Protein 6ENA (pdb70)

Secondary structure (DSSP, 8-state):
--BPBTBB-SSGGGBTTS-B-TTSBB---

Solvent-accessible surface area: 2444 Å² total

Foldseek 3Di:
DADDFQDFAPALCRHPQSGADPVRTHDPD

Structure (mmCIF, N/CA/C/O backbone):
data_6ENA
#
_entry.id   6ENA
#
loop_
_atom_site.group_PDB
_atom_site.id
_atom_site.type_symbol
_atom_site.label_atom_id
_atom_site.label_alt_id
_atom_site.label_comp_id
_atom_site.label_asym_id
_atom_site.label_entity_id
_atom_site.label_seq_id
_atom_site.pdbx_PDB_ins_code
_atom_site.Cartn_x
_atom_site.Cartn_y
_atom_site.Cartn_z
_atom_site.occupancy
_atom_site.B_iso_or_equiv
_atom_site.auth_seq_id
_atom_site.auth_comp_id
_atom_site.auth_asym_id
_atom_site.auth_atom_id
_atom_site.pdbx_PDB_model_num
ATOM 1 N N . GLY A 1 1 ? -11.543 -8.111 -2.365 1.00 0.00 1 GLY A N 1
ATOM 2 C CA . GLY A 1 1 ? -11.040 -6.911 -3.005 1.00 0.00 1 GLY A CA 1
ATOM 3 C C . GLY A 1 1 ? -9.878 -6.389 -2.242 1.00 0.00 1 GLY A C 1
ATOM 4 O O . GLY A 1 1 ? -9.718 -6.721 -1.068 1.00 0.00 1 GLY A O 1
ATOM 10 N N . CYS A 1 2 ? -9.063 -5.615 -2.873 1.00 0.00 2 CYS A N 1
ATOM 11 C CA . CYS A 1 2 ? -7.915 -5.048 -2.229 1.00 0.00 2 CYS A CA 1
ATOM 12 C C . CYS A 1 2 ? -7.877 -3.583 -2.563 1.00 0.00 2 CYS A C 1
ATOM 13 O O . CYS A 1 2 ? -8.744 -3.094 -3.289 1.00 0.00 2 CYS A O 1
ATOM 20 N N . ILE A 1 3 ? -6.925 -2.889 -2.034 1.00 0.00 3 ILE A N 1
ATOM 21 C CA . ILE A 1 3 ? -6.692 -1.533 -2.400 1.00 0.00 3 ILE A CA 1
ATOM 22 C C . ILE A 1 3 ? -5.732 -1.553 -3.572 1.00 0.00 3 ILE A C 1
ATOM 23 O O . ILE A 1 3 ? -4.708 -2.282 -3.538 1.00 0.00 3 ILE A O 1
ATOM 39 N N . ALA A 1 4 ? -6.067 -0.819 -4.603 1.00 0.00 4 ALA A N 1
ATOM 40 C CA . ALA A 1 4 ? -5.245 -0.736 -5.782 1.00 0.00 4 ALA A CA 1
ATOM 41 C C . ALA A 1 4 ? -4.003 0.068 -5.471 1.00 0.00 4 ALA A C 1
ATOM 42 O O . ALA A 1 4 ? -4.026 0.968 -4.616 1.00 0.00 4 ALA A O 1
ATOM 49 N N . THR A 1 5 ? -2.930 -0.240 -6.124 1.00 0.00 5 THR A N 1
ATOM 50 C CA . THR A 1 5 ? -1.719 0.433 -5.852 1.00 0.00 5 THR A CA 1
ATOM 51 C C . THR A 1 5 ? -1.717 1.832 -6.438 1.00 0.00 5 THR A C 1
ATOM 52 O O . THR A 1 5 ? -2.105 2.047 -7.587 1.00 0.00 5 THR A O 1
ATOM 63 N N . GLY A 1 6 ? -1.309 2.768 -5.631 1.00 0.00 6 GLY A N 1
ATOM 64 C CA . GLY A 1 6 ? -1.407 4.160 -5.980 1.00 0.00 6 GLY A CA 1
ATOM 65 C C . GLY A 1 6 ? -2.523 4.811 -5.190 1.00 0.00 6 GLY A C 1
ATOM 66 O O . GLY A 1 6 ? -2.628 6.033 -5.117 1.00 0.00 6 GLY A O 1
ATOM 70 N N . SER A 1 7 ? -3.378 3.985 -4.620 1.00 0.00 7 SER A N 1
ATOM 71 C CA . SER A 1 7 ? -4.456 4.456 -3.799 1.00 0.00 7 SER A CA 1
ATOM 72 C C . SER A 1 7 ? -4.037 4.500 -2.324 1.00 0.00 7 SER A C 1
ATOM 73 O O . SER A 1 7 ? -3.049 3.847 -1.925 1.00 0.00 7 SER A O 1
ATOM 81 N N . PHE A 1 8 ? -4.776 5.274 -1.555 1.00 0.00 8 PHE A N 1
ATOM 82 C CA . PHE A 1 8 ? -4.548 5.482 -0.130 1.00 0.00 8 PHE A CA 1
ATOM 83 C C . PHE A 1 8 ? -4.856 4.212 0.668 1.00 0.00 8 PHE A C 1
ATOM 84 O O . PHE A 1 8 ? -5.886 3.560 0.451 1.00 0.00 8 PHE A O 1
ATOM 101 N N . CYS A 1 9 ? -3.977 3.857 1.563 1.00 0.00 9 CYS A N 1
ATOM 102 C CA . CYS A 1 9 ? -4.180 2.692 2.391 1.00 0.00 9 CYS A CA 1
ATOM 103 C C . CYS A 1 9 ? -4.241 3.103 3.853 1.00 0.00 9 CYS A C 1
ATOM 104 O O . CYS A 1 9 ? -3.811 4.208 4.230 1.00 0.00 9 CYS A O 1
ATOM 111 N N . THR A 1 10 ? -4.793 2.247 4.669 1.00 0.00 10 THR A N 1
ATOM 112 C CA . THR A 1 10 ? -4.686 2.423 6.081 1.00 0.00 10 THR A CA 1
ATOM 113 C C . THR A 1 10 ? -3.706 1.377 6.625 1.00 0.00 10 THR A C 1
ATOM 114 O O . THR A 1 10 ? -2.987 1.609 7.609 1.00 0.00 10 THR A O 1
ATOM 125 N N . LEU A 1 11 ? -3.652 0.239 5.935 1.00 0.00 11 LEU A N 1
ATOM 126 C CA . LEU A 1 11 ? -2.754 -0.855 6.238 1.00 0.00 11 LEU A CA 1
ATOM 127 C C . LEU A 1 11 ? -2.250 -1.459 4.930 1.00 0.00 11 LEU A C 1
ATOM 128 O O . LEU A 1 11 ? -3.006 -1.550 3.961 1.00 0.00 11 LEU A O 1
ATOM 144 N N . SER A 1 12 ? -0.996 -1.884 4.916 1.00 0.00 12 SER A N 1
ATOM 145 C CA . SER A 1 12 ? -0.358 -2.517 3.756 1.00 0.00 12 SER A CA 1
ATOM 146 C C . SER A 1 12 ? -1.087 -3.799 3.343 1.00 0.00 12 SER A C 1
ATOM 147 O O . SER A 1 12 ? -1.114 -4.172 2.168 1.00 0.00 12 SER A O 1
ATOM 155 N N . LYS A 1 13 ? -1.689 -4.435 4.335 1.00 0.00 13 LYS A N 1
ATOM 156 C CA . LYS A 1 13 ? -2.450 -5.676 4.193 1.00 0.00 13 LYS A CA 1
ATOM 157 C C . LYS A 1 13 ? -3.558 -5.527 3.179 1.00 0.00 13 LYS A C 1
ATOM 158 O O . LYS A 1 13 ? -3.848 -6.446 2.409 1.00 0.00 13 LYS A O 1
ATOM 177 N N . GLY A 1 14 ? -4.176 -4.376 3.205 1.00 0.00 14 GLY A N 1
ATOM 178 C CA . GLY A 1 14 ? -5.291 -4.090 2.328 1.00 0.00 14 GLY A CA 1
ATOM 179 C C . GLY A 1 14 ? -4.885 -3.959 0.877 1.00 0.00 14 GLY A C 1
ATOM 180 O O . GLY A 1 14 ? -5.696 -4.146 -0.012 1.00 0.00 14 GLY A O 1
ATOM 184 N N . CYS A 1 15 ? -3.636 -3.678 0.642 1.00 0.00 15 CYS A N 1
ATOM 185 C CA . CYS A 1 15 ? -3.126 -3.466 -0.698 1.00 0.00 15 CYS A CA 1
ATOM 186 C C . CYS A 1 15 ? -2.862 -4.804 -1.370 1.00 0.00 15 CYS A C 1
ATOM 187 O O . CYS A 1 15 ? -2.374 -5.732 -0.716 1.00 0.00 15 CYS A O 1
ATOM 194 N N . CYS A 1 16 ? -3.170 -4.918 -2.666 1.00 0.00 16 CYS A N 1
ATOM 195 C CA . CYS A 1 16 ? -2.873 -6.163 -3.401 1.00 0.00 16 CYS A CA 1
ATOM 196 C C . CYS A 1 16 ? -1.399 -6.554 -3.334 1.00 0.00 16 CYS A C 1
ATOM 197 O O . CYS A 1 16 ? -1.077 -7.736 -3.194 1.00 0.00 16 CYS A O 1
ATOM 204 N N . THR A 1 17 ? -0.511 -5.578 -3.358 1.00 0.00 17 THR A N 1
ATOM 205 C CA . THR A 1 17 ? 0.903 -5.851 -3.301 1.00 0.00 17 THR A CA 1
ATOM 206 C C . THR A 1 17 ? 1.398 -6.192 -1.881 1.00 0.00 17 THR A C 1
ATOM 207 O O . THR A 1 17 ? 2.554 -6.587 -1.714 1.00 0.00 17 THR A O 1
ATOM 218 N N . LYS A 1 18 ? 0.519 -6.035 -0.867 1.00 0.00 18 LYS A N 1
ATOM 219 C CA . LYS A 1 18 ? 0.880 -6.231 0.556 1.00 0.00 18 LYS A CA 1
ATOM 220 C C . LYS A 1 18 ? 1.938 -5.235 1.005 1.00 0.00 18 LYS A C 1
ATOM 221 O O . LYS A 1 18 ? 2.612 -5.425 2.028 1.00 0.00 18 LYS A O 1
ATOM 240 N N . ASN A 1 19 ? 2.042 -4.156 0.283 1.00 0.00 19 ASN A N 1
ATOM 241 C CA . ASN A 1 19 ? 3.008 -3.143 0.574 1.00 0.00 19 ASN A CA 1
ATOM 242 C C . ASN A 1 19 ? 2.378 -1.790 0.418 1.00 0.00 19 ASN A C 1
ATOM 243 O O . ASN A 1 19 ? 1.791 -1.482 -0.619 1.00 0.00 19 ASN A O 1
ATOM 254 N N . CYS A 1 20 ? 2.446 -1.012 1.438 1.00 0.00 20 CYS A N 1
ATOM 255 C CA . CYS A 1 20 ? 1.994 0.335 1.383 1.00 0.00 20 CYS A CA 1
ATOM 256 C C . CYS A 1 20 ? 3.084 1.197 1.953 1.00 0.00 20 CYS A C 1
ATOM 257 O O . CYS A 1 20 ? 3.719 0.819 2.952 1.00 0.00 20 CYS A O 1
ATOM 264 N N . GLY A 1 21 ? 3.335 2.313 1.322 1.00 0.00 21 GLY A N 1
ATOM 265 C CA . GLY A 1 21 ? 4.410 3.163 1.731 1.00 0.00 21 GLY A CA 1
ATOM 266 C C . GLY A 1 21 ? 4.074 4.011 2.919 1.00 0.00 21 GLY A C 1
ATOM 267 O O . GLY A 1 21 ? 2.915 4.047 3.374 1.00 0.00 21 GLY A O 1
ATOM 271 N N . TRP A 1 22 ? 5.071 4.710 3.420 1.00 0.00 22 TRP A N 1
ATOM 272 C CA . TRP A 1 22 ? 4.931 5.607 4.546 1.00 0.00 22 TRP A CA 1
ATOM 273 C C . TRP A 1 22 ? 4.075 6.816 4.158 1.00 0.00 22 TRP A C 1
ATOM 274 O O . TRP A 1 22 ? 3.617 7.571 5.003 1.00 0.00 22 TRP A O 1
ATOM 295 N N . ASN A 1 23 ? 3.861 6.972 2.865 1.00 0.00 23 ASN A N 1
ATOM 296 C CA . ASN A 1 23 ? 3.065 8.053 2.320 1.00 0.00 23 ASN A CA 1
ATOM 297 C C . ASN A 1 23 ? 1.595 7.673 2.306 1.00 0.00 23 ASN A C 1
ATOM 298 O O . ASN A 1 23 ? 0.756 8.447 1.852 1.00 0.00 23 ASN A O 1
ATOM 309 N N . PHE A 1 24 ? 1.308 6.460 2.797 1.00 0.00 24 PHE A N 1
ATOM 310 C CA . PHE A 1 24 ? -0.048 5.917 2.917 1.00 0.00 24 PHE A CA 1
ATOM 311 C C . PHE A 1 24 ? -0.664 5.557 1.589 1.00 0.00 24 PHE A C 1
ATOM 312 O O . PHE A 1 24 ? -1.869 5.518 1.454 1.00 0.00 24 PHE A O 1
ATOM 329 N N . LYS A 1 25 ? 0.156 5.250 0.628 1.00 0.00 25 LYS A N 1
ATOM 330 C CA . LYS A 1 25 ? -0.329 4.788 -0.648 1.00 0.00 25 LYS A CA 1
ATOM 331 C C . LYS A 1 25 ? 0.275 3.427 -0.931 1.00 0.00 25 LYS A C 1
ATOM 332 O O . LYS A 1 25 ? 1.455 3.191 -0.625 1.00 0.00 25 LYS A O 1
ATOM 351 N N . CYS A 1 26 ? -0.523 2.530 -1.461 1.00 0.00 26 CYS A N 1
ATOM 352 C CA . CYS A 1 26 ? -0.088 1.179 -1.736 1.00 0.00 26 CYS A CA 1
ATOM 353 C C . CYS A 1 26 ? 0.979 1.171 -2.818 1.00 0.00 26 CYS A C 1
ATOM 354 O O . CYS A 1 26 ? 0.766 1.721 -3.909 1.00 0.00 26 CYS A O 1
ATOM 361 N N . ASN A 1 27 ? 2.104 0.549 -2.525 1.00 0.00 27 ASN A N 1
ATOM 362 C CA . ASN A 1 27 ? 3.261 0.556 -3.410 1.00 0.00 27 ASN A CA 1
ATOM 363 C C . ASN A 1 27 ? 3.538 -0.840 -3.911 1.00 0.00 27 ASN A C 1
ATOM 364 O O . ASN A 1 27 ? 3.105 -1.813 -3.295 1.00 0.00 27 ASN A O 1
ATOM 405 N N . ASN A 1 30 ? 9.291 -4.360 -3.534 1.00 0.00 30 ASN A N 1
ATOM 406 C CA . ASN A 1 30 ? 10.675 -3.953 -3.754 1.00 0.00 30 ASN A CA 1
ATOM 407 C C . ASN A 1 30 ? 10.748 -2.595 -4.435 1.00 0.00 30 ASN A C 1
ATOM 408 O O . ASN A 1 30 ? 11.014 -2.471 -5.632 1.00 0.00 30 ASN A O 1
ATOM 419 N N . GLN A 1 31 ? 10.407 -1.596 -3.685 1.00 0.00 31 GLN A N 1
ATOM 420 C CA . GLN A 1 31 ? 10.433 -0.222 -4.135 1.00 0.00 31 GLN A CA 1
ATOM 421 C C . GLN A 1 31 ? 11.142 0.610 -3.099 1.00 0.00 31 GLN A C 1
ATOM 422 O O . GLN A 1 31 ? 10.472 1.219 -2.250 1.00 0.00 31 GLN A O 1
ATOM 437 N N . GLY A 1 1 ? -12.011 -7.646 -2.469 1.00 0.00 1 GLY A N 2
ATOM 438 C CA . GLY A 1 1 ? -11.143 -6.880 -3.353 1.00 0.00 1 GLY A CA 2
ATOM 439 C C . GLY A 1 1 ? -10.068 -6.159 -2.575 1.00 0.00 1 GLY A C 2
ATOM 440 O O . GLY A 1 1 ? -10.296 -5.742 -1.428 1.00 0.00 1 GLY A O 2
ATOM 446 N N . CYS A 1 2 ? -8.908 -6.020 -3.165 1.00 0.00 2 CYS A N 2
ATOM 447 C CA . CYS A 1 2 ? -7.785 -5.369 -2.529 1.00 0.00 2 CYS A CA 2
ATOM 448 C C . CYS A 1 2 ? -7.679 -3.929 -3.003 1.00 0.00 2 CYS A C 2
ATOM 449 O O . CYS A 1 2 ? -8.270 -3.555 -4.036 1.00 0.00 2 CYS A O 2
ATOM 456 N N . ILE A 1 3 ? -6.956 -3.124 -2.265 1.00 0.00 3 ILE A N 2
ATOM 457 C CA . ILE A 1 3 ? -6.752 -1.746 -2.621 1.00 0.00 3 ILE A CA 2
ATOM 458 C C . ILE A 1 3 ? -5.664 -1.667 -3.677 1.00 0.00 3 ILE A C 2
ATOM 459 O O . ILE A 1 3 ? -4.520 -2.144 -3.458 1.00 0.00 3 ILE A O 2
ATOM 475 N N . ALA A 1 4 ? -6.018 -1.106 -4.818 1.00 0.00 4 ALA A N 2
ATOM 476 C CA . ALA A 1 4 ? -5.104 -0.968 -5.926 1.00 0.00 4 ALA A CA 2
ATOM 477 C C . ALA A 1 4 ? -3.981 -0.024 -5.568 1.00 0.00 4 ALA A C 2
ATOM 478 O O . ALA A 1 4 ? -4.169 0.937 -4.794 1.00 0.00 4 ALA A O 2
ATOM 485 N N . THR A 1 5 ? -2.831 -0.283 -6.111 1.00 0.00 5 THR A N 2
ATOM 486 C CA . THR A 1 5 ? -1.678 0.484 -5.801 1.00 0.00 5 THR A CA 2
ATOM 487 C C . THR A 1 5 ? -1.778 1.904 -6.353 1.00 0.00 5 THR A C 2
ATOM 488 O O . THR A 1 5 ? -2.311 2.131 -7.446 1.00 0.00 5 THR A O 2
ATOM 499 N N . GLY A 1 6 ? -1.323 2.849 -5.568 1.00 0.00 6 GLY A N 2
ATOM 500 C CA . GLY A 1 6 ? -1.483 4.241 -5.892 1.00 0.00 6 GLY A CA 2
ATOM 501 C C . GLY A 1 6 ? -2.553 4.866 -5.020 1.00 0.00 6 GLY A C 2
ATOM 502 O O . GLY A 1 6 ? -2.588 6.084 -4.827 1.00 0.00 6 GLY A O 2
ATOM 506 N N . SER A 1 7 ? -3.414 4.030 -4.468 1.00 0.00 7 SER A N 2
ATOM 507 C CA . SER A 1 7 ? -4.482 4.492 -3.619 1.00 0.00 7 SER A CA 2
ATOM 508 C C . SER A 1 7 ? -4.052 4.536 -2.153 1.00 0.00 7 SER A C 2
ATOM 509 O O . SER A 1 7 ? -3.072 3.885 -1.772 1.00 0.00 7 SER A O 2
ATOM 517 N N . PHE A 1 8 ? -4.803 5.290 -1.355 1.00 0.00 8 PHE A N 2
ATOM 518 C CA . PHE A 1 8 ? -4.526 5.502 0.062 1.00 0.00 8 PHE A CA 2
ATOM 519 C C . PHE A 1 8 ? -4.627 4.207 0.857 1.00 0.00 8 PHE A C 2
ATOM 520 O O . PHE A 1 8 ? -5.645 3.489 0.786 1.00 0.00 8 PHE A O 2
ATOM 537 N N . CYS A 1 9 ? -3.599 3.918 1.605 1.00 0.00 9 CYS A N 2
ATOM 538 C CA . CYS A 1 9 ? -3.557 2.735 2.412 1.00 0.00 9 CYS A CA 2
ATOM 539 C C . CYS A 1 9 ? -3.431 3.080 3.883 1.00 0.00 9 CYS A C 2
ATOM 540 O O . CYS A 1 9 ? -2.741 4.042 4.269 1.00 0.00 9 CYS A O 2
ATOM 547 N N . THR A 1 10 ? -4.127 2.346 4.690 1.00 0.00 10 THR A N 2
ATOM 548 C CA . THR A 1 10 ? -3.976 2.431 6.103 1.00 0.00 10 THR A CA 2
ATOM 549 C C . THR A 1 10 ? -3.238 1.196 6.603 1.00 0.00 10 THR A C 2
ATOM 550 O O . THR A 1 10 ? -2.441 1.265 7.548 1.00 0.00 10 THR A O 2
ATOM 561 N N . LEU A 1 11 ? -3.477 0.079 5.929 1.00 0.00 11 LEU A N 2
ATOM 562 C CA . LEU A 1 11 ? -2.885 -1.189 6.271 1.00 0.00 11 LEU A CA 2
ATOM 563 C C . LEU A 1 11 ? -2.363 -1.853 5.007 1.00 0.00 11 LEU A C 2
ATOM 564 O O . LEU A 1 11 ? -3.061 -1.900 3.994 1.00 0.00 11 LEU A O 2
ATOM 580 N N . SER A 1 12 ? -1.166 -2.393 5.079 1.00 0.00 12 SER A N 2
ATOM 581 C CA . SER A 1 12 ? -0.513 -3.045 3.948 1.00 0.00 12 SER A CA 2
ATOM 582 C C . SER A 1 12 ? -1.291 -4.256 3.467 1.00 0.00 12 SER A C 2
ATOM 583 O O . SER A 1 12 ? -1.372 -4.530 2.280 1.00 0.00 12 SER A O 2
ATOM 591 N N . LYS A 1 13 ? -1.936 -4.899 4.401 1.00 0.00 13 LYS A N 2
ATOM 592 C CA . LYS A 1 13 ? -2.652 -6.147 4.189 1.00 0.00 13 LYS A CA 2
ATOM 593 C C . LYS A 1 13 ? -3.834 -5.958 3.259 1.00 0.00 13 LYS A C 2
ATOM 594 O O . LYS A 1 13 ? -4.298 -6.899 2.608 1.00 0.00 13 LYS A O 2
ATOM 613 N N . GLY A 1 14 ? -4.289 -4.741 3.194 1.00 0.00 14 GLY A N 2
ATOM 614 C CA . GLY A 1 14 ? -5.416 -4.396 2.349 1.00 0.00 14 GLY A CA 2
ATOM 615 C C . GLY A 1 14 ? -5.004 -4.089 0.917 1.00 0.00 14 GLY A C 2
ATOM 616 O O . GLY A 1 14 ? -5.824 -4.137 0.003 1.00 0.00 14 GLY A O 2
ATOM 620 N N . CYS A 1 15 ? -3.740 -3.811 0.718 1.00 0.00 15 CYS A N 2
ATOM 621 C CA . CYS A 1 15 ? -3.219 -3.455 -0.594 1.00 0.00 15 CYS A CA 2
ATOM 622 C C . CYS A 1 15 ? -2.984 -4.693 -1.437 1.00 0.00 15 CYS A C 2
ATOM 623 O O . CYS A 1 15 ? -2.670 -5.758 -0.906 1.00 0.00 15 CYS A O 2
ATOM 630 N N . CYS A 1 16 ? -3.118 -4.551 -2.749 1.00 0.00 16 CYS A N 2
ATOM 631 C CA . CYS A 1 16 ? -2.901 -5.664 -3.677 1.00 0.00 16 CYS A CA 2
ATOM 632 C C . CYS A 1 16 ? -1.437 -6.141 -3.679 1.00 0.00 16 CYS A C 2
ATOM 633 O O . CYS A 1 16 ? -1.150 -7.298 -3.979 1.00 0.00 16 CYS A O 2
ATOM 640 N N . THR A 1 17 ? -0.515 -5.252 -3.353 1.00 0.00 17 THR A N 2
ATOM 641 C CA . THR A 1 17 ? 0.885 -5.620 -3.243 1.00 0.00 17 THR A CA 2
ATOM 642 C C . THR A 1 17 ? 1.256 -5.973 -1.813 1.00 0.00 17 THR A C 2
ATOM 643 O O . THR A 1 17 ? 2.388 -6.387 -1.537 1.00 0.00 17 THR A O 2
ATOM 654 N N . LYS A 1 18 ? 0.286 -5.820 -0.909 1.00 0.00 18 LYS A N 2
ATOM 655 C CA . LYS A 1 18 ? 0.501 -5.935 0.519 1.00 0.00 18 LYS A CA 2
ATOM 656 C C . LYS A 1 18 ? 1.578 -4.969 1.031 1.00 0.00 18 LYS A C 2
ATOM 657 O O . LYS A 1 18 ? 2.137 -5.164 2.092 1.00 0.00 18 LYS A O 2
ATOM 676 N N . ASN A 1 19 ? 1.790 -3.889 0.302 1.00 0.00 19 ASN A N 2
ATOM 677 C CA . ASN A 1 19 ? 2.761 -2.884 0.682 1.00 0.00 19 ASN A CA 2
ATOM 678 C C . ASN A 1 19 ? 2.095 -1.540 0.831 1.00 0.00 19 ASN A C 2
ATOM 679 O O . ASN A 1 19 ? 1.508 -1.019 -0.122 1.00 0.00 19 ASN A O 2
ATOM 690 N N . CYS A 1 20 ? 2.177 -0.997 2.004 1.00 0.00 20 CYS A N 2
ATOM 691 C CA . CYS A 1 20 ? 1.670 0.315 2.288 1.00 0.00 20 CYS A CA 2
ATOM 692 C C . CYS A 1 20 ? 2.871 1.164 2.614 1.00 0.00 20 CYS A C 2
ATOM 693 O O . CYS A 1 20 ? 3.691 0.777 3.454 1.00 0.00 20 CYS A O 2
ATOM 700 N N . GLY A 1 21 ? 3.029 2.262 1.936 1.00 0.00 21 GLY A N 2
ATOM 701 C CA . GLY A 1 21 ? 4.190 3.074 2.156 1.00 0.00 21 GLY A CA 2
ATOM 702 C C . GLY A 1 21 ? 3.938 4.200 3.123 1.00 0.00 21 GLY A C 2
ATOM 703 O O . GLY A 1 21 ? 2.801 4.421 3.550 1.00 0.00 21 GLY A O 2
ATOM 707 N N . TRP A 1 22 ? 4.981 4.956 3.435 1.00 0.00 22 TRP A N 2
ATOM 708 C CA . TRP A 1 22 ? 4.892 6.091 4.334 1.00 0.00 22 TRP A CA 2
ATOM 709 C C . TRP A 1 22 ? 4.310 7.299 3.614 1.00 0.00 22 TRP A C 2
ATOM 710 O O . TRP A 1 22 ? 4.073 8.354 4.201 1.00 0.00 22 TRP A O 2
ATOM 731 N N . ASN A 1 23 ? 4.070 7.122 2.339 1.00 0.00 23 ASN A N 2
ATOM 732 C CA . ASN A 1 23 ? 3.396 8.115 1.517 1.00 0.00 23 ASN A CA 2
ATOM 733 C C . ASN A 1 23 ? 1.891 7.858 1.583 1.00 0.00 23 ASN A C 2
ATOM 734 O O . ASN A 1 23 ? 1.097 8.556 0.950 1.00 0.00 23 ASN A O 2
ATOM 745 N N . PHE A 1 24 ? 1.528 6.811 2.345 1.00 0.00 24 PHE A N 2
ATOM 746 C CA . PHE A 1 24 ? 0.147 6.397 2.583 1.00 0.00 24 PHE A CA 2
ATOM 747 C C . PHE A 1 24 ? -0.535 5.904 1.332 1.00 0.00 24 PHE A C 2
ATOM 748 O O . PHE A 1 24 ? -1.751 5.981 1.201 1.00 0.00 24 PHE A O 2
ATOM 765 N N . LYS A 1 25 ? 0.239 5.368 0.432 1.00 0.00 25 LYS A N 2
ATOM 766 C CA . LYS A 1 25 ? -0.285 4.762 -0.757 1.00 0.00 25 LYS A CA 2
ATOM 767 C C . LYS A 1 25 ? 0.171 3.335 -0.827 1.00 0.00 25 LYS A C 2
ATOM 768 O O . LYS A 1 25 ? 1.252 2.995 -0.310 1.00 0.00 25 LYS A O 2
ATOM 787 N N . CYS A 1 26 ? -0.659 2.495 -1.392 1.00 0.00 26 CYS A N 2
ATOM 788 C CA . CYS A 1 26 ? -0.284 1.141 -1.655 1.00 0.00 26 CYS A CA 2
ATOM 789 C C . CYS A 1 26 ? 0.766 1.186 -2.737 1.00 0.00 26 CYS A C 2
ATOM 790 O O . CYS A 1 26 ? 0.494 1.641 -3.844 1.00 0.00 26 CYS A O 2
ATOM 797 N N . ASN A 1 27 ? 1.946 0.757 -2.419 1.00 0.00 27 ASN A N 2
ATOM 798 C CA . ASN A 1 27 ? 3.075 0.914 -3.309 1.00 0.00 27 ASN A CA 2
ATOM 799 C C . ASN A 1 27 ? 3.533 -0.427 -3.836 1.00 0.00 27 ASN A C 2
ATOM 800 O O . ASN A 1 27 ? 3.165 -1.465 -3.283 1.00 0.00 27 ASN A O 2
ATOM 841 N N . ASN A 1 30 ? 9.232 -3.210 -3.265 1.00 0.00 30 ASN A N 2
ATOM 842 C CA . ASN A 1 30 ? 10.618 -2.743 -3.390 1.00 0.00 30 ASN A CA 2
ATOM 843 C C . ASN A 1 30 ? 11.314 -2.896 -2.053 1.00 0.00 30 ASN A C 2
ATOM 844 O O . ASN A 1 30 ? 12.408 -2.363 -1.817 1.00 0.00 30 ASN A O 2
ATOM 855 N N . GLN A 1 31 ? 10.700 -3.664 -1.199 1.00 0.00 31 GLN A N 2
ATOM 856 C CA . GLN A 1 31 ? 11.152 -3.873 0.151 1.00 0.00 31 GLN A CA 2
ATOM 857 C C . GLN A 1 31 ? 11.894 -5.177 0.229 1.00 0.00 31 GLN A C 2
ATOM 858 O O . GLN A 1 31 ? 11.236 -6.247 0.262 1.00 0.00 31 GLN A O 2
ATOM 873 N N . GLY A 1 1 ? -11.911 -7.331 -1.373 1.00 0.00 1 GLY A N 3
ATOM 874 C CA . GLY A 1 1 ? -11.207 -6.572 -2.396 1.00 0.00 1 GLY A CA 3
ATOM 875 C C . GLY A 1 1 ? -9.954 -5.979 -1.839 1.00 0.00 1 GLY A C 3
ATOM 876 O O . GLY A 1 1 ? -9.851 -5.786 -0.628 1.00 0.00 1 GLY A O 3
ATOM 882 N N . CYS A 1 2 ? -9.003 -5.693 -2.688 1.00 0.00 2 CYS A N 3
ATOM 883 C CA . CYS A 1 2 ? -7.756 -5.123 -2.258 1.00 0.00 2 CYS A CA 3
ATOM 884 C C . CYS A 1 2 ? -7.630 -3.702 -2.766 1.00 0.00 2 CYS A C 3
ATOM 885 O O . CYS A 1 2 ? -8.292 -3.319 -3.746 1.00 0.00 2 CYS A O 3
ATOM 892 N N . ILE A 1 3 ? -6.827 -2.919 -2.099 1.00 0.00 3 ILE A N 3
ATOM 893 C CA . ILE A 1 3 ? -6.583 -1.564 -2.492 1.00 0.00 3 ILE A CA 3
ATOM 894 C C . ILE A 1 3 ? -5.555 -1.567 -3.605 1.00 0.00 3 ILE A C 3
ATOM 895 O O . ILE A 1 3 ? -4.433 -2.104 -3.441 1.00 0.00 3 ILE A O 3
ATOM 911 N N . ALA A 1 4 ? -5.939 -1.014 -4.731 1.00 0.00 4 ALA A N 3
ATOM 912 C CA . ALA A 1 4 ? -5.078 -0.942 -5.884 1.00 0.00 4 ALA A CA 3
ATOM 913 C C . ALA A 1 4 ? -3.912 -0.036 -5.583 1.00 0.00 4 ALA A C 3
ATOM 914 O O . ALA A 1 4 ? -4.052 0.954 -4.838 1.00 0.00 4 ALA A O 3
ATOM 921 N N . THR A 1 5 ? -2.776 -0.359 -6.122 1.00 0.00 5 THR A N 3
ATOM 922 C CA . THR A 1 5 ? -1.611 0.401 -5.856 1.00 0.00 5 THR A CA 3
ATOM 923 C C . THR A 1 5 ? -1.705 1.800 -6.439 1.00 0.00 5 THR A C 3
ATOM 924 O O . THR A 1 5 ? -2.142 1.990 -7.582 1.00 0.00 5 THR A O 3
ATOM 935 N N . GLY A 1 6 ? -1.336 2.761 -5.638 1.00 0.00 6 GLY A N 3
ATOM 936 C CA . GLY A 1 6 ? -1.513 4.142 -5.986 1.00 0.00 6 GLY A CA 3
ATOM 937 C C . GLY A 1 6 ? -2.599 4.779 -5.144 1.00 0.00 6 GLY A C 3
ATOM 938 O O . GLY A 1 6 ? -2.616 5.990 -4.947 1.00 0.00 6 GLY A O 3
ATOM 942 N N . SER A 1 7 ? -3.504 3.962 -4.636 1.00 0.00 7 SER A N 3
ATOM 943 C CA . SER A 1 7 ? -4.588 4.449 -3.818 1.00 0.00 7 SER A CA 3
ATOM 944 C C . SER A 1 7 ? -4.169 4.452 -2.334 1.00 0.00 7 SER A C 3
ATOM 945 O O . SER A 1 7 ? -3.206 3.759 -1.955 1.00 0.00 7 SER A O 3
ATOM 953 N N . PHE A 1 8 ? -4.873 5.243 -1.529 1.00 0.00 8 PHE A N 3
ATOM 954 C CA . PHE A 1 8 ? -4.618 5.373 -0.091 1.00 0.00 8 PHE A CA 3
ATOM 955 C C . PHE A 1 8 ? -4.869 4.066 0.653 1.00 0.00 8 PHE A C 3
ATOM 956 O O . PHE A 1 8 ? -5.892 3.393 0.431 1.00 0.00 8 PHE A O 3
ATOM 973 N N . CYS A 1 9 ? -3.961 3.720 1.525 1.00 0.00 9 CYS A N 3
ATOM 974 C CA . CYS A 1 9 ? -4.113 2.555 2.351 1.00 0.00 9 CYS A CA 3
ATOM 975 C C . CYS A 1 9 ? -4.137 3.000 3.793 1.00 0.00 9 CYS A C 3
ATOM 976 O O . CYS A 1 9 ? -3.620 4.071 4.134 1.00 0.00 9 CYS A O 3
ATOM 983 N N . THR A 1 10 ? -4.741 2.227 4.625 1.00 0.00 10 THR A N 3
ATOM 984 C CA . THR A 1 10 ? -4.629 2.453 6.023 1.00 0.00 10 THR A CA 3
ATOM 985 C C . THR A 1 10 ? -3.562 1.511 6.574 1.00 0.00 10 THR A C 3
ATOM 986 O O . THR A 1 10 ? -2.756 1.879 7.452 1.00 0.00 10 THR A O 3
ATOM 997 N N . LEU A 1 11 ? -3.524 0.311 6.005 1.00 0.00 11 LEU A N 3
ATOM 998 C CA . LEU A 1 11 ? -2.583 -0.718 6.369 1.00 0.00 11 LEU A CA 3
ATOM 999 C C . LEU A 1 11 ? -2.052 -1.363 5.089 1.00 0.00 11 LEU A C 3
ATOM 1000 O O . LEU A 1 11 ? -2.769 -1.442 4.094 1.00 0.00 11 LEU A O 3
ATOM 1016 N N . SER A 1 12 ? -0.825 -1.844 5.140 1.00 0.00 12 SER A N 3
ATOM 1017 C CA . SER A 1 12 ? -0.143 -2.483 4.011 1.00 0.00 12 SER A CA 3
ATOM 1018 C C . SER A 1 12 ? -0.907 -3.695 3.469 1.00 0.00 12 SER A C 3
ATOM 1019 O O . SER A 1 12 ? -0.940 -3.944 2.265 1.00 0.00 12 SER A O 3
ATOM 1027 N N . LYS A 1 13 ? -1.562 -4.390 4.369 1.00 0.00 13 LYS A N 3
ATOM 1028 C CA . LYS A 1 13 ? -2.260 -5.636 4.076 1.00 0.00 13 LYS A CA 3
ATOM 1029 C C . LYS A 1 13 ? -3.456 -5.409 3.195 1.00 0.00 13 LYS A C 3
ATOM 1030 O O . LYS A 1 13 ? -3.886 -6.295 2.451 1.00 0.00 13 LYS A O 3
ATOM 1049 N N . GLY A 1 14 ? -3.969 -4.227 3.278 1.00 0.00 14 GLY A N 3
ATOM 1050 C CA . GLY A 1 14 ? -5.118 -3.842 2.479 1.00 0.00 14 GLY A CA 3
ATOM 1051 C C . GLY A 1 14 ? -4.775 -3.737 1.000 1.00 0.00 14 GLY A C 3
ATOM 1052 O O . GLY A 1 14 ? -5.625 -3.944 0.134 1.00 0.00 14 GLY A O 3
ATOM 1056 N N . CYS A 1 15 ? -3.531 -3.463 0.722 1.00 0.00 15 CYS A N 3
ATOM 1057 C CA . CYS A 1 15 ? -3.048 -3.270 -0.629 1.00 0.00 15 CYS A CA 3
ATOM 1058 C C . CYS A 1 15 ? -2.975 -4.580 -1.391 1.00 0.00 15 CYS A C 3
ATOM 1059 O O . CYS A 1 15 ? -2.739 -5.634 -0.799 1.00 0.00 15 CYS A O 3
ATOM 1066 N N . CYS A 1 16 ? -3.184 -4.517 -2.701 1.00 0.00 16 CYS A N 3
ATOM 1067 C CA . CYS A 1 16 ? -3.087 -5.699 -3.561 1.00 0.00 16 CYS A CA 3
ATOM 1068 C C . CYS A 1 16 ? -1.673 -6.281 -3.537 1.00 0.00 16 CYS A C 3
ATOM 1069 O O . CYS A 1 16 ? -1.505 -7.494 -3.545 1.00 0.00 16 CYS A O 3
ATOM 1076 N N . THR A 1 17 ? -0.658 -5.412 -3.465 1.00 0.00 17 THR A N 3
ATOM 1077 C CA . THR A 1 17 ? 0.726 -5.856 -3.397 1.00 0.00 17 THR A CA 3
ATOM 1078 C C . THR A 1 17 ? 1.125 -6.240 -1.978 1.00 0.00 17 THR A C 3
ATOM 1079 O O . THR A 1 17 ? 2.231 -6.727 -1.752 1.00 0.00 17 THR A O 3
ATOM 1090 N N . LYS A 1 18 ? 0.216 -5.978 -1.026 1.00 0.00 18 LYS A N 3
ATOM 1091 C CA . LYS A 1 18 ? 0.445 -6.191 0.404 1.00 0.00 18 LYS A CA 3
ATOM 1092 C C . LYS A 1 18 ? 1.560 -5.281 0.931 1.00 0.00 18 LYS A C 3
ATOM 1093 O O . LYS A 1 18 ? 2.078 -5.484 2.030 1.00 0.00 18 LYS A O 3
ATOM 1112 N N . ASN A 1 19 ? 1.872 -4.252 0.172 1.00 0.00 19 ASN A N 3
ATOM 1113 C CA . ASN A 1 19 ? 2.909 -3.311 0.523 1.00 0.00 19 ASN A CA 3
ATOM 1114 C C . ASN A 1 19 ? 2.366 -1.908 0.414 1.00 0.00 19 ASN A C 3
ATOM 1115 O O . ASN A 1 19 ? 1.747 -1.550 -0.595 1.00 0.00 19 ASN A O 3
ATOM 1126 N N . CYS A 1 20 ? 2.570 -1.133 1.423 1.00 0.00 20 CYS A N 3
ATOM 1127 C CA . CYS A 1 20 ? 2.161 0.239 1.421 1.00 0.00 20 CYS A CA 3
ATOM 1128 C C . CYS A 1 20 ? 3.265 1.025 2.081 1.00 0.00 20 CYS A C 3
ATOM 1129 O O . CYS A 1 20 ? 3.952 0.494 2.962 1.00 0.00 20 CYS A O 3
ATOM 1136 N N . GLY A 1 21 ? 3.480 2.238 1.654 1.00 0.00 21 GLY A N 3
ATOM 1137 C CA . GLY A 1 21 ? 4.540 3.013 2.236 1.00 0.00 21 GLY A CA 3
ATOM 1138 C C . GLY A 1 21 ? 4.037 3.958 3.289 1.00 0.00 21 GLY A C 3
ATOM 1139 O O . GLY A 1 21 ? 2.839 3.976 3.604 1.00 0.00 21 GLY A O 3
ATOM 1143 N N . TRP A 1 22 ? 4.931 4.778 3.813 1.00 0.00 22 TRP A N 3
ATOM 1144 C CA . TRP A 1 22 ? 4.591 5.775 4.807 1.00 0.00 22 TRP A CA 3
ATOM 1145 C C . TRP A 1 22 ? 3.874 6.953 4.155 1.00 0.00 22 TRP A C 3
ATOM 1146 O O . TRP A 1 22 ? 3.415 7.876 4.823 1.00 0.00 22 TRP A O 3
ATOM 1167 N N . ASN A 1 23 ? 3.796 6.899 2.845 1.00 0.00 23 ASN A N 3
ATOM 1168 C CA . ASN A 1 23 ? 3.056 7.853 2.041 1.00 0.00 23 ASN A CA 3
ATOM 1169 C C . ASN A 1 23 ? 1.572 7.507 2.095 1.00 0.00 23 ASN A C 3
ATOM 1170 O O . ASN A 1 23 ? 0.731 8.274 1.635 1.00 0.00 23 ASN A O 3
ATOM 1181 N N . PHE A 1 24 ? 1.278 6.319 2.652 1.00 0.00 24 PHE A N 3
ATOM 1182 C CA . PHE A 1 24 ? -0.082 5.801 2.813 1.00 0.00 24 PHE A CA 3
ATOM 1183 C C . PHE A 1 24 ? -0.746 5.511 1.499 1.00 0.00 24 PHE A C 3
ATOM 1184 O O . PHE A 1 24 ? -1.954 5.550 1.372 1.00 0.00 24 PHE A O 3
ATOM 1201 N N . LYS A 1 25 ? 0.052 5.172 0.544 1.00 0.00 25 LYS A N 3
ATOM 1202 C CA . LYS A 1 25 ? -0.410 4.752 -0.734 1.00 0.00 25 LYS A CA 3
ATOM 1203 C C . LYS A 1 25 ? 0.185 3.395 -0.989 1.00 0.00 25 LYS A C 3
ATOM 1204 O O . LYS A 1 25 ? 1.354 3.144 -0.627 1.00 0.00 25 LYS A O 3
ATOM 1223 N N . CYS A 1 26 ? -0.600 2.521 -1.538 1.00 0.00 26 CYS A N 3
ATOM 1224 C CA . CYS A 1 26 ? -0.173 1.183 -1.823 1.00 0.00 26 CYS A CA 3
ATOM 1225 C C . CYS A 1 26 ? 0.909 1.192 -2.881 1.00 0.00 26 CYS A C 3
ATOM 1226 O O . CYS A 1 26 ? 0.704 1.709 -3.974 1.00 0.00 26 CYS A O 3
ATOM 1233 N N . ASN A 1 27 ? 2.037 0.597 -2.560 1.00 0.00 27 ASN A N 3
ATOM 1234 C CA . ASN A 1 27 ? 3.223 0.67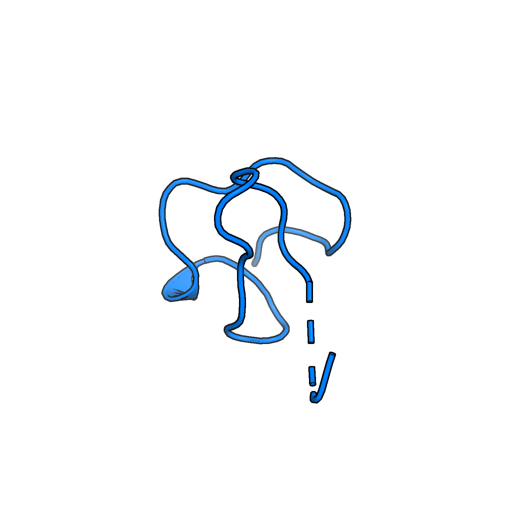2 -3.399 1.00 0.00 27 ASN A CA 3
ATOM 1235 C C . ASN A 1 27 ? 3.635 -0.718 -3.851 1.00 0.00 27 ASN A C 3
ATOM 1236 O O . ASN A 1 27 ? 3.290 -1.714 -3.192 1.00 0.00 27 ASN A O 3
ATOM 1277 N N . ASN A 1 30 ? 9.416 -2.995 -3.205 1.00 0.00 30 ASN A N 3
ATOM 1278 C CA . ASN A 1 30 ? 10.726 -2.495 -3.623 1.00 0.00 30 ASN A CA 3
ATOM 1279 C C . ASN A 1 30 ? 11.863 -3.150 -2.853 1.00 0.00 30 ASN A C 3
ATOM 1280 O O . ASN A 1 30 ? 12.941 -2.558 -2.689 1.00 0.00 30 ASN A O 3
ATOM 1291 N N . GLN A 1 31 ? 11.656 -4.356 -2.393 1.00 0.00 31 GLN A N 3
ATOM 1292 C CA . GLN A 1 31 ? 12.707 -5.062 -1.700 1.00 0.00 31 GLN A CA 3
ATOM 1293 C C . GLN A 1 31 ? 13.436 -5.956 -2.680 1.00 0.00 31 GLN A C 3
ATOM 1294 O O . GLN A 1 31 ? 14.513 -5.570 -3.168 1.00 0.00 31 GLN A O 3
ATOM 1309 N N . GLY A 1 1 ? -12.226 -6.411 -2.488 1.00 0.00 1 GLY A N 4
ATOM 1310 C CA . GLY A 1 1 ? -11.001 -7.010 -2.987 1.00 0.00 1 GLY A CA 4
ATOM 1311 C C . GLY A 1 1 ? -9.826 -6.411 -2.293 1.00 0.00 1 GLY A C 4
ATOM 1312 O O . GLY A 1 1 ? -9.832 -6.286 -1.074 1.00 0.00 1 GLY A O 4
ATOM 1318 N N . CYS A 1 2 ? -8.832 -6.031 -3.035 1.00 0.00 2 CYS A N 4
ATOM 1319 C CA . CYS A 1 2 ? -7.676 -5.403 -2.461 1.00 0.00 2 CYS A CA 4
ATOM 1320 C C . CYS A 1 2 ? -7.580 -3.971 -2.953 1.00 0.00 2 CYS A C 4
ATOM 1321 O O . CYS A 1 2 ? -8.179 -3.610 -3.988 1.00 0.00 2 CYS A O 4
ATOM 1328 N N . ILE A 1 3 ? -6.870 -3.157 -2.225 1.00 0.00 3 ILE A N 4
ATOM 1329 C CA . ILE A 1 3 ? -6.683 -1.782 -2.566 1.00 0.00 3 ILE A CA 4
ATOM 1330 C C . ILE A 1 3 ? -5.624 -1.673 -3.653 1.00 0.00 3 ILE A C 4
ATOM 1331 O O . ILE A 1 3 ? -4.482 -2.161 -3.489 1.00 0.00 3 ILE A O 4
ATOM 1347 N N . ALA A 1 4 ? -6.020 -1.080 -4.764 1.00 0.00 4 ALA A N 4
ATOM 1348 C CA . ALA A 1 4 ? -5.162 -0.922 -5.921 1.00 0.00 4 ALA A CA 4
ATOM 1349 C C . ALA A 1 4 ? -3.985 -0.034 -5.585 1.00 0.00 4 ALA A C 4
ATOM 1350 O O . ALA A 1 4 ? -4.119 0.901 -4.777 1.00 0.00 4 ALA A O 4
ATOM 1357 N N . THR A 1 5 ? -2.852 -0.307 -6.184 1.00 0.00 5 THR A N 4
ATOM 1358 C CA . THR A 1 5 ? -1.666 0.432 -5.892 1.00 0.00 5 THR A CA 4
ATOM 1359 C C . THR A 1 5 ? -1.804 1.903 -6.277 1.00 0.00 5 THR A C 4
ATOM 1360 O O . THR A 1 5 ? -2.340 2.232 -7.336 1.00 0.00 5 THR A O 4
ATOM 1371 N N . GLY A 1 6 ? -1.359 2.762 -5.402 1.00 0.00 6 GLY A N 4
ATOM 1372 C CA . GLY A 1 6 ? -1.506 4.176 -5.604 1.00 0.00 6 GLY A CA 4
ATOM 1373 C C . GLY A 1 6 ? -2.581 4.759 -4.719 1.00 0.00 6 GLY A C 4
ATOM 1374 O O . GLY A 1 6 ? -2.488 5.913 -4.300 1.00 0.00 6 GLY A O 4
ATOM 1378 N N . SER A 1 7 ? -3.578 3.956 -4.409 1.00 0.00 7 SER A N 4
ATOM 1379 C CA . SER A 1 7 ? -4.682 4.390 -3.589 1.00 0.00 7 SER A CA 4
ATOM 1380 C C . SER A 1 7 ? -4.225 4.576 -2.137 1.00 0.00 7 SER A C 4
ATOM 1381 O O . SER A 1 7 ? -3.166 4.047 -1.734 1.00 0.00 7 SER A O 4
ATOM 1389 N N . PHE A 1 8 ? -5.020 5.309 -1.375 1.00 0.00 8 PHE A N 4
ATOM 1390 C CA . PHE A 1 8 ? -4.730 5.639 0.007 1.00 0.00 8 PHE A CA 4
ATOM 1391 C C . PHE A 1 8 ? -4.751 4.393 0.874 1.00 0.00 8 PHE A C 4
ATOM 1392 O O . PHE A 1 8 ? -5.771 3.682 0.942 1.00 0.00 8 PHE A O 4
ATOM 1409 N N . CYS A 1 9 ? -3.656 4.121 1.515 1.00 0.00 9 CYS A N 4
ATOM 1410 C CA . CYS A 1 9 ? -3.580 2.980 2.376 1.00 0.00 9 CYS A CA 4
ATOM 1411 C C . CYS A 1 9 ? -3.186 3.374 3.790 1.00 0.00 9 CYS A C 4
ATOM 1412 O O . CYS A 1 9 ? -2.450 4.357 4.012 1.00 0.00 9 CYS A O 4
ATOM 1419 N N . THR A 1 10 ? -3.710 2.640 4.735 1.00 0.00 10 THR A N 4
ATOM 1420 C CA . THR A 1 10 ? -3.355 2.775 6.123 1.00 0.00 10 THR A CA 4
ATOM 1421 C C . THR A 1 10 ? -2.931 1.409 6.695 1.00 0.00 10 THR A C 4
ATOM 1422 O O . THR A 1 10 ? -2.395 1.315 7.805 1.00 0.00 10 THR A O 4
ATOM 1433 N N . LEU A 1 11 ? -3.160 0.366 5.910 1.00 0.00 11 LEU A N 4
ATOM 1434 C CA . LEU A 1 11 ? -2.869 -1.006 6.278 1.00 0.00 11 LEU A CA 4
ATOM 1435 C C . LEU A 1 11 ? -2.247 -1.712 5.076 1.00 0.00 11 LEU A C 4
ATOM 1436 O O . LEU A 1 11 ? -2.815 -1.698 3.976 1.00 0.00 11 LEU A O 4
ATOM 1452 N N . SER A 1 12 ? -1.117 -2.336 5.286 1.00 0.00 12 SER A N 4
ATOM 1453 C CA . SER A 1 12 ? -0.359 -2.980 4.225 1.00 0.00 12 SER A CA 4
ATOM 1454 C C . SER A 1 12 ? -1.124 -4.124 3.577 1.00 0.00 12 SER A C 4
ATOM 1455 O O . SER A 1 12 ? -1.190 -4.221 2.347 1.00 0.00 12 SER A O 4
ATOM 1463 N N . LYS A 1 13 ? -1.760 -4.944 4.394 1.00 0.00 13 LYS A N 4
ATOM 1464 C CA . LYS A 1 13 ? -2.481 -6.096 3.898 1.00 0.00 13 LYS A CA 4
ATOM 1465 C C . LYS A 1 13 ? -3.745 -5.759 3.117 1.00 0.00 13 LYS A C 4
ATOM 1466 O O . LYS A 1 13 ? -4.351 -6.637 2.502 1.00 0.00 13 LYS A O 4
ATOM 1485 N N . GLY A 1 14 ? -4.118 -4.496 3.114 1.00 0.00 14 GLY A N 4
ATOM 1486 C CA . GLY A 1 14 ? -5.254 -4.074 2.340 1.00 0.00 14 GLY A CA 4
ATOM 1487 C C . GLY A 1 14 ? -4.870 -3.882 0.890 1.00 0.00 14 GLY A C 4
ATOM 1488 O O . GLY A 1 14 ? -5.680 -4.059 -0.005 1.00 0.00 14 GLY A O 4
ATOM 1492 N N . CYS A 1 15 ? -3.615 -3.572 0.669 1.00 0.00 15 CYS A N 4
ATOM 1493 C CA . CYS A 1 15 ? -3.092 -3.308 -0.656 1.00 0.00 15 CYS A CA 4
ATOM 1494 C C . CYS A 1 15 ? -2.904 -4.589 -1.436 1.00 0.00 15 CYS A C 4
ATOM 1495 O O . CYS A 1 15 ? -2.547 -5.613 -0.864 1.00 0.00 15 CYS A O 4
ATOM 1502 N N . CYS A 1 16 ? -3.126 -4.520 -2.736 1.00 0.00 16 CYS A N 4
ATOM 1503 C CA . CYS A 1 16 ? -2.948 -5.668 -3.624 1.00 0.00 16 CYS A CA 4
ATOM 1504 C C . CYS A 1 16 ? -1.510 -6.192 -3.602 1.00 0.00 16 CYS A C 4
ATOM 1505 O O . CYS A 1 16 ? -1.285 -7.397 -3.681 1.00 0.00 16 CYS A O 4
ATOM 1512 N N . THR A 1 17 ? -0.542 -5.294 -3.486 1.00 0.00 17 THR A N 4
ATOM 1513 C CA . THR A 1 17 ? 0.852 -5.681 -3.401 1.00 0.00 17 THR A CA 4
ATOM 1514 C C . THR A 1 17 ? 1.232 -6.120 -1.990 1.00 0.00 17 THR A C 4
ATOM 1515 O O . THR A 1 17 ? 2.358 -6.560 -1.752 1.00 0.00 17 THR A O 4
ATOM 1526 N N . LYS A 1 18 ? 0.279 -5.966 -1.054 1.00 0.00 18 LYS A N 4
ATOM 1527 C CA . LYS A 1 18 ? 0.461 -6.244 0.376 1.00 0.00 18 LYS A CA 4
ATOM 1528 C C . LYS A 1 18 ? 1.494 -5.278 0.990 1.00 0.00 18 LYS A C 4
ATOM 1529 O O . LYS A 1 18 ? 1.945 -5.459 2.122 1.00 0.00 18 LYS A O 4
ATOM 1548 N N . ASN A 1 19 ? 1.808 -4.221 0.251 1.00 0.00 19 ASN A N 4
ATOM 1549 C CA . ASN A 1 19 ? 2.795 -3.243 0.669 1.00 0.00 19 ASN A CA 4
ATOM 1550 C C . ASN A 1 19 ? 2.191 -1.843 0.671 1.00 0.00 19 ASN A C 4
ATOM 1551 O O . ASN A 1 19 ? 1.738 -1.342 -0.365 1.00 0.00 19 ASN A O 4
ATOM 1562 N N . CYS A 1 20 ? 2.170 -1.237 1.821 1.00 0.00 20 CYS A N 4
ATOM 1563 C CA . CYS A 1 20 ? 1.667 0.107 1.998 1.00 0.00 20 CYS A CA 4
ATOM 1564 C C . CYS A 1 20 ? 2.803 0.961 2.489 1.00 0.00 20 CYS A C 4
ATOM 1565 O O . CYS A 1 20 ? 3.621 0.501 3.293 1.00 0.00 20 CYS A O 4
ATOM 1572 N N . GLY A 1 21 ? 2.903 2.156 2.002 1.00 0.00 21 GLY A N 4
ATOM 1573 C CA . GLY A 1 21 ? 3.969 2.993 2.425 1.00 0.00 21 GLY A CA 4
ATOM 1574 C C . GLY A 1 21 ? 3.523 4.084 3.348 1.00 0.00 21 GLY A C 4
ATOM 1575 O O . GLY A 1 21 ? 2.316 4.341 3.508 1.00 0.00 21 GLY A O 4
ATOM 1579 N N . TRP A 1 22 ? 4.494 4.763 3.931 1.00 0.00 22 TRP A N 4
ATOM 1580 C CA . TRP A 1 22 ? 4.272 5.907 4.788 1.00 0.00 22 TRP A CA 4
ATOM 1581 C C . TRP A 1 22 ? 3.811 7.116 3.971 1.00 0.00 22 TRP A C 4
ATOM 1582 O O . TRP A 1 22 ? 3.489 8.174 4.503 1.00 0.00 22 TRP A O 4
ATOM 1603 N N . ASN A 1 23 ? 3.795 6.930 2.678 1.00 0.00 23 ASN A N 4
ATOM 1604 C CA . ASN A 1 23 ? 3.350 7.913 1.712 1.00 0.00 23 ASN A CA 4
ATOM 1605 C C . ASN A 1 23 ? 1.847 7.787 1.526 1.00 0.00 23 ASN A C 4
ATOM 1606 O O . ASN A 1 23 ? 1.246 8.512 0.734 1.00 0.00 23 ASN A O 4
ATOM 1617 N N . PHE A 1 24 ? 1.264 6.821 2.256 1.00 0.00 24 PHE A N 4
ATOM 1618 C CA . PHE A 1 24 ? -0.173 6.552 2.279 1.00 0.00 24 PHE A CA 4
ATOM 1619 C C . PHE A 1 24 ? -0.661 6.002 0.969 1.00 0.00 24 PHE A C 4
ATOM 1620 O O . PHE A 1 24 ? -1.839 6.108 0.635 1.00 0.00 24 PHE A O 4
ATOM 1637 N N . LYS A 1 25 ? 0.222 5.389 0.237 1.00 0.00 25 LYS A N 4
ATOM 1638 C CA . LYS A 1 25 ? -0.129 4.784 -1.004 1.00 0.00 25 LYS A CA 4
ATOM 1639 C C . LYS A 1 25 ? 0.350 3.372 -1.053 1.00 0.00 25 LYS A C 4
ATOM 1640 O O . LYS A 1 25 ? 1.436 3.056 -0.545 1.00 0.00 25 LYS A O 4
ATOM 1659 N N . CYS A 1 26 ? -0.475 2.515 -1.592 1.00 0.00 26 CYS A N 4
ATOM 1660 C CA . CYS A 1 26 ? -0.099 1.150 -1.821 1.00 0.00 26 CYS A CA 4
ATOM 1661 C C . CYS A 1 26 ? 1.016 1.135 -2.854 1.00 0.00 26 CYS A C 4
ATOM 1662 O O . CYS A 1 26 ? 0.822 1.560 -4.005 1.00 0.00 26 CYS A O 4
ATOM 1669 N N . ASN A 1 27 ? 2.160 0.676 -2.447 1.00 0.00 27 ASN A N 4
ATOM 1670 C CA . ASN A 1 27 ? 3.363 0.756 -3.246 1.00 0.00 27 ASN A CA 4
ATOM 1671 C C . ASN A 1 27 ? 3.681 -0.576 -3.869 1.00 0.00 27 ASN A C 4
ATOM 1672 O O . ASN A 1 27 ? 3.149 -1.600 -3.435 1.00 0.00 27 ASN A O 4
ATOM 1713 N N . ASN A 1 30 ? 8.964 -3.301 -4.466 1.00 0.00 30 ASN A N 4
ATOM 1714 C CA . ASN A 1 30 ? 10.382 -3.007 -4.697 1.00 0.00 30 ASN A CA 4
ATOM 1715 C C . ASN A 1 30 ? 10.982 -2.488 -3.421 1.00 0.00 30 ASN A C 4
ATOM 1716 O O . ASN A 1 30 ? 12.124 -2.791 -3.080 1.00 0.00 30 ASN A O 4
ATOM 1727 N N . GLN A 1 31 ? 10.205 -1.691 -2.729 1.00 0.00 31 GLN A N 4
ATOM 1728 C CA . GLN A 1 31 ? 10.579 -1.092 -1.479 1.00 0.00 31 GLN A CA 4
ATOM 1729 C C . GLN A 1 31 ? 9.397 -1.161 -0.548 1.00 0.00 31 GLN A C 4
ATOM 1730 O O . GLN A 1 31 ? 9.431 -1.955 0.398 1.00 0.00 31 GLN A O 4
ATOM 1745 N N . GLY A 1 1 ? -12.332 -6.925 -1.669 1.00 0.00 1 GLY A N 5
ATOM 1746 C CA . GLY A 1 1 ? -11.347 -6.626 -2.698 1.00 0.00 1 GLY A CA 5
ATOM 1747 C C . GLY A 1 1 ? -10.147 -5.935 -2.113 1.00 0.00 1 GLY A C 5
ATOM 1748 O O . GLY A 1 1 ? -10.245 -5.318 -1.039 1.00 0.00 1 GLY A O 5
ATOM 1754 N N . CYS A 1 2 ? -9.024 -6.027 -2.787 1.00 0.00 2 CYS A N 5
ATOM 1755 C CA . CYS A 1 2 ? -7.808 -5.424 -2.307 1.00 0.00 2 CYS A CA 5
ATOM 1756 C C . CYS A 1 2 ? -7.720 -3.976 -2.761 1.00 0.00 2 CYS A C 5
ATOM 1757 O O . CYS A 1 2 ? -8.425 -3.552 -3.697 1.00 0.00 2 CYS A O 5
ATOM 1764 N N . ILE A 1 3 ? -6.896 -3.221 -2.097 1.00 0.00 3 ILE A N 5
ATOM 1765 C CA . ILE A 1 3 ? -6.686 -1.843 -2.418 1.00 0.00 3 ILE A CA 5
ATOM 1766 C C . ILE A 1 3 ? -5.629 -1.756 -3.509 1.00 0.00 3 ILE A C 5
ATOM 1767 O O . ILE A 1 3 ? -4.493 -2.245 -3.340 1.00 0.00 3 ILE A O 5
ATOM 1783 N N . ALA A 1 4 ? -6.018 -1.182 -4.629 1.00 0.00 4 ALA A N 5
ATOM 1784 C CA . ALA A 1 4 ? -5.161 -1.048 -5.785 1.00 0.00 4 ALA A CA 5
ATOM 1785 C C . ALA A 1 4 ? -3.968 -0.183 -5.461 1.00 0.00 4 ALA A C 5
ATOM 1786 O O . ALA A 1 4 ? -4.029 0.695 -4.587 1.00 0.00 4 ALA A O 5
ATOM 1793 N N . THR A 1 5 ? -2.887 -0.414 -6.135 1.00 0.00 5 THR A N 5
ATOM 1794 C CA . THR A 1 5 ? -1.723 0.342 -5.883 1.00 0.00 5 THR A CA 5
ATOM 1795 C C . THR A 1 5 ? -1.849 1.755 -6.427 1.00 0.00 5 THR A C 5
ATOM 1796 O O . THR A 1 5 ? -2.328 1.970 -7.548 1.00 0.00 5 THR A O 5
ATOM 1807 N N . GLY A 1 6 ? -1.449 2.700 -5.627 1.00 0.00 6 GLY A N 5
ATOM 1808 C CA . GLY A 1 6 ? -1.631 4.080 -5.952 1.00 0.00 6 GLY A CA 5
ATOM 1809 C C . GLY A 1 6 ? -2.674 4.703 -5.057 1.00 0.00 6 GLY A C 5
ATOM 1810 O O . GLY A 1 6 ? -2.642 5.910 -4.804 1.00 0.00 6 GLY A O 5
ATOM 1814 N N . SER A 1 7 ? -3.581 3.879 -4.562 1.00 0.00 7 SER A N 5
ATOM 1815 C CA . SER A 1 7 ? -4.646 4.331 -3.698 1.00 0.00 7 SER A CA 5
ATOM 1816 C C . SER A 1 7 ? -4.119 4.601 -2.286 1.00 0.00 7 SER A C 5
ATOM 1817 O O . SER A 1 7 ? -3.020 4.141 -1.917 1.00 0.00 7 SER A O 5
ATOM 1825 N N . PHE A 1 8 ? -4.900 5.348 -1.526 1.00 0.00 8 PHE A N 5
ATOM 1826 C CA . PHE A 1 8 ? -4.611 5.678 -0.146 1.00 0.00 8 PHE A CA 5
ATOM 1827 C C . PHE A 1 8 ? -4.693 4.424 0.720 1.00 0.00 8 PHE A C 5
ATOM 1828 O O . PHE A 1 8 ? -5.713 3.711 0.702 1.00 0.00 8 PHE A O 5
ATOM 1845 N N . CYS A 1 9 ? -3.649 4.142 1.450 1.00 0.00 9 CYS A N 5
ATOM 1846 C CA . CYS A 1 9 ? -3.649 3.001 2.327 1.00 0.00 9 CYS A CA 5
ATOM 1847 C C . CYS A 1 9 ? -3.130 3.358 3.693 1.00 0.00 9 CYS A C 5
ATOM 1848 O O . CYS A 1 9 ? -2.255 4.230 3.851 1.00 0.00 9 CYS A O 5
ATOM 1855 N N . THR A 1 10 ? -3.693 2.738 4.669 1.00 0.00 10 THR A N 5
ATOM 1856 C CA . THR A 1 10 ? -3.237 2.830 6.004 1.00 0.00 10 THR A CA 5
ATOM 1857 C C . THR A 1 10 ? -2.682 1.473 6.455 1.00 0.00 10 THR A C 5
ATOM 1858 O O . THR A 1 10 ? -1.792 1.403 7.308 1.00 0.00 10 THR A O 5
ATOM 1869 N N . LEU A 1 11 ? -3.171 0.403 5.841 1.00 0.00 11 LEU A N 5
ATOM 1870 C CA . LEU A 1 11 ? -2.767 -0.945 6.189 1.00 0.00 11 LEU A CA 5
ATOM 1871 C C . LEU A 1 11 ? -2.230 -1.663 4.963 1.00 0.00 11 LEU A C 5
ATOM 1872 O O . LEU A 1 11 ? -2.907 -1.732 3.934 1.00 0.00 11 LEU A O 5
ATOM 1888 N N . SER A 1 12 ? -1.046 -2.242 5.089 1.00 0.00 12 SER A N 5
ATOM 1889 C CA . SER A 1 12 ? -0.386 -2.944 3.997 1.00 0.00 12 SER A CA 5
ATOM 1890 C C . SER A 1 12 ? -1.204 -4.135 3.529 1.00 0.00 12 SER A C 5
ATOM 1891 O O . SER A 1 12 ? -1.250 -4.444 2.342 1.00 0.00 12 SER A O 5
ATOM 1899 N N . LYS A 1 13 ? -1.889 -4.744 4.485 1.00 0.00 13 LYS A N 5
ATOM 1900 C CA . LYS A 1 13 ? -2.734 -5.926 4.287 1.00 0.00 13 LYS A CA 5
ATOM 1901 C C . LYS A 1 13 ? -3.757 -5.685 3.198 1.00 0.00 13 LYS A C 5
ATOM 1902 O O . LYS A 1 13 ? -4.061 -6.571 2.389 1.00 0.00 13 LYS A O 5
ATOM 1921 N N . GLY A 1 14 ? -4.265 -4.478 3.194 1.00 0.00 14 GLY A N 5
ATOM 1922 C CA . GLY A 1 14 ? -5.292 -4.092 2.262 1.00 0.00 14 GLY A CA 5
ATOM 1923 C C . GLY A 1 14 ? -4.815 -4.017 0.827 1.00 0.00 14 GLY A C 5
ATOM 1924 O O . GLY A 1 14 ? -5.539 -4.410 -0.087 1.00 0.00 14 GLY A O 5
ATOM 1928 N N . CYS A 1 15 ? -3.604 -3.548 0.632 1.00 0.00 15 CYS A N 5
ATOM 1929 C CA . CYS A 1 15 ? -3.044 -3.349 -0.701 1.00 0.00 15 CYS A CA 5
ATOM 1930 C C . CYS A 1 15 ? -2.922 -4.657 -1.467 1.00 0.00 15 CYS A C 5
ATOM 1931 O O . CYS A 1 15 ? -2.610 -5.698 -0.889 1.00 0.00 15 CYS A O 5
ATOM 1938 N N . CYS A 1 16 ? -3.169 -4.605 -2.764 1.00 0.00 16 CYS A N 5
ATOM 1939 C CA . CYS A 1 16 ? -3.032 -5.776 -3.634 1.00 0.00 16 CYS A CA 5
ATOM 1940 C C . CYS A 1 16 ? -1.588 -6.291 -3.638 1.00 0.00 16 CYS A C 5
ATOM 1941 O O . CYS A 1 16 ? -1.352 -7.492 -3.720 1.00 0.00 16 CYS A O 5
ATOM 1948 N N . THR A 1 17 ? -0.619 -5.384 -3.526 1.00 0.00 17 THR A N 5
ATOM 1949 C CA . THR A 1 17 ? 0.774 -5.783 -3.426 1.00 0.00 17 THR A CA 5
ATOM 1950 C C . THR A 1 17 ? 1.144 -6.140 -1.998 1.00 0.00 17 THR A C 5
ATOM 1951 O O . THR A 1 17 ? 2.196 -6.734 -1.748 1.00 0.00 17 THR A O 5
ATOM 1962 N N . LYS A 1 18 ? 0.247 -5.802 -1.070 1.00 0.00 18 LYS A N 5
ATOM 1963 C CA . LYS A 1 18 ? 0.467 -5.897 0.363 1.00 0.00 18 LYS A CA 5
ATOM 1964 C C . LYS A 1 18 ? 1.653 -5.041 0.809 1.00 0.00 18 LYS A C 5
ATOM 1965 O O . LYS A 1 18 ? 2.216 -5.230 1.880 1.00 0.00 18 LYS A O 5
ATOM 1984 N N . ASN A 1 19 ? 1.974 -4.056 -0.000 1.00 0.00 19 ASN A N 5
ATOM 1985 C CA . ASN A 1 19 ? 3.047 -3.142 0.281 1.00 0.00 19 ASN A CA 5
ATOM 1986 C C . ASN A 1 19 ? 2.465 -1.741 0.361 1.00 0.00 19 ASN A C 5
ATOM 1987 O O . ASN A 1 19 ? 2.006 -1.191 -0.645 1.00 0.00 19 ASN A O 5
ATOM 1998 N N . CYS A 1 20 ? 2.423 -1.207 1.542 1.00 0.00 20 CYS A N 5
ATOM 1999 C CA . CYS A 1 20 ? 1.873 0.112 1.793 1.00 0.00 20 CYS A CA 5
ATOM 2000 C C . CYS A 1 20 ? 2.903 0.910 2.525 1.00 0.00 20 CYS A C 5
ATOM 2001 O O . CYS A 1 20 ? 3.517 0.398 3.466 1.00 0.00 20 CYS A O 5
ATOM 2008 N N . GLY A 1 21 ? 3.130 2.127 2.108 1.00 0.00 21 GLY A N 5
ATOM 2009 C CA . GLY A 1 21 ? 4.135 2.912 2.760 1.00 0.00 21 GLY A CA 5
ATOM 2010 C C . GLY A 1 21 ? 3.554 3.988 3.639 1.00 0.00 21 GLY A C 5
ATOM 2011 O O . GLY A 1 21 ? 2.325 4.171 3.696 1.00 0.00 21 GLY A O 5
ATOM 2015 N N . TRP A 1 22 ? 4.426 4.746 4.294 1.00 0.00 22 TRP A N 5
ATOM 2016 C CA . TRP A 1 22 ? 4.026 5.862 5.123 1.00 0.00 22 TRP A CA 5
ATOM 2017 C C . TRP A 1 22 ? 3.684 7.080 4.261 1.00 0.00 22 TRP A C 5
ATOM 2018 O O . TRP A 1 22 ? 3.402 8.167 4.756 1.00 0.00 22 TRP A O 5
ATOM 2039 N N . ASN A 1 23 ? 3.724 6.866 2.962 1.00 0.00 23 ASN A N 5
ATOM 2040 C CA . ASN A 1 23 ? 3.315 7.840 1.970 1.00 0.00 23 ASN A CA 5
ATOM 2041 C C . ASN A 1 23 ? 1.806 7.725 1.800 1.00 0.00 23 ASN A C 5
ATOM 2042 O O . ASN A 1 23 ? 1.187 8.502 1.078 1.00 0.00 23 ASN A O 5
ATOM 2053 N N . PHE A 1 24 ? 1.240 6.708 2.491 1.00 0.00 24 PHE A N 5
ATOM 2054 C CA . PHE A 1 24 ? -0.185 6.408 2.514 1.00 0.00 24 PHE A CA 5
ATOM 2055 C C . PHE A 1 24 ? -0.681 6.019 1.149 1.00 0.00 24 PHE A C 5
ATOM 2056 O O . PHE A 1 24 ? -1.825 6.279 0.786 1.00 0.00 24 PHE A O 5
ATOM 2073 N N . LYS A 1 25 ? 0.171 5.361 0.411 1.00 0.00 25 LYS A N 5
ATOM 2074 C CA . LYS A 1 25 ? -0.147 4.892 -0.906 1.00 0.00 25 LYS A CA 5
ATOM 2075 C C . LYS A 1 25 ? 0.320 3.467 -1.038 1.00 0.00 25 LYS A C 5
ATOM 2076 O O . LYS A 1 25 ? 1.398 3.112 -0.526 1.00 0.00 25 LYS A O 5
ATOM 2095 N N . CYS A 1 26 ? -0.500 2.635 -1.649 1.00 0.00 26 CYS A N 5
ATOM 2096 C CA . CYS A 1 26 ? -0.112 1.275 -1.908 1.00 0.00 26 CYS A CA 5
ATOM 2097 C C . CYS A 1 26 ? 0.960 1.294 -2.973 1.00 0.00 26 CYS A C 5
ATOM 2098 O O . CYS A 1 26 ? 0.766 1.869 -4.054 1.00 0.00 26 CYS A O 5
ATOM 2105 N N . ASN A 1 27 ? 2.063 0.698 -2.675 1.00 0.00 27 ASN A N 5
ATOM 2106 C CA . ASN A 1 27 ? 3.237 0.780 -3.504 1.00 0.00 27 ASN A CA 5
ATOM 2107 C C . ASN A 1 27 ? 3.514 -0.559 -4.152 1.00 0.00 27 ASN A C 5
ATOM 2108 O O . ASN A 1 27 ? 3.142 -1.603 -3.603 1.00 0.00 27 ASN A O 5
ATOM 2149 N N . ASN A 1 30 ? 8.847 -3.610 -3.495 1.00 0.00 30 ASN A N 5
ATOM 2150 C CA . ASN A 1 30 ? 10.198 -3.065 -3.470 1.00 0.00 30 ASN A CA 5
ATOM 2151 C C . ASN A 1 30 ? 10.999 -3.672 -2.329 1.00 0.00 30 ASN A C 5
ATOM 2152 O O . ASN A 1 30 ? 12.175 -3.330 -2.122 1.00 0.00 30 ASN A O 5
ATOM 2163 N N . GLN A 1 31 ? 10.376 -4.558 -1.594 1.00 0.00 31 GLN A N 5
ATOM 2164 C CA . GLN A 1 31 ? 11.000 -5.169 -0.456 1.00 0.00 31 GLN A CA 5
ATOM 2165 C C . GLN A 1 31 ? 11.236 -6.641 -0.722 1.00 0.00 31 GLN A C 5
ATOM 2166 O O . GLN A 1 31 ? 10.349 -7.467 -0.438 1.00 0.00 31 GLN A O 5
ATOM 2181 N N . GLY A 1 1 ? -12.298 -6.715 -2.324 1.00 0.00 1 GLY A N 6
ATOM 2182 C CA . GLY A 1 1 ? -11.112 -6.743 -3.166 1.00 0.00 1 GLY A CA 6
ATOM 2183 C C . GLY A 1 1 ? -9.963 -6.091 -2.461 1.00 0.00 1 GLY A C 6
ATOM 2184 O O . GLY A 1 1 ? -10.099 -5.687 -1.299 1.00 0.00 1 GLY A O 6
ATOM 2190 N N . CYS A 1 2 ? -8.852 -5.977 -3.121 1.00 0.00 2 CYS A N 6
ATOM 2191 C CA . CYS A 1 2 ? -7.693 -5.360 -2.536 1.00 0.00 2 CYS A CA 6
ATOM 2192 C C . CYS A 1 2 ? -7.583 -3.919 -3.017 1.00 0.00 2 CYS A C 6
ATOM 2193 O O . CYS A 1 2 ? -8.232 -3.530 -4.011 1.00 0.00 2 CYS A O 6
ATOM 2200 N N . ILE A 1 3 ? -6.804 -3.127 -2.330 1.00 0.00 3 ILE A N 6
ATOM 2201 C CA . ILE A 1 3 ? -6.614 -1.753 -2.698 1.00 0.00 3 ILE A CA 6
ATOM 2202 C C . ILE A 1 3 ? -5.554 -1.674 -3.778 1.00 0.00 3 ILE A C 6
ATOM 2203 O O . ILE A 1 3 ? -4.398 -2.121 -3.572 1.00 0.00 3 ILE A O 6
ATOM 2219 N N . ALA A 1 4 ? -5.951 -1.162 -4.932 1.00 0.00 4 ALA A N 6
ATOM 2220 C CA . ALA A 1 4 ? -5.052 -0.994 -6.059 1.00 0.00 4 ALA A CA 6
ATOM 2221 C C . ALA A 1 4 ? -3.951 -0.030 -5.682 1.00 0.00 4 ALA A C 6
ATOM 2222 O O . ALA A 1 4 ? -4.188 0.937 -4.927 1.00 0.00 4 ALA A O 6
ATOM 2229 N N . THR A 1 5 ? -2.776 -0.264 -6.192 1.00 0.00 5 THR A N 6
ATOM 2230 C CA . THR A 1 5 ? -1.645 0.508 -5.804 1.00 0.00 5 THR A CA 6
ATOM 2231 C C . THR A 1 5 ? -1.754 1.946 -6.297 1.00 0.00 5 THR A C 6
ATOM 2232 O O . THR A 1 5 ? -2.241 2.200 -7.397 1.00 0.00 5 THR A O 6
ATOM 2243 N N . GLY A 1 6 ? -1.349 2.871 -5.463 1.00 0.00 6 GLY A N 6
ATOM 2244 C CA . GLY A 1 6 ? -1.498 4.266 -5.773 1.00 0.00 6 GLY A CA 6
ATOM 2245 C C . GLY A 1 6 ? -2.618 4.888 -4.982 1.00 0.00 6 GLY A C 6
ATOM 2246 O O . GLY A 1 6 ? -2.660 6.104 -4.807 1.00 0.00 6 GLY A O 6
ATOM 2250 N N . SER A 1 7 ? -3.514 4.060 -4.501 1.00 0.00 7 SER A N 6
ATOM 2251 C CA . SER A 1 7 ? -4.632 4.519 -3.715 1.00 0.00 7 SER A CA 6
ATOM 2252 C C . SER A 1 7 ? -4.223 4.613 -2.240 1.00 0.00 7 SER A C 6
ATOM 2253 O O . SER A 1 7 ? -3.189 4.037 -1.841 1.00 0.00 7 SER A O 6
ATOM 2261 N N . PHE A 1 8 ? -5.014 5.334 -1.461 1.00 0.00 8 PHE A N 6
ATOM 2262 C CA . PHE A 1 8 ? -4.757 5.563 -0.050 1.00 0.00 8 PHE A CA 6
ATOM 2263 C C . PHE A 1 8 ? -4.817 4.262 0.740 1.00 0.00 8 PHE A C 6
ATOM 2264 O O . PHE A 1 8 ? -5.771 3.479 0.605 1.00 0.00 8 PHE A O 6
ATOM 2281 N N . CYS A 1 9 ? -3.818 4.032 1.542 1.00 0.00 9 CYS A N 6
ATOM 2282 C CA . CYS A 1 9 ? -3.781 2.860 2.373 1.00 0.00 9 CYS A CA 6
ATOM 2283 C C . CYS A 1 9 ? -3.533 3.236 3.821 1.00 0.00 9 CYS A C 6
ATOM 2284 O O . CYS A 1 9 ? -2.997 4.316 4.123 1.00 0.00 9 CYS A O 6
ATOM 2291 N N . THR A 1 10 ? -3.945 2.375 4.705 1.00 0.00 10 THR A N 6
ATOM 2292 C CA . THR A 1 10 ? -3.671 2.510 6.103 1.00 0.00 10 THR A CA 6
ATOM 2293 C C . THR A 1 10 ? -2.834 1.331 6.591 1.00 0.00 10 THR A C 6
ATOM 2294 O O . THR A 1 10 ? -1.962 1.481 7.454 1.00 0.00 10 THR A O 6
ATOM 2305 N N . LEU A 1 11 ? -3.084 0.171 6.005 1.00 0.00 11 LEU A N 6
ATOM 2306 C CA . LEU A 1 11 ? -2.428 -1.067 6.373 1.00 0.00 11 LEU A CA 6
ATOM 2307 C C . LEU A 1 11 ? -1.999 -1.819 5.124 1.00 0.00 11 LEU A C 6
ATOM 2308 O O . LEU A 1 11 ? -2.726 -1.840 4.122 1.00 0.00 11 LEU A O 6
ATOM 2324 N N . SER A 1 12 ? -0.865 -2.474 5.202 1.00 0.00 12 SER A N 6
ATOM 2325 C CA . SER A 1 12 ? -0.272 -3.212 4.096 1.00 0.00 12 SER A CA 6
ATOM 2326 C C . SER A 1 12 ? -1.194 -4.317 3.571 1.00 0.00 12 SER A C 6
ATOM 2327 O O . SER A 1 12 ? -1.249 -4.574 2.370 1.00 0.00 12 SER A O 6
ATOM 2335 N N . LYS A 1 13 ? -1.952 -4.893 4.484 1.00 0.00 13 LYS A N 6
ATOM 2336 C CA . LYS A 1 13 ? -2.865 -6.007 4.223 1.00 0.00 13 LYS A CA 6
ATOM 2337 C C . LYS A 1 13 ? -3.889 -5.652 3.183 1.00 0.00 13 LYS A C 6
ATOM 2338 O O . LYS A 1 13 ? -4.279 -6.486 2.363 1.00 0.00 13 LYS A O 6
ATOM 2357 N N . GLY A 1 14 ? -4.310 -4.422 3.229 1.00 0.00 14 GLY A N 6
ATOM 2358 C CA . GLY A 1 14 ? -5.334 -3.939 2.323 1.00 0.00 14 GLY A CA 6
ATOM 2359 C C . GLY A 1 14 ? -4.851 -3.813 0.890 1.00 0.00 14 GLY A C 6
ATOM 2360 O O . GLY A 1 14 ? -5.620 -3.998 -0.048 1.00 0.00 14 GLY A O 6
ATOM 2364 N N . CYS A 1 15 ? -3.588 -3.542 0.725 1.00 0.00 15 CYS A N 6
ATOM 2365 C CA . CYS A 1 15 ? -3.013 -3.315 -0.585 1.00 0.00 15 CYS A CA 6
ATOM 2366 C C . CYS A 1 15 ? -2.852 -4.611 -1.355 1.00 0.00 15 CYS A C 6
ATOM 2367 O O . CYS A 1 15 ? -2.521 -5.642 -0.770 1.00 0.00 15 CYS A O 6
ATOM 2374 N N . CYS A 1 16 ? -3.068 -4.553 -2.668 1.00 0.00 16 CYS A N 6
ATOM 2375 C CA . CYS A 1 16 ? -2.901 -5.724 -3.536 1.00 0.00 16 CYS A CA 6
ATOM 2376 C C . CYS A 1 16 ? -1.461 -6.235 -3.493 1.00 0.00 16 CYS A C 6
ATOM 2377 O O . CYS A 1 16 ? -1.217 -7.434 -3.557 1.00 0.00 16 CYS A O 6
ATOM 2384 N N . THR A 1 17 ? -0.512 -5.323 -3.369 1.00 0.00 17 THR A N 6
ATOM 2385 C CA . THR A 1 17 ? 0.883 -5.680 -3.300 1.00 0.00 17 THR A CA 6
ATOM 2386 C C . THR A 1 17 ? 1.321 -6.000 -1.875 1.00 0.00 17 THR A C 6
ATOM 2387 O O . THR A 1 17 ? 2.496 -6.278 -1.638 1.00 0.00 17 THR A O 6
ATOM 2398 N N . LYS A 1 18 ? 0.375 -5.925 -0.925 1.00 0.00 18 LYS A N 6
ATOM 2399 C CA . LYS A 1 18 ? 0.645 -6.135 0.504 1.00 0.00 18 LYS A CA 6
ATOM 2400 C C . LYS A 1 18 ? 1.644 -5.121 1.061 1.00 0.00 18 LYS A C 6
ATOM 2401 O O . LYS A 1 18 ? 2.188 -5.304 2.137 1.00 0.00 18 LYS A O 6
ATOM 2420 N N . ASN A 1 19 ? 1.840 -4.036 0.355 1.00 0.00 19 ASN A N 6
ATOM 2421 C CA . ASN A 1 19 ? 2.774 -3.031 0.782 1.00 0.00 19 ASN A CA 6
ATOM 2422 C C . ASN A 1 19 ? 2.154 -1.654 0.767 1.00 0.00 19 ASN A C 6
ATOM 2423 O O . ASN A 1 19 ? 1.828 -1.106 -0.285 1.00 0.00 19 ASN A O 6
ATOM 2434 N N . CYS A 1 20 ? 1.930 -1.144 1.945 1.00 0.00 20 CYS A N 6
ATOM 2435 C CA . CYS A 1 20 ? 1.417 0.190 2.144 1.00 0.00 20 CYS A CA 6
ATOM 2436 C C . CYS A 1 20 ? 2.589 1.046 2.514 1.00 0.00 20 CYS A C 6
ATOM 2437 O O . CYS A 1 20 ? 3.293 0.738 3.484 1.00 0.00 20 CYS A O 6
ATOM 2444 N N . GLY A 1 21 ? 2.835 2.071 1.754 1.00 0.00 21 GLY A N 6
ATOM 2445 C CA . GLY A 1 21 ? 3.974 2.886 2.002 1.00 0.00 21 GLY A CA 6
ATOM 2446 C C . GLY A 1 21 ? 3.724 3.918 3.060 1.00 0.00 21 GLY A C 6
ATOM 2447 O O . GLY A 1 21 ? 2.579 4.108 3.504 1.00 0.00 21 GLY A O 6
ATOM 2451 N N . TRP A 1 22 ? 4.769 4.616 3.456 1.00 0.00 22 TRP A N 6
ATOM 2452 C CA . TRP A 1 22 ? 4.664 5.656 4.440 1.00 0.00 22 TRP A CA 6
ATOM 2453 C C . TRP A 1 22 ? 4.151 6.933 3.788 1.00 0.00 22 TRP A C 6
ATOM 2454 O O . TRP A 1 22 ? 3.947 7.959 4.441 1.00 0.00 22 TRP A O 6
ATOM 2475 N N . ASN A 1 23 ? 3.934 6.839 2.500 1.00 0.00 23 ASN A N 6
ATOM 2476 C CA . ASN A 1 23 ? 3.387 7.901 1.688 1.00 0.00 23 ASN A CA 6
ATOM 2477 C C . ASN A 1 23 ? 1.869 7.782 1.652 1.00 0.00 23 ASN A C 6
ATOM 2478 O O . ASN A 1 23 ? 1.204 8.505 0.923 1.00 0.00 23 ASN A O 6
ATOM 2489 N N . PHE A 1 24 ? 1.340 6.830 2.435 1.00 0.00 24 PHE A N 6
ATOM 2490 C CA . PHE A 1 24 ? -0.108 6.587 2.580 1.00 0.00 24 PHE A CA 6
ATOM 2491 C C . PHE A 1 24 ? -0.722 6.058 1.291 1.00 0.00 24 PHE A C 6
ATOM 2492 O O . PHE A 1 24 ? -1.928 6.175 1.064 1.00 0.00 24 PHE A O 6
ATOM 2509 N N . LYS A 1 25 ? 0.100 5.463 0.464 1.00 0.00 25 LYS A N 6
ATOM 2510 C CA . LYS A 1 25 ? -0.341 4.865 -0.769 1.00 0.00 25 LYS A CA 6
ATOM 2511 C C . LYS A 1 25 ? 0.154 3.450 -0.860 1.00 0.00 25 LYS A C 6
ATOM 2512 O O . LYS A 1 25 ? 1.237 3.125 -0.350 1.00 0.00 25 LYS A O 6
ATOM 2531 N N . CYS A 1 26 ? -0.649 2.603 -1.442 1.00 0.00 26 CYS A N 6
ATOM 2532 C CA . CYS A 1 26 ? -0.245 1.250 -1.706 1.00 0.00 26 CYS A CA 6
ATOM 2533 C C . CYS A 1 26 ? 0.847 1.259 -2.762 1.00 0.00 26 CYS A C 6
ATOM 2534 O O . CYS A 1 26 ? 0.676 1.840 -3.845 1.00 0.00 26 CYS A O 6
ATOM 2541 N N . ASN A 1 27 ? 1.945 0.630 -2.459 1.00 0.00 27 ASN A N 6
ATOM 2542 C CA . ASN A 1 27 ? 3.114 0.665 -3.304 1.00 0.00 27 ASN A CA 6
ATOM 2543 C C . ASN A 1 27 ? 3.539 -0.748 -3.604 1.00 0.00 27 ASN A C 6
ATOM 2544 O O . ASN A 1 27 ? 3.272 -1.650 -2.805 1.00 0.00 27 ASN A O 6
ATOM 2585 N N . ASN A 1 30 ? 9.278 -2.064 -4.059 1.00 0.00 30 ASN A N 6
ATOM 2586 C CA . ASN A 1 30 ? 10.365 -1.337 -4.656 1.00 0.00 30 ASN A CA 6
ATOM 2587 C C . ASN A 1 30 ? 10.959 -0.428 -3.593 1.00 0.00 30 ASN A C 6
ATOM 2588 O O . ASN A 1 30 ? 10.604 0.755 -3.482 1.00 0.00 30 ASN A O 6
ATOM 2599 N N . GLN A 1 31 ? 11.727 -1.020 -2.720 1.00 0.00 31 GLN A N 6
ATOM 2600 C CA . GLN A 1 31 ? 12.403 -0.301 -1.676 1.00 0.00 31 GLN A CA 6
ATOM 2601 C C . GLN A 1 31 ? 13.865 -0.657 -1.700 1.00 0.00 31 GLN A C 6
ATOM 2602 O O . GLN A 1 31 ? 14.235 -1.737 -1.203 1.00 0.00 31 GLN A O 6
ATOM 2617 N N . GLY A 1 1 ? -12.188 -7.499 -2.619 1.00 0.00 1 GLY A N 7
ATOM 2618 C CA . GLY A 1 1 ? -11.098 -7.150 -3.519 1.00 0.00 1 GLY A CA 7
ATOM 2619 C C . GLY A 1 1 ? -9.957 -6.578 -2.744 1.00 0.00 1 GLY A C 7
ATOM 2620 O O . GLY A 1 1 ? -10.053 -6.433 -1.520 1.00 0.00 1 GLY A O 7
ATOM 2626 N N . CYS A 1 2 ? -8.889 -6.260 -3.413 1.00 0.00 2 CYS A N 7
ATOM 2627 C CA . CYS A 1 2 ? -7.745 -5.683 -2.769 1.00 0.00 2 CYS A CA 7
ATOM 2628 C C . CYS A 1 2 ? -7.596 -4.243 -3.216 1.00 0.00 2 CYS A C 7
ATOM 2629 O O . CYS A 1 2 ? -8.061 -3.876 -4.305 1.00 0.00 2 CYS A O 7
ATOM 2636 N N . ILE A 1 3 ? -7.016 -3.426 -2.375 1.00 0.00 3 ILE A N 7
ATOM 2637 C CA . ILE A 1 3 ? -6.805 -2.033 -2.688 1.00 0.00 3 ILE A CA 7
ATOM 2638 C C . ILE A 1 3 ? -5.657 -1.900 -3.678 1.00 0.00 3 ILE A C 7
ATOM 2639 O O . ILE A 1 3 ? -4.584 -2.508 -3.495 1.00 0.00 3 ILE A O 7
ATOM 2655 N N . ALA A 1 4 ? -5.901 -1.151 -4.724 1.00 0.00 4 ALA A N 7
ATOM 2656 C CA . ALA A 1 4 ? -4.924 -0.908 -5.751 1.00 0.00 4 ALA A CA 7
ATOM 2657 C C . ALA A 1 4 ? -3.821 -0.010 -5.242 1.00 0.00 4 ALA A C 7
ATOM 2658 O O . ALA A 1 4 ? -4.041 0.864 -4.386 1.00 0.00 4 ALA A O 7
ATOM 2665 N N . THR A 1 5 ? -2.653 -0.213 -5.755 1.00 0.00 5 THR A N 7
ATOM 2666 C CA . THR A 1 5 ? -1.542 0.572 -5.386 1.00 0.00 5 THR A CA 7
ATOM 2667 C C . THR A 1 5 ? -1.680 1.953 -6.009 1.00 0.00 5 THR A C 7
ATOM 2668 O O . THR A 1 5 ? -2.176 2.094 -7.141 1.00 0.00 5 THR A O 7
ATOM 2679 N N . GLY A 1 6 ? -1.283 2.952 -5.278 1.00 0.00 6 GLY A N 7
ATOM 2680 C CA . GLY A 1 6 ? -1.510 4.310 -5.683 1.00 0.00 6 GLY A CA 7
ATOM 2681 C C . GLY A 1 6 ? -2.614 4.920 -4.851 1.00 0.00 6 GLY A C 7
ATOM 2682 O O . GLY A 1 6 ? -2.646 6.134 -4.624 1.00 0.00 6 GLY A O 7
ATOM 2686 N N . SER A 1 7 ? -3.505 4.071 -4.368 1.00 0.00 7 SER A N 7
ATOM 2687 C CA . SER A 1 7 ? -4.584 4.506 -3.533 1.00 0.00 7 SER A CA 7
ATOM 2688 C C . SER A 1 7 ? -4.112 4.576 -2.080 1.00 0.00 7 SER A C 7
ATOM 2689 O O . SER A 1 7 ? -3.065 3.989 -1.730 1.00 0.00 7 SER A O 7
ATOM 2697 N N . PHE A 1 8 ? -4.864 5.291 -1.264 1.00 0.00 8 PHE A N 7
ATOM 2698 C CA . PHE A 1 8 ? -4.536 5.501 0.129 1.00 0.00 8 PHE A CA 7
ATOM 2699 C C . PHE A 1 8 ? -4.650 4.207 0.920 1.00 0.00 8 PHE A C 7
ATOM 2700 O O . PHE A 1 8 ? -5.637 3.452 0.779 1.00 0.00 8 PHE A O 7
ATOM 2717 N N . CYS A 1 9 ? -3.662 3.948 1.725 1.00 0.00 9 CYS A N 7
ATOM 2718 C CA . CYS A 1 9 ? -3.657 2.783 2.552 1.00 0.00 9 CYS A CA 7
ATOM 2719 C C . CYS A 1 9 ? -3.633 3.124 4.025 1.00 0.00 9 CYS A C 7
ATOM 2720 O O . CYS A 1 9 ? -2.969 4.070 4.461 1.00 0.00 9 CYS A O 7
ATOM 2727 N N . THR A 1 10 ? -4.396 2.376 4.774 1.00 0.00 10 THR A N 7
ATOM 2728 C CA . THR A 1 10 ? -4.375 2.436 6.199 1.00 0.00 10 THR A CA 7
ATOM 2729 C C . THR A 1 10 ? -3.642 1.200 6.710 1.00 0.00 10 THR A C 7
ATOM 2730 O O . THR A 1 10 ? -2.779 1.275 7.596 1.00 0.00 10 THR A O 7
ATOM 2741 N N . LEU A 1 11 ? -3.949 0.078 6.089 1.00 0.00 11 LEU A N 7
ATOM 2742 C CA . LEU A 1 11 ? -3.368 -1.196 6.413 1.00 0.00 11 LEU A CA 7
ATOM 2743 C C . LEU A 1 11 ? -2.792 -1.798 5.137 1.00 0.00 11 LEU A C 7
ATOM 2744 O O . LEU A 1 11 ? -3.488 -1.885 4.112 1.00 0.00 11 LEU A O 7
ATOM 2760 N N . SER A 1 12 ? -1.552 -2.216 5.208 1.00 0.00 12 SER A N 7
ATOM 2761 C CA . SER A 1 12 ? -0.801 -2.742 4.079 1.00 0.00 12 SER A CA 7
ATOM 2762 C C . SER A 1 12 ? -1.441 -3.987 3.478 1.00 0.00 12 SER A C 7
ATOM 2763 O O . SER A 1 12 ? -1.478 -4.162 2.252 1.00 0.00 12 SER A O 7
ATOM 2771 N N . LYS A 1 13 ? -2.025 -4.791 4.347 1.00 0.00 13 LYS A N 7
ATOM 2772 C CA . LYS A 1 13 ? -2.613 -6.081 3.994 1.00 0.00 13 LYS A CA 7
ATOM 2773 C C . LYS A 1 13 ? -3.813 -5.903 3.094 1.00 0.00 13 LYS A C 7
ATOM 2774 O O . LYS A 1 13 ? -4.177 -6.791 2.323 1.00 0.00 13 LYS A O 7
ATOM 2793 N N . GLY A 1 14 ? -4.394 -4.751 3.195 1.00 0.00 14 GLY A N 7
ATOM 2794 C CA . GLY A 1 14 ? -5.554 -4.401 2.399 1.00 0.00 14 GLY A CA 7
ATOM 2795 C C . GLY A 1 14 ? -5.227 -4.209 0.922 1.00 0.00 14 GLY A C 7
ATOM 2796 O O . GLY A 1 14 ? -6.091 -4.366 0.061 1.00 0.00 14 GLY A O 7
ATOM 2800 N N . CYS A 1 15 ? -3.992 -3.905 0.622 1.00 0.00 15 CYS A N 7
ATOM 2801 C CA . CYS A 1 15 ? -3.591 -3.656 -0.745 1.00 0.00 15 CYS A CA 7
ATOM 2802 C C . CYS A 1 15 ? -3.150 -4.913 -1.452 1.00 0.00 15 CYS A C 7
ATOM 2803 O O . CYS A 1 15 ? -2.673 -5.864 -0.822 1.00 0.00 15 CYS A O 7
ATOM 2810 N N . CYS A 1 16 ? -3.308 -4.912 -2.759 1.00 0.00 16 CYS A N 7
ATOM 2811 C CA . CYS A 1 16 ? -2.945 -6.039 -3.607 1.00 0.00 16 CYS A CA 7
ATOM 2812 C C . CYS A 1 16 ? -1.469 -6.459 -3.423 1.00 0.00 16 CYS A C 7
ATOM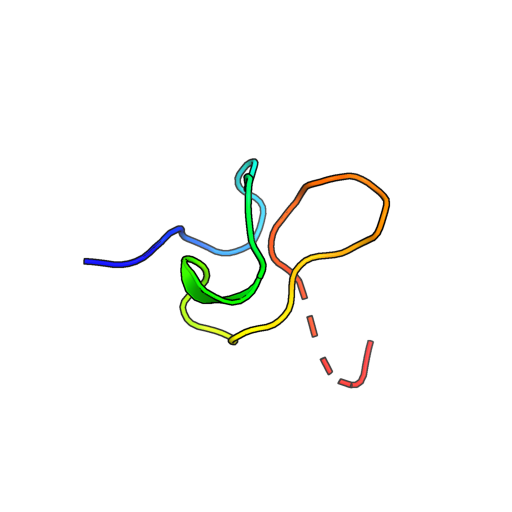 2813 O O . CYS A 1 16 ? -1.181 -7.642 -3.218 1.00 0.00 16 CYS A O 7
ATOM 2820 N N . THR A 1 17 ? -0.540 -5.494 -3.424 1.00 0.00 17 THR A N 7
ATOM 2821 C CA . THR A 1 17 ? 0.880 -5.808 -3.284 1.00 0.00 17 THR A CA 7
ATOM 2822 C C . THR A 1 17 ? 1.264 -6.058 -1.829 1.00 0.00 17 THR A C 7
ATOM 2823 O O . THR A 1 17 ? 2.367 -6.531 -1.546 1.00 0.00 17 THR A O 7
ATOM 2834 N N . LYS A 1 18 ? 0.336 -5.712 -0.916 1.00 0.00 18 LYS A N 7
ATOM 2835 C CA . LYS A 1 18 ? 0.524 -5.806 0.547 1.00 0.00 18 LYS A CA 7
ATOM 2836 C C . LYS A 1 18 ? 1.567 -4.788 1.027 1.00 0.00 18 LYS A C 7
ATOM 2837 O O . LYS A 1 18 ? 2.008 -4.827 2.170 1.00 0.00 18 LYS A O 7
ATOM 2856 N N . ASN A 1 19 ? 1.908 -3.850 0.165 1.00 0.00 19 ASN A N 7
ATOM 2857 C CA . ASN A 1 19 ? 2.948 -2.883 0.460 1.00 0.00 19 ASN A CA 7
ATOM 2858 C C . ASN A 1 19 ? 2.405 -1.461 0.557 1.00 0.00 19 ASN A C 7
ATOM 2859 O O . ASN A 1 19 ? 2.148 -0.815 -0.459 1.00 0.00 19 ASN A O 7
ATOM 2870 N N . CYS A 1 20 ? 2.209 -0.999 1.773 1.00 0.00 20 CYS A N 7
ATOM 2871 C CA . CYS A 1 20 ? 1.767 0.363 2.044 1.00 0.00 20 CYS A CA 7
ATOM 2872 C C . CYS A 1 20 ? 3.000 1.217 2.312 1.00 0.00 20 CYS A C 7
ATOM 2873 O O . CYS A 1 20 ? 3.824 0.885 3.188 1.00 0.00 20 CYS A O 7
ATOM 2880 N N . GLY A 1 21 ? 3.153 2.284 1.564 1.00 0.00 21 GLY A N 7
ATOM 2881 C CA . GLY A 1 21 ? 4.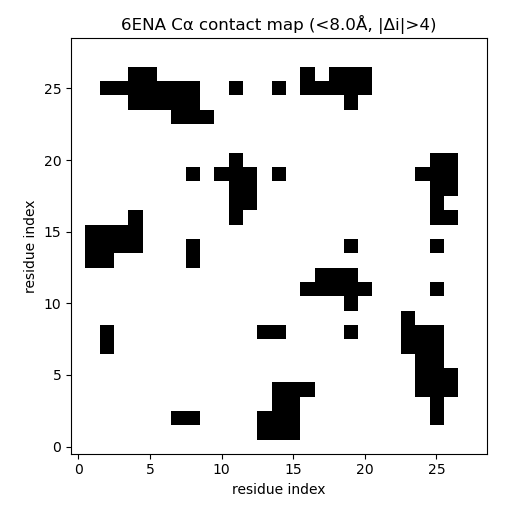334 3.088 1.672 1.00 0.00 21 GLY A CA 7
ATOM 2882 C C . GLY A 1 21 ? 4.230 4.194 2.697 1.00 0.00 21 GLY A C 7
ATOM 2883 O O . GLY A 1 21 ? 3.165 4.433 3.279 1.00 0.00 21 GLY A O 7
ATOM 2887 N N . TRP A 1 22 ? 5.338 4.897 2.879 1.00 0.00 22 TRP A N 7
ATOM 2888 C CA . TRP A 1 22 ? 5.475 5.998 3.830 1.00 0.00 22 TRP A CA 7
ATOM 2889 C C . TRP A 1 22 ? 4.615 7.206 3.441 1.00 0.00 22 TRP A C 7
ATOM 2890 O O . TRP A 1 22 ? 4.408 8.120 4.223 1.00 0.00 22 TRP A O 7
ATOM 2911 N N . ASN A 1 23 ? 4.123 7.179 2.241 1.00 0.00 23 ASN A N 7
ATOM 2912 C CA . ASN A 1 23 ? 3.321 8.247 1.681 1.00 0.00 23 ASN A CA 7
ATOM 2913 C C . ASN A 1 23 ? 1.844 7.920 1.827 1.00 0.00 23 ASN A C 7
ATOM 2914 O O . ASN A 1 23 ? 0.987 8.628 1.297 1.00 0.00 23 ASN A O 7
ATOM 2925 N N . PHE A 1 24 ? 1.563 6.816 2.529 1.00 0.00 24 PHE A N 7
ATOM 2926 C CA . PHE A 1 24 ? 0.199 6.334 2.766 1.00 0.00 24 PHE A CA 7
ATOM 2927 C C . PHE A 1 24 ? -0.503 5.925 1.492 1.00 0.00 24 PHE A C 7
ATOM 2928 O O . PHE A 1 24 ? -1.725 5.921 1.404 1.00 0.00 24 PHE A O 7
ATOM 2945 N N . LYS A 1 25 ? 0.275 5.550 0.526 1.00 0.00 25 LYS A N 7
ATOM 2946 C CA . LYS A 1 25 ? -0.221 4.985 -0.683 1.00 0.00 25 LYS A CA 7
ATOM 2947 C C . LYS A 1 25 ? 0.450 3.660 -0.849 1.00 0.00 25 LYS A C 7
ATOM 2948 O O . LYS A 1 25 ? 1.614 3.498 -0.453 1.00 0.00 25 LYS A O 7
ATOM 2967 N N . CYS A 1 26 ? -0.249 2.709 -1.362 1.00 0.00 26 CYS A N 7
ATOM 2968 C CA . CYS A 1 26 ? 0.361 1.442 -1.609 1.00 0.00 26 CYS A CA 7
ATOM 2969 C C . CYS A 1 26 ? 1.251 1.476 -2.823 1.00 0.00 26 CYS A C 7
ATOM 2970 O O . CYS A 1 26 ? 0.946 2.135 -3.819 1.00 0.00 26 CYS A O 7
ATOM 2977 N N . ASN A 1 27 ? 2.343 0.779 -2.722 1.00 0.00 27 ASN A N 7
ATOM 2978 C CA . ASN A 1 27 ? 3.387 0.774 -3.715 1.00 0.00 27 ASN A CA 7
ATOM 2979 C C . ASN A 1 27 ? 3.627 -0.642 -4.173 1.00 0.00 27 ASN A C 7
ATOM 2980 O O . ASN A 1 27 ? 3.182 -1.588 -3.507 1.00 0.00 27 ASN A O 7
ATOM 3021 N N . ASN A 1 30 ? 8.640 -3.790 -2.817 1.00 0.00 30 ASN A N 7
ATOM 3022 C CA . ASN A 1 30 ? 10.064 -3.561 -2.899 1.00 0.00 30 ASN A CA 7
ATOM 3023 C C . ASN A 1 30 ? 10.625 -3.588 -1.501 1.00 0.00 30 ASN A C 7
ATOM 3024 O O . ASN A 1 30 ? 11.397 -4.477 -1.150 1.00 0.00 30 ASN A O 7
ATOM 3035 N N . GLN A 1 31 ? 10.180 -2.656 -0.691 1.00 0.00 31 GLN A N 7
ATOM 3036 C CA . GLN A 1 31 ? 10.560 -2.584 0.708 1.00 0.00 31 GLN A CA 7
ATOM 3037 C C . GLN A 1 31 ? 9.307 -2.424 1.536 1.00 0.00 31 GLN A C 7
ATOM 3038 O O . GLN A 1 31 ? 8.940 -1.278 1.870 1.00 0.00 31 GLN A O 7
ATOM 3053 N N . GLY A 1 1 ? -11.654 -7.229 -0.590 1.00 0.00 1 GLY A N 8
ATOM 3054 C CA . GLY A 1 1 ? -11.086 -6.634 -1.796 1.00 0.00 1 GLY A CA 8
ATOM 3055 C C . GLY A 1 1 ? -9.886 -5.784 -1.468 1.00 0.00 1 GLY A C 8
ATOM 3056 O O . GLY A 1 1 ? -9.926 -4.979 -0.523 1.00 0.00 1 GLY A O 8
ATOM 3062 N N . CYS A 1 2 ? -8.820 -5.956 -2.209 1.00 0.00 2 CYS A N 8
ATOM 3063 C CA . CYS A 1 2 ? -7.599 -5.229 -1.961 1.00 0.00 2 CYS A CA 8
ATOM 3064 C C . CYS A 1 2 ? -7.642 -3.833 -2.576 1.00 0.00 2 CYS A C 8
ATOM 3065 O O . CYS A 1 2 ? -8.412 -3.569 -3.511 1.00 0.00 2 CYS A O 8
ATOM 3072 N N . ILE A 1 3 ? -6.844 -2.952 -2.028 1.00 0.00 3 ILE A N 8
ATOM 3073 C CA . ILE A 1 3 ? -6.710 -1.607 -2.511 1.00 0.00 3 ILE A CA 8
ATOM 3074 C C . ILE A 1 3 ? -5.701 -1.618 -3.638 1.00 0.00 3 ILE A C 8
ATOM 3075 O O . ILE A 1 3 ? -4.555 -2.104 -3.462 1.00 0.00 3 ILE A O 8
ATOM 3091 N N . ALA A 1 4 ? -6.117 -1.133 -4.784 1.00 0.00 4 ALA A N 8
ATOM 3092 C CA . ALA A 1 4 ? -5.258 -1.074 -5.939 1.00 0.00 4 ALA A CA 8
ATOM 3093 C C . ALA A 1 4 ? -4.145 -0.079 -5.708 1.00 0.00 4 ALA A C 8
ATOM 3094 O O . ALA A 1 4 ? -4.334 0.958 -5.036 1.00 0.00 4 ALA A O 8
ATOM 3101 N N . THR A 1 5 ? -2.996 -0.379 -6.234 1.00 0.00 5 THR A N 8
ATOM 3102 C CA . THR A 1 5 ? -1.859 0.450 -6.040 1.00 0.00 5 THR A CA 8
ATOM 3103 C C . THR A 1 5 ? -2.032 1.798 -6.708 1.00 0.00 5 THR A C 8
ATOM 3104 O O . THR A 1 5 ? -2.552 1.898 -7.836 1.00 0.00 5 THR A O 8
ATOM 3115 N N . GLY A 1 6 ? -1.646 2.824 -5.999 1.00 0.00 6 GLY A N 8
ATOM 3116 C CA . GLY A 1 6 ? -1.868 4.166 -6.446 1.00 0.00 6 GLY A CA 8
ATOM 3117 C C . GLY A 1 6 ? -2.858 4.859 -5.534 1.00 0.00 6 GLY A C 8
ATOM 3118 O O . GLY A 1 6 ? -2.872 6.083 -5.420 1.00 0.00 6 GLY A O 8
ATOM 3122 N N . SER A 1 7 ? -3.683 4.072 -4.872 1.00 0.00 7 SER A N 8
ATOM 3123 C CA . SER A 1 7 ? -4.642 4.607 -3.939 1.00 0.00 7 SER A CA 8
ATOM 3124 C C . SER A 1 7 ? -4.043 4.647 -2.527 1.00 0.00 7 SER A C 8
ATOM 3125 O O . SER A 1 7 ? -3.012 3.999 -2.258 1.00 0.00 7 SER A O 8
ATOM 3133 N N . PHE A 1 8 ? -4.675 5.428 -1.667 1.00 0.00 8 PHE A N 8
ATOM 3134 C CA . PHE A 1 8 ? -4.304 5.581 -0.262 1.00 0.00 8 PHE A CA 8
ATOM 3135 C C . PHE A 1 8 ? -4.490 4.253 0.482 1.00 0.00 8 PHE A C 8
ATOM 3136 O O . PHE A 1 8 ? -5.397 3.478 0.159 1.00 0.00 8 PHE A O 8
ATOM 3153 N N . CYS A 1 9 ? -3.657 3.994 1.452 1.00 0.00 9 CYS A N 8
ATOM 3154 C CA . CYS A 1 9 ? -3.750 2.779 2.224 1.00 0.00 9 CYS A CA 8
ATOM 3155 C C . CYS A 1 9 ? -3.717 3.067 3.711 1.00 0.00 9 CYS A C 8
ATOM 3156 O O . CYS A 1 9 ? -3.094 4.031 4.163 1.00 0.00 9 CYS A O 8
ATOM 3163 N N . THR A 1 10 ? -4.430 2.274 4.458 1.00 0.00 10 THR A N 8
ATOM 3164 C CA . THR A 1 10 ? -4.407 2.357 5.880 1.00 0.00 10 THR A CA 8
ATOM 3165 C C . THR A 1 10 ? -3.566 1.208 6.449 1.00 0.00 10 THR A C 8
ATOM 3166 O O . THR A 1 10 ? -2.764 1.388 7.368 1.00 0.00 10 THR A O 8
ATOM 3177 N N . LEU A 1 11 ? -3.721 0.038 5.858 1.00 0.00 11 LEU A N 8
ATOM 3178 C CA . LEU A 1 11 ? -3.050 -1.169 6.302 1.00 0.00 11 LEU A CA 8
ATOM 3179 C C . LEU A 1 11 ? -2.293 -1.787 5.133 1.00 0.00 11 LEU A C 8
ATOM 3180 O O . LEU A 1 11 ? -2.745 -1.691 3.986 1.00 0.00 11 LEU A O 8
ATOM 3196 N N . SER A 1 12 ? -1.178 -2.447 5.416 1.00 0.00 12 SER A N 8
ATOM 3197 C CA . SER A 1 12 ? -0.369 -3.090 4.391 1.00 0.00 12 SER A CA 8
ATOM 3198 C C . SER A 1 12 ? -1.111 -4.258 3.774 1.00 0.00 12 SER A C 8
ATOM 3199 O O . SER A 1 12 ? -1.069 -4.478 2.559 1.00 0.00 12 SER A O 8
ATOM 3207 N N . LYS A 1 13 ? -1.861 -4.956 4.612 1.00 0.00 13 LYS A N 8
ATOM 3208 C CA . LYS A 1 13 ? -2.647 -6.095 4.184 1.00 0.00 13 LYS A CA 8
ATOM 3209 C C . LYS A 1 13 ? -3.869 -5.682 3.363 1.00 0.00 13 LYS A C 8
ATOM 3210 O O . LYS A 1 13 ? -4.640 -6.524 2.904 1.00 0.00 13 LYS A O 8
ATOM 3229 N N . GLY A 1 14 ? -4.038 -4.390 3.196 1.00 0.00 14 GLY A N 8
ATOM 3230 C CA . GLY A 1 14 ? -5.120 -3.896 2.413 1.00 0.00 14 GLY A CA 8
ATOM 3231 C C . GLY A 1 14 ? -4.729 -3.758 0.972 1.00 0.00 14 GLY A C 8
ATOM 3232 O O . GLY A 1 14 ? -5.548 -3.908 0.091 1.00 0.00 14 GLY A O 8
ATOM 3236 N N . CYS A 1 15 ? -3.468 -3.525 0.736 1.00 0.00 15 CYS A N 8
ATOM 3237 C CA . CYS A 1 15 ? -2.966 -3.296 -0.604 1.00 0.00 15 CYS A CA 8
ATOM 3238 C C . CYS A 1 15 ? -2.830 -4.586 -1.384 1.00 0.00 15 CYS A C 8
ATOM 3239 O O . CYS A 1 15 ? -2.486 -5.632 -0.818 1.00 0.00 15 CYS A O 8
ATOM 3246 N N . CYS A 1 16 ? -3.094 -4.520 -2.681 1.00 0.00 16 CYS A N 8
ATOM 3247 C CA . CYS A 1 16 ? -2.938 -5.680 -3.560 1.00 0.00 16 CYS A CA 8
ATOM 3248 C C . CYS A 1 16 ? -1.457 -6.126 -3.622 1.00 0.00 16 CYS A C 8
ATOM 3249 O O . CYS A 1 16 ? -1.164 -7.308 -3.750 1.00 0.00 16 CYS A O 8
ATOM 3256 N N . THR A 1 17 ? -0.525 -5.174 -3.502 1.00 0.00 17 THR A N 8
ATOM 3257 C CA . THR A 1 17 ? 0.899 -5.496 -3.465 1.00 0.00 17 THR A CA 8
ATOM 3258 C C . THR A 1 17 ? 1.368 -5.876 -2.063 1.00 0.00 17 THR A C 8
ATOM 3259 O O . THR A 1 17 ? 2.517 -6.285 -1.881 1.00 0.00 17 THR A O 8
ATOM 3270 N N . LYS A 1 18 ? 0.475 -5.710 -1.082 1.00 0.00 18 LYS A N 8
ATOM 3271 C CA . LYS A 1 18 ? 0.759 -5.936 0.351 1.00 0.00 18 LYS A CA 8
ATOM 3272 C C . LYS A 1 18 ? 1.750 -4.909 0.912 1.00 0.00 18 LYS A C 8
ATOM 3273 O O . LYS A 1 18 ? 2.217 -5.042 2.038 1.00 0.00 18 LYS A O 8
ATOM 3292 N N . ASN A 1 19 ? 2.025 -3.869 0.151 1.00 0.00 19 ASN A N 8
ATOM 3293 C CA . ASN A 1 19 ? 2.942 -2.837 0.591 1.00 0.00 19 ASN A CA 8
ATOM 3294 C C . ASN A 1 19 ? 2.238 -1.503 0.694 1.00 0.00 19 ASN A C 8
ATOM 3295 O O . ASN A 1 19 ? 1.730 -0.971 -0.303 1.00 0.00 19 ASN A O 8
ATOM 3306 N N . CYS A 1 20 ? 2.200 -0.993 1.882 1.00 0.00 20 CYS A N 8
ATOM 3307 C CA . CYS A 1 20 ? 1.644 0.296 2.179 1.00 0.00 20 CYS A CA 8
ATOM 3308 C C . CYS A 1 20 ? 2.800 1.137 2.675 1.00 0.00 20 CYS A C 8
ATOM 3309 O O . CYS A 1 20 ? 3.418 0.803 3.696 1.00 0.00 20 CYS A O 8
ATOM 3316 N N . GLY A 1 21 ? 3.153 2.159 1.934 1.00 0.00 21 GLY A N 8
ATOM 3317 C CA . GLY A 1 21 ? 4.303 2.952 2.301 1.00 0.00 21 GLY A CA 8
ATOM 3318 C C . GLY A 1 21 ? 3.977 3.981 3.351 1.00 0.00 21 GLY A C 8
ATOM 3319 O O . GLY A 1 21 ? 2.809 4.145 3.730 1.00 0.00 21 GLY A O 8
ATOM 3323 N N . TRP A 1 22 ? 4.986 4.709 3.817 1.00 0.00 22 TRP A N 8
ATOM 3324 C CA . TRP A 1 22 ? 4.775 5.759 4.769 1.00 0.00 22 TRP A CA 8
ATOM 3325 C C . TRP A 1 22 ? 4.214 6.999 4.070 1.00 0.00 22 TRP A C 8
ATOM 3326 O O . TRP A 1 22 ? 3.911 8.008 4.700 1.00 0.00 22 TRP A O 8
ATOM 3347 N N . ASN A 1 23 ? 4.076 6.892 2.753 1.00 0.00 23 ASN A N 8
ATOM 3348 C CA . ASN A 1 23 ? 3.393 7.884 1.924 1.00 0.00 23 ASN A CA 8
ATOM 3349 C C . ASN A 1 23 ? 1.893 7.611 2.002 1.00 0.00 23 ASN A C 8
ATOM 3350 O O . ASN A 1 23 ? 1.062 8.420 1.566 1.00 0.00 23 ASN A O 8
ATOM 3361 N N . PHE A 1 24 ? 1.576 6.449 2.586 1.00 0.00 24 PHE A N 8
ATOM 3362 C CA . PHE A 1 24 ? 0.231 5.949 2.789 1.00 0.00 24 PHE A CA 8
ATOM 3363 C C . PHE A 1 24 ? -0.490 5.703 1.502 1.00 0.00 24 PHE A C 8
ATOM 3364 O O . PHE A 1 24 ? -1.671 5.984 1.354 1.00 0.00 24 PHE A O 8
ATOM 3381 N N . LYS A 1 25 ? 0.234 5.143 0.584 1.00 0.00 25 LYS A N 8
ATOM 3382 C CA . LYS A 1 25 ? -0.296 4.717 -0.664 1.00 0.00 25 LYS A CA 8
ATOM 3383 C C . LYS A 1 25 ? 0.179 3.314 -0.900 1.00 0.00 25 LYS A C 8
ATOM 3384 O O . LYS A 1 25 ? 1.251 2.924 -0.400 1.00 0.00 25 LYS A O 8
ATOM 3403 N N . CYS A 1 26 ? -0.606 2.546 -1.593 1.00 0.00 26 CYS A N 8
ATOM 3404 C CA . CYS A 1 26 ? -0.224 1.207 -1.921 1.00 0.00 26 CYS A CA 8
ATOM 3405 C C . CYS A 1 26 ? 0.840 1.253 -2.993 1.00 0.00 26 CYS A C 8
ATOM 3406 O O . CYS A 1 26 ? 0.594 1.738 -4.118 1.00 0.00 26 CYS A O 8
ATOM 3413 N N . ASN A 1 27 ? 2.009 0.794 -2.643 1.00 0.00 27 ASN A N 8
ATOM 3414 C CA . ASN A 1 27 ? 3.172 0.873 -3.502 1.00 0.00 27 ASN A CA 8
ATOM 3415 C C . ASN A 1 27 ? 3.605 -0.536 -3.857 1.00 0.00 27 ASN A C 8
ATOM 3416 O O . ASN A 1 27 ? 3.216 -1.484 -3.173 1.00 0.00 27 ASN A O 8
ATOM 3457 N N . ASN A 1 30 ? 9.253 -2.198 -2.491 1.00 0.00 30 ASN A N 8
ATOM 3458 C CA . ASN A 1 30 ? 10.387 -1.298 -2.655 1.00 0.00 30 ASN A CA 8
ATOM 3459 C C . ASN A 1 30 ? 10.905 -0.838 -1.299 1.00 0.00 30 ASN A C 8
ATOM 3460 O O . ASN A 1 30 ? 12.111 -0.751 -1.088 1.00 0.00 30 ASN A O 8
ATOM 3471 N N . GLN A 1 31 ? 9.987 -0.556 -0.379 1.00 0.00 31 GLN A N 8
ATOM 3472 C CA . GLN A 1 31 ? 10.350 -0.118 0.957 1.00 0.00 31 GLN A CA 8
ATOM 3473 C C . GLN A 1 31 ? 10.829 -1.313 1.753 1.00 0.00 31 GLN A C 8
ATOM 3474 O O . GLN A 1 31 ? 12.038 -1.585 1.764 1.00 0.00 31 GLN A O 8
ATOM 3489 N N . GLY A 1 1 ? -11.134 -8.468 -3.118 1.00 0.00 1 GLY A N 9
ATOM 3490 C CA . GLY A 1 1 ? -11.043 -7.015 -3.266 1.00 0.00 1 GLY A CA 9
ATOM 3491 C C . GLY A 1 1 ? -9.907 -6.460 -2.447 1.00 0.00 1 GLY A C 9
ATOM 3492 O O . GLY A 1 1 ? -9.830 -6.707 -1.243 1.00 0.00 1 GLY A O 9
ATOM 3498 N N . CYS A 1 2 ? -9.006 -5.766 -3.086 1.00 0.00 2 CYS A N 9
ATOM 3499 C CA . CYS A 1 2 ? -7.868 -5.170 -2.416 1.00 0.00 2 CYS A CA 9
ATOM 3500 C C . CYS A 1 2 ? -7.698 -3.724 -2.855 1.00 0.00 2 CYS A C 9
ATOM 3501 O O . CYS A 1 2 ? -8.321 -3.294 -3.835 1.00 0.00 2 CYS A O 9
ATOM 3508 N N . ILE A 1 3 ? -6.891 -2.973 -2.135 1.00 0.00 3 ILE A N 9
ATOM 3509 C CA . ILE A 1 3 ? -6.614 -1.608 -2.507 1.00 0.00 3 ILE A CA 9
ATOM 3510 C C . ILE A 1 3 ? -5.532 -1.611 -3.568 1.00 0.00 3 ILE A C 9
ATOM 3511 O O . ILE A 1 3 ? -4.413 -2.135 -3.344 1.00 0.00 3 ILE A O 9
ATOM 3527 N N . ALA A 1 4 ? -5.867 -1.078 -4.712 1.00 0.00 4 ALA A N 9
ATOM 3528 C CA . ALA A 1 4 ? -4.945 -0.986 -5.817 1.00 0.00 4 ALA A CA 9
ATOM 3529 C C . ALA A 1 4 ? -3.820 -0.038 -5.460 1.00 0.00 4 ALA A C 9
ATOM 3530 O O . ALA A 1 4 ? -4.009 0.919 -4.685 1.00 0.00 4 ALA A O 9
ATOM 3537 N N . THR A 1 5 ? -2.666 -0.294 -5.983 1.00 0.00 5 THR A N 9
ATOM 3538 C CA . THR A 1 5 ? -1.534 0.501 -5.674 1.00 0.00 5 THR A CA 9
ATOM 3539 C C . THR A 1 5 ? -1.654 1.901 -6.264 1.00 0.00 5 THR A C 9
ATOM 3540 O O . THR A 1 5 ? -2.152 2.083 -7.373 1.00 0.00 5 THR A O 9
ATOM 3551 N N . GLY A 1 6 ? -1.256 2.883 -5.491 1.00 0.00 6 GLY A N 9
ATOM 3552 C CA . GLY A 1 6 ? -1.423 4.257 -5.881 1.00 0.00 6 GLY A CA 9
ATOM 3553 C C . GLY A 1 6 ? -2.544 4.890 -5.094 1.00 0.00 6 GLY A C 9
ATOM 3554 O O . GLY A 1 6 ? -2.628 6.111 -4.967 1.00 0.00 6 GLY A O 9
ATOM 3558 N N . SER A 1 7 ? -3.408 4.054 -4.571 1.00 0.00 7 SER A N 9
ATOM 3559 C CA . SER A 1 7 ? -4.501 4.493 -3.766 1.00 0.00 7 SER A CA 9
ATOM 3560 C C . SER A 1 7 ? -4.092 4.502 -2.288 1.00 0.00 7 SER A C 9
ATOM 3561 O O . SER A 1 7 ? -3.127 3.818 -1.900 1.00 0.00 7 SER A O 9
ATOM 3569 N N . PHE A 1 8 ? -4.800 5.294 -1.502 1.00 0.00 8 PHE A N 9
ATOM 3570 C CA . PHE A 1 8 ? -4.549 5.463 -0.075 1.00 0.00 8 PHE A CA 9
ATOM 3571 C C . PHE A 1 8 ? -4.809 4.154 0.678 1.00 0.00 8 PHE A C 9
ATOM 3572 O O . PHE A 1 8 ? -5.816 3.487 0.441 1.00 0.00 8 PH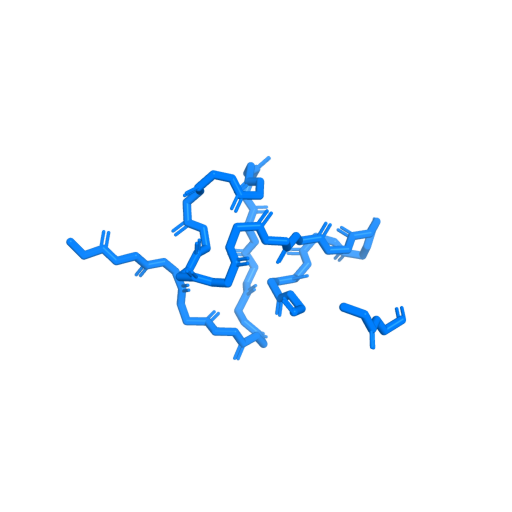E A O 9
ATOM 3589 N N . CYS A 1 9 ? -3.931 3.812 1.585 1.00 0.00 9 CYS A N 9
ATOM 3590 C CA . CYS A 1 9 ? -4.056 2.592 2.342 1.00 0.00 9 CYS A CA 9
ATOM 3591 C C . CYS A 1 9 ? -4.193 2.953 3.802 1.00 0.00 9 CYS A C 9
ATOM 3592 O O . CYS A 1 9 ? -3.833 4.072 4.222 1.00 0.00 9 CYS A O 9
ATOM 3599 N N . THR A 1 10 ? -4.708 2.058 4.578 1.00 0.00 10 THR A N 9
ATOM 3600 C CA . THR A 1 10 ? -4.678 2.244 5.987 1.00 0.00 10 THR A CA 9
ATOM 3601 C C . THR A 1 10 ? -3.752 1.207 6.614 1.00 0.00 10 THR A C 9
ATOM 3602 O O . THR A 1 10 ? -3.114 1.450 7.631 1.00 0.00 10 THR A O 9
ATOM 3613 N N . LEU A 1 11 ? -3.631 0.081 5.941 1.00 0.00 11 LEU A N 9
ATOM 3614 C CA . LEU A 1 11 ? -2.766 -1.006 6.322 1.00 0.00 11 LEU A CA 9
ATOM 3615 C C . LEU A 1 11 ? -2.161 -1.566 5.049 1.00 0.00 11 LEU A C 9
ATOM 3616 O O . LEU A 1 11 ? -2.814 -1.544 4.004 1.00 0.00 11 LEU A O 9
ATOM 3632 N N . SER A 1 12 ? -0.949 -2.062 5.124 1.00 0.00 12 SER A N 9
ATOM 3633 C CA . SER A 1 12 ? -0.266 -2.630 3.977 1.00 0.00 12 SER A CA 9
ATOM 3634 C C . SER A 1 12 ? -0.989 -3.864 3.447 1.00 0.00 12 SER A C 9
ATOM 3635 O O . SER A 1 12 ? -1.077 -4.076 2.240 1.00 0.00 12 SER A O 9
ATOM 3643 N N . LYS A 1 13 ? -1.570 -4.625 4.350 1.00 0.00 13 LYS A N 9
ATOM 3644 C CA . LYS A 1 13 ? -2.261 -5.853 4.003 1.00 0.00 13 LYS A CA 9
ATOM 3645 C C . LYS A 1 13 ? -3.566 -5.617 3.235 1.00 0.00 13 LYS A C 9
ATOM 3646 O O . LYS A 1 13 ? -4.171 -6.561 2.728 1.00 0.00 13 LYS A O 9
ATOM 3665 N N . GLY A 1 14 ? -4.002 -4.370 3.163 1.00 0.00 14 GLY A N 9
ATOM 3666 C CA . GLY A 1 14 ? -5.201 -4.059 2.424 1.00 0.00 14 GLY A CA 9
ATOM 3667 C C . GLY A 1 14 ? -4.884 -3.882 0.964 1.00 0.00 14 GLY A C 9
ATOM 3668 O O . GLY A 1 14 ? -5.745 -4.019 0.101 1.00 0.00 14 GLY A O 9
ATOM 3672 N N . CYS A 1 15 ? -3.635 -3.623 0.698 1.00 0.00 15 CYS A N 9
ATOM 3673 C CA . CYS A 1 15 ? -3.147 -3.377 -0.627 1.00 0.00 15 CYS A CA 9
ATOM 3674 C C . CYS A 1 15 ? -3.009 -4.671 -1.399 1.00 0.00 15 CYS A C 9
ATOM 3675 O O . CYS A 1 15 ? -2.718 -5.719 -0.818 1.00 0.00 15 CYS A O 9
ATOM 3682 N N . CYS A 1 16 ? -3.205 -4.598 -2.699 1.00 0.00 16 CYS A N 9
ATOM 3683 C CA . CYS A 1 16 ? -3.068 -5.754 -3.575 1.00 0.00 16 CYS A CA 9
ATOM 3684 C C . CYS A 1 16 ? -1.640 -6.309 -3.544 1.00 0.00 16 CYS A C 9
ATOM 3685 O O . CYS A 1 16 ? -1.435 -7.526 -3.582 1.00 0.00 16 CYS A O 9
ATOM 3692 N N . THR A 1 17 ? -0.649 -5.424 -3.441 1.00 0.00 17 THR A N 9
ATOM 3693 C CA . THR A 1 17 ? 0.737 -5.841 -3.347 1.00 0.00 17 THR A CA 9
ATOM 3694 C C . THR A 1 17 ? 1.118 -6.236 -1.924 1.00 0.00 17 THR A C 9
ATOM 3695 O O . THR A 1 17 ? 2.226 -6.731 -1.682 1.00 0.00 17 THR A O 9
ATOM 3706 N N . LYS A 1 18 ? 0.186 -5.992 -0.986 1.00 0.00 18 LYS A N 9
ATOM 3707 C CA . LYS A 1 18 ? 0.379 -6.212 0.453 1.00 0.00 18 LYS A CA 9
ATOM 3708 C C . LYS A 1 18 ? 1.454 -5.274 0.999 1.00 0.00 18 LYS A C 9
ATOM 3709 O O . LYS A 1 18 ? 1.982 -5.473 2.100 1.00 0.00 18 LYS A O 9
ATOM 3728 N N . ASN A 1 19 ? 1.725 -4.217 0.256 1.00 0.00 19 ASN A N 9
ATOM 3729 C CA . ASN A 1 19 ? 2.747 -3.267 0.624 1.00 0.00 19 ASN A CA 9
ATOM 3730 C C . ASN A 1 19 ? 2.209 -1.850 0.541 1.00 0.00 19 ASN A C 9
ATOM 3731 O O . ASN A 1 19 ? 1.573 -1.474 -0.450 1.00 0.00 19 ASN A O 9
ATOM 3742 N N . CYS A 1 20 ? 2.446 -1.085 1.569 1.00 0.00 20 CYS A N 9
ATOM 3743 C CA . CYS A 1 20 ? 2.087 0.306 1.602 1.00 0.00 20 CYS A CA 9
ATOM 3744 C C . CYS A 1 20 ? 3.270 1.068 2.179 1.00 0.00 20 CYS A C 9
ATOM 3745 O O . CYS A 1 20 ? 3.997 0.529 3.022 1.00 0.00 20 CYS A O 9
ATOM 3752 N N . GLY A 1 21 ? 3.492 2.278 1.723 1.00 0.00 21 GLY A N 9
ATOM 3753 C CA . GLY A 1 21 ? 4.625 3.035 2.205 1.00 0.00 21 GLY A CA 9
ATOM 3754 C C . GLY A 1 21 ? 4.221 4.183 3.099 1.00 0.00 21 GLY A C 9
ATOM 3755 O O . GLY A 1 21 ? 3.036 4.342 3.422 1.00 0.00 21 GLY A O 9
ATOM 3759 N N . TRP A 1 22 ? 5.200 5.025 3.455 1.00 0.00 22 TRP A N 9
ATOM 3760 C CA . TRP A 1 22 ? 4.999 6.180 4.336 1.00 0.00 22 TRP A CA 9
ATOM 3761 C C . TRP A 1 22 ? 4.143 7.250 3.655 1.00 0.00 22 TRP A C 9
ATOM 3762 O O . TRP A 1 22 ? 3.682 8.201 4.281 1.00 0.00 22 TRP A O 9
ATOM 3783 N N . ASN A 1 23 ? 3.935 7.065 2.376 1.00 0.00 23 ASN A N 9
ATOM 3784 C CA . ASN A 1 23 ? 3.159 7.959 1.544 1.00 0.00 23 ASN A CA 9
ATOM 3785 C C . ASN A 1 23 ? 1.670 7.686 1.728 1.00 0.00 23 ASN A C 9
ATOM 3786 O O . ASN A 1 23 ? 0.836 8.332 1.101 1.00 0.00 23 ASN A O 9
ATOM 3797 N N . PHE A 1 24 ? 1.358 6.691 2.583 1.00 0.00 24 PHE A N 9
ATOM 3798 C CA . PHE A 1 24 ? -0.017 6.289 2.904 1.00 0.00 24 PHE A CA 9
ATOM 3799 C C . PHE A 1 24 ? -0.723 5.715 1.702 1.00 0.00 24 PHE A C 9
ATOM 3800 O O . PHE A 1 24 ? -1.940 5.655 1.657 1.00 0.00 24 PHE A O 9
ATOM 3817 N N . LYS A 1 25 ? 0.047 5.244 0.759 1.00 0.00 25 LYS A N 9
ATOM 3818 C CA . LYS A 1 25 ? -0.489 4.677 -0.438 1.00 0.00 25 LYS A CA 9
ATOM 3819 C C . LYS A 1 25 ? 0.110 3.326 -0.680 1.00 0.00 25 LYS A C 9
ATOM 3820 O O . LYS A 1 25 ? 1.272 3.067 -0.307 1.00 0.00 25 LYS A O 9
ATOM 3839 N N . CYS A 1 26 ? -0.669 2.473 -1.273 1.00 0.00 26 CYS A N 9
ATOM 3840 C CA . CYS A 1 26 ? -0.248 1.152 -1.608 1.00 0.00 26 CYS A CA 9
ATOM 3841 C C . CYS A 1 26 ? 0.809 1.216 -2.682 1.00 0.00 26 CYS A C 9
ATOM 3842 O O . CYS A 1 26 ? 0.634 1.899 -3.702 1.00 0.00 26 CYS A O 9
ATOM 3849 N N . ASN A 1 27 ? 1.892 0.526 -2.467 1.00 0.00 27 ASN A N 9
ATOM 3850 C CA . ASN A 1 27 ? 3.035 0.600 -3.351 1.00 0.00 27 ASN A CA 9
ATOM 3851 C C . ASN A 1 27 ? 3.432 -0.791 -3.798 1.00 0.00 27 ASN A C 9
ATOM 3852 O O . ASN A 1 27 ? 3.100 -1.764 -3.119 1.00 0.00 27 ASN A O 9
ATOM 3893 N N . ASN A 1 30 ? 7.875 -4.518 -2.134 1.00 0.00 30 ASN A N 9
ATOM 3894 C CA . ASN A 1 30 ? 9.241 -4.155 -1.854 1.00 0.00 30 ASN A CA 9
ATOM 3895 C C . ASN A 1 30 ? 9.509 -4.402 -0.396 1.00 0.00 30 ASN A C 9
ATOM 3896 O O . ASN A 1 30 ? 8.829 -3.845 0.466 1.00 0.00 30 ASN A O 9
ATOM 3907 N N . GLN A 1 31 ? 10.438 -5.255 -0.123 1.00 0.00 31 GLN A N 9
ATOM 3908 C CA . GLN A 1 31 ? 10.814 -5.570 1.229 1.00 0.00 31 GLN A CA 9
ATOM 3909 C C . GLN A 1 31 ? 12.079 -4.815 1.568 1.00 0.00 31 GLN A C 9
ATOM 3910 O O . GLN A 1 31 ? 12.002 -3.746 2.203 1.00 0.00 31 GLN A O 9
ATOM 3925 N N . GLY A 1 1 ? -12.381 -6.123 -3.263 1.00 0.00 1 GLY A N 10
ATOM 3926 C CA . GLY A 1 1 ? -11.025 -6.464 -3.672 1.00 0.00 1 GLY A CA 10
ATOM 3927 C C . GLY A 1 1 ? -10.023 -5.800 -2.777 1.00 0.00 1 GLY A C 10
ATOM 3928 O O . GLY A 1 1 ? -10.376 -5.352 -1.684 1.00 0.00 1 GLY A O 10
ATOM 3934 N N . CYS A 1 2 ? -8.800 -5.732 -3.220 1.00 0.00 2 CYS A N 10
ATOM 3935 C CA . CYS A 1 2 ? -7.723 -5.135 -2.454 1.00 0.00 2 CYS A CA 10
ATOM 3936 C C . CYS A 1 2 ?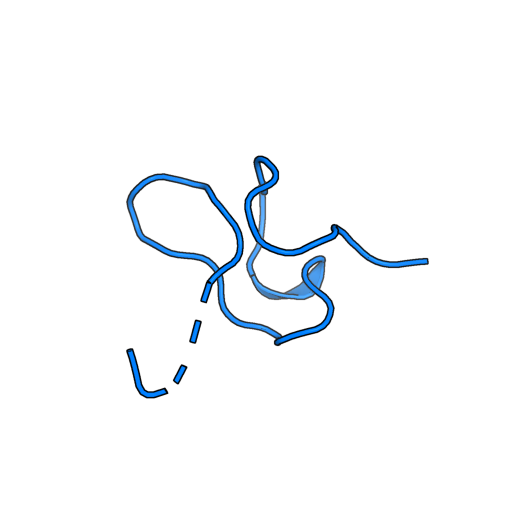 -7.563 -3.654 -2.784 1.00 0.00 2 CYS A C 10
ATOM 3937 O O . CYS A 1 2 ? -8.165 -3.155 -3.743 1.00 0.00 2 CYS A O 10
ATOM 3944 N N . ILE A 1 3 ? -6.779 -2.953 -1.992 1.00 0.00 3 ILE A N 10
ATOM 3945 C CA . ILE A 1 3 ? -6.496 -1.568 -2.246 1.00 0.00 3 ILE A CA 10
ATOM 3946 C C . ILE A 1 3 ? -5.477 -1.499 -3.365 1.00 0.00 3 ILE A C 10
ATOM 3947 O O . ILE A 1 3 ? -4.350 -2.035 -3.240 1.00 0.00 3 ILE A O 10
ATOM 3963 N N . ALA A 1 4 ? -5.885 -0.892 -4.458 1.00 0.00 4 ALA A N 10
ATOM 3964 C CA . ALA A 1 4 ? -5.060 -0.763 -5.641 1.00 0.00 4 ALA A CA 10
ATOM 3965 C C . ALA A 1 4 ? -3.825 0.058 -5.338 1.00 0.00 4 ALA A C 10
ATOM 3966 O O . ALA A 1 4 ? -3.820 0.891 -4.416 1.00 0.00 4 ALA A O 10
ATOM 3973 N N . THR A 1 5 ? -2.786 -0.153 -6.083 1.00 0.00 5 THR A N 10
ATOM 3974 C CA . THR A 1 5 ? -1.584 0.534 -5.813 1.00 0.00 5 THR A CA 10
ATOM 3975 C C . THR A 1 5 ? -1.647 1.961 -6.319 1.00 0.00 5 THR A C 10
ATOM 3976 O O . THR A 1 5 ? -2.133 2.228 -7.429 1.00 0.00 5 THR A O 10
ATOM 3987 N N . GLY A 1 6 ? -1.219 2.869 -5.485 1.00 0.00 6 GLY A N 10
ATOM 3988 C CA . GLY A 1 6 ? -1.383 4.268 -5.763 1.00 0.00 6 GLY A CA 10
ATOM 3989 C C . GLY A 1 6 ? -2.577 4.831 -5.005 1.00 0.00 6 GLY A C 10
ATOM 3990 O O . GLY A 1 6 ? -2.786 6.043 -4.970 1.00 0.00 6 GLY A O 10
ATOM 3994 N N . SER A 1 7 ? -3.375 3.947 -4.417 1.00 0.00 7 SER A N 10
ATOM 3995 C CA . SER A 1 7 ? -4.517 4.353 -3.623 1.00 0.00 7 SER A CA 10
ATOM 3996 C C . SER A 1 7 ? -4.101 4.488 -2.157 1.00 0.00 7 SER A C 10
ATOM 3997 O O . SER A 1 7 ? -3.106 3.874 -1.736 1.00 0.00 7 SER A O 10
ATOM 4005 N N . PHE A 1 8 ? -4.856 5.271 -1.398 1.00 0.00 8 PHE A N 10
ATOM 4006 C CA . PHE A 1 8 ? -4.568 5.531 0.011 1.00 0.00 8 PHE A CA 10
ATOM 4007 C C . PHE A 1 8 ? -4.779 4.274 0.849 1.00 0.00 8 PHE A C 10
ATOM 4008 O O . PHE A 1 8 ? -5.826 3.603 0.741 1.00 0.00 8 PHE A O 10
ATOM 4025 N N . CYS A 1 9 ? -3.821 3.968 1.678 1.00 0.00 9 CYS A N 10
ATOM 4026 C CA . CYS A 1 9 ? -3.877 2.791 2.505 1.00 0.00 9 CYS A CA 10
ATOM 4027 C C . CYS A 1 9 ? -3.565 3.062 3.969 1.00 0.00 9 CYS A C 10
ATOM 4028 O O . CYS A 1 9 ? -2.694 3.875 4.309 1.00 0.00 9 CYS A O 10
ATOM 4035 N N . THR A 1 10 ? -4.310 2.406 4.830 1.00 0.00 10 THR A N 10
ATOM 4036 C CA . THR A 1 10 ? -4.002 2.360 6.237 1.00 0.00 10 THR A CA 10
ATOM 4037 C C . THR A 1 10 ? -3.806 0.900 6.671 1.00 0.00 10 THR A C 10
ATOM 4038 O O . THR A 1 10 ? -3.459 0.604 7.815 1.00 0.00 10 THR A O 10
ATOM 4049 N N . LEU A 1 11 ? -4.026 -0.002 5.720 1.00 0.00 11 LEU A N 10
ATOM 4050 C CA . LEU A 1 11 ? -3.863 -1.430 5.914 1.00 0.00 11 LEU A CA 10
ATOM 4051 C C . LEU A 1 11 ? -2.969 -1.975 4.806 1.00 0.00 11 LEU A C 10
ATOM 4052 O O . LEU A 1 11 ? -3.373 -2.022 3.644 1.00 0.00 11 LEU A O 10
ATOM 4068 N N . SER A 1 12 ? -1.767 -2.375 5.162 1.00 0.00 12 SER A N 10
ATOM 4069 C CA . SER A 1 12 ? -0.789 -2.855 4.217 1.00 0.00 12 SER A CA 10
ATOM 4070 C C . SER A 1 12 ? -1.224 -4.140 3.532 1.00 0.00 12 SER A C 10
ATOM 4071 O O . SER A 1 12 ? -1.041 -4.300 2.338 1.00 0.00 12 SER A O 10
ATOM 4079 N N . LYS A 1 13 ? -1.865 -5.011 4.274 1.00 0.00 13 LYS A N 10
ATOM 4080 C CA . LYS A 1 13 ? -2.345 -6.282 3.738 1.00 0.00 13 LYS A CA 10
ATOM 4081 C C . LYS A 1 13 ? -3.598 -6.060 2.955 1.00 0.00 13 LYS A C 10
ATOM 4082 O O . LYS A 1 13 ? -4.070 -6.922 2.212 1.00 0.00 13 LYS A O 10
ATOM 4101 N N . GLY A 1 14 ? -4.111 -4.892 3.138 1.00 0.00 14 GLY A N 10
ATOM 4102 C CA . GLY A 1 14 ? -5.254 -4.435 2.394 1.00 0.00 14 GLY A CA 10
ATOM 4103 C C . GLY A 1 14 ? -4.842 -4.119 0.976 1.00 0.00 14 GLY A C 10
ATOM 4104 O O . GLY A 1 14 ? -5.604 -4.324 0.038 1.00 0.00 14 GLY A O 10
ATOM 4108 N N . CYS A 1 15 ? -3.617 -3.642 0.831 1.00 0.00 15 CYS A N 10
ATOM 4109 C CA . CYS A 1 15 ? -3.031 -3.347 -0.463 1.00 0.00 15 CYS A CA 10
ATOM 4110 C C . CYS A 1 15 ? -2.858 -4.612 -1.255 1.00 0.00 15 CYS A C 10
ATOM 4111 O O . CYS A 1 15 ? -2.517 -5.655 -0.694 1.00 0.00 15 CYS A O 10
ATOM 4118 N N . CYS A 1 16 ? -3.073 -4.519 -2.545 1.00 0.00 16 CYS A N 10
ATOM 4119 C CA . CYS A 1 16 ? -2.899 -5.647 -3.434 1.00 0.00 16 CYS A CA 10
ATOM 4120 C C . CYS A 1 16 ? -1.478 -6.206 -3.342 1.00 0.00 16 CYS A C 10
ATOM 4121 O O . CYS A 1 16 ? -1.290 -7.407 -3.240 1.00 0.00 16 CYS A O 10
ATOM 4128 N N . THR A 1 17 ? -0.494 -5.320 -3.287 1.00 0.00 17 THR A N 10
ATOM 4129 C CA . THR A 1 17 ? 0.899 -5.708 -3.226 1.00 0.00 17 THR A CA 10
ATOM 4130 C C . THR A 1 17 ? 1.370 -6.010 -1.797 1.00 0.00 17 THR A C 10
ATOM 4131 O O . THR A 1 17 ? 2.547 -6.308 -1.577 1.00 0.00 17 THR A O 10
ATOM 4142 N N . LYS A 1 18 ? 0.447 -5.890 -0.832 1.00 0.00 18 LYS A N 10
ATOM 4143 C CA . LYS A 1 18 ? 0.699 -6.100 0.618 1.00 0.00 18 LYS A CA 10
ATOM 4144 C C . LYS A 1 18 ? 1.708 -5.067 1.168 1.00 0.00 18 LYS A C 10
ATOM 4145 O O . LYS A 1 18 ? 2.210 -5.194 2.293 1.00 0.00 18 LYS A O 10
ATOM 4164 N N . ASN A 1 19 ? 1.948 -4.026 0.395 1.00 0.00 19 ASN A N 10
ATOM 4165 C CA . ASN A 1 19 ? 2.908 -2.998 0.740 1.00 0.00 19 ASN A CA 10
ATOM 4166 C C . ASN A 1 19 ? 2.257 -1.628 0.723 1.00 0.00 19 ASN A C 10
ATOM 4167 O O . ASN A 1 19 ? 1.883 -1.116 -0.339 1.00 0.00 19 ASN A O 10
ATOM 4178 N N . CYS A 1 20 ? 2.090 -1.061 1.888 1.00 0.00 20 CYS A N 10
ATOM 4179 C CA . CYS A 1 20 ? 1.555 0.272 2.025 1.00 0.00 20 CYS A CA 10
ATOM 4180 C C . CYS A 1 20 ? 2.722 1.203 2.270 1.00 0.00 20 CYS A C 10
ATOM 4181 O O . CYS A 1 20 ? 3.493 1.005 3.212 1.00 0.00 20 CYS A O 10
ATOM 4188 N N . GLY A 1 21 ? 2.875 2.189 1.432 1.00 0.00 21 GLY A N 10
ATOM 4189 C CA . GLY A 1 21 ? 4.022 3.039 1.514 1.00 0.00 21 GLY A CA 10
ATOM 4190 C C . GLY A 1 21 ? 3.900 4.111 2.560 1.00 0.00 21 GLY A C 10
ATOM 4191 O O . GLY A 1 21 ? 2.807 4.410 3.040 1.00 0.00 21 GLY A O 10
ATOM 4195 N N . TRP A 1 22 ? 5.033 4.688 2.892 1.00 0.00 22 TRP A N 10
ATOM 4196 C CA . TRP A 1 22 ? 5.175 5.775 3.846 1.00 0.00 22 TRP A CA 10
ATOM 4197 C C . TRP A 1 22 ? 4.352 7.001 3.439 1.00 0.00 22 TRP A C 10
ATOM 4198 O O . TRP A 1 22 ? 3.970 7.813 4.275 1.00 0.00 22 TRP A O 10
ATOM 4219 N N . ASN A 1 23 ? 4.067 7.107 2.162 1.00 0.00 23 ASN A N 10
ATOM 4220 C CA . ASN A 1 23 ? 3.308 8.221 1.614 1.00 0.00 23 ASN A CA 10
ATOM 4221 C C . ASN A 1 23 ? 1.812 7.999 1.813 1.00 0.00 23 ASN A C 10
ATOM 4222 O O . ASN A 1 23 ? 0.999 8.850 1.429 1.00 0.00 23 ASN A O 10
ATOM 4233 N N . PHE A 1 24 ? 1.476 6.844 2.410 1.00 0.00 24 PHE A N 10
ATOM 4234 C CA . PHE A 1 24 ? 0.108 6.406 2.698 1.00 0.00 24 PHE A CA 10
ATOM 4235 C C . PHE A 1 24 ? -0.589 5.855 1.475 1.00 0.00 24 PHE A C 10
ATOM 4236 O O . PHE A 1 24 ? -1.805 5.780 1.432 1.00 0.00 24 PHE A O 10
ATOM 4253 N N . LYS A 1 25 ? 0.178 5.455 0.479 1.00 0.00 25 LYS A N 10
ATOM 4254 C CA . LYS A 1 25 ? -0.387 4.818 -0.693 1.00 0.00 25 LYS A CA 10
ATOM 4255 C C . LYS A 1 25 ? 0.314 3.504 -0.958 1.00 0.00 25 LYS A C 10
ATOM 4256 O O . LYS A 1 25 ? 1.509 3.359 -0.674 1.00 0.00 25 LYS A O 10
ATOM 4275 N N . CYS A 1 26 ? -0.425 2.545 -1.453 1.00 0.00 26 CYS A N 10
ATOM 4276 C CA . CYS A 1 26 ? 0.090 1.214 -1.712 1.00 0.00 26 CYS A CA 10
ATOM 4277 C C . CYS A 1 26 ? 1.160 1.238 -2.801 1.00 0.00 26 CYS A C 10
ATOM 4278 O O . CYS A 1 26 ? 0.965 1.835 -3.862 1.00 0.00 26 CYS A O 10
ATOM 4285 N N . ASN A 1 27 ? 2.270 0.579 -2.532 1.00 0.00 27 ASN A N 10
ATOM 4286 C CA . ASN A 1 27 ? 3.429 0.553 -3.423 1.00 0.00 27 ASN A CA 10
ATOM 4287 C C . ASN A 1 27 ? 3.739 -0.872 -3.838 1.00 0.00 27 ASN A C 10
ATOM 4288 O O . ASN A 1 27 ? 3.329 -1.808 -3.153 1.00 0.00 27 ASN A O 10
ATOM 4329 N N . ASN A 1 30 ? 8.999 -4.102 -3.433 1.00 0.00 30 ASN A N 10
ATOM 4330 C CA . ASN A 1 30 ? 10.384 -3.756 -3.704 1.00 0.00 30 ASN A CA 10
ATOM 4331 C C . ASN A 1 30 ? 11.299 -4.330 -2.628 1.00 0.00 30 ASN A C 10
ATOM 4332 O O . ASN A 1 30 ? 12.536 -4.257 -2.731 1.00 0.00 30 ASN A O 10
ATOM 4343 N N . GLN A 1 31 ? 10.695 -4.880 -1.593 1.00 0.00 31 GLN A N 10
ATOM 4344 C CA . GLN A 1 31 ? 11.426 -5.509 -0.532 1.00 0.00 31 GLN A CA 10
ATOM 4345 C C . GLN A 1 31 ? 11.406 -7.012 -0.720 1.00 0.00 31 GLN A C 10
ATOM 4346 O O . GLN A 1 31 ? 12.333 -7.539 -1.344 1.00 0.00 31 GLN A O 10
ATOM 4361 N N . GLY A 1 1 ? -11.760 -5.869 -4.573 1.00 0.00 1 GLY A N 11
ATOM 4362 C CA . GLY A 1 1 ? -11.051 -6.808 -3.716 1.00 0.00 1 GLY A CA 11
ATOM 4363 C C . GLY A 1 1 ? -10.075 -6.106 -2.809 1.00 0.00 1 GLY A C 11
ATOM 4364 O O . GLY A 1 1 ? -10.432 -5.672 -1.713 1.00 0.00 1 GLY A O 11
ATOM 4370 N N . CYS A 1 2 ? -8.863 -5.968 -3.264 1.00 0.00 2 CYS A N 11
ATOM 4371 C CA . CYS A 1 2 ? -7.805 -5.340 -2.495 1.00 0.00 2 CYS A CA 11
ATOM 4372 C C . CYS A 1 2 ? -7.655 -3.872 -2.894 1.00 0.00 2 CYS A C 11
ATOM 4373 O O . CYS A 1 2 ? -8.239 -3.440 -3.893 1.00 0.00 2 CYS A O 11
ATOM 4380 N N . ILE A 1 3 ? -6.896 -3.104 -2.129 1.00 0.00 3 ILE A N 11
ATOM 4381 C CA . ILE A 1 3 ? -6.687 -1.707 -2.454 1.00 0.00 3 ILE A CA 11
ATOM 4382 C C . ILE A 1 3 ? -5.672 -1.613 -3.587 1.00 0.00 3 ILE A C 11
ATOM 4383 O O . ILE A 1 3 ? -4.539 -2.147 -3.476 1.00 0.00 3 ILE A O 11
ATOM 4399 N N . ALA A 1 4 ? -6.087 -0.981 -4.677 1.00 0.00 4 ALA A N 11
ATOM 4400 C CA . ALA A 1 4 ? -5.265 -0.832 -5.868 1.00 0.00 4 ALA A CA 11
ATOM 4401 C C . ALA A 1 4 ? -4.018 -0.024 -5.561 1.00 0.00 4 ALA A C 11
ATOM 4402 O O . ALA A 1 4 ? -4.003 0.790 -4.627 1.00 0.00 4 ALA A O 11
ATOM 4409 N N . THR A 1 5 ? -2.984 -0.223 -6.329 1.00 0.00 5 THR A N 11
ATOM 4410 C CA . THR A 1 5 ? -1.763 0.452 -6.063 1.00 0.00 5 THR A CA 11
ATOM 4411 C C . THR A 1 5 ? -1.867 1.909 -6.477 1.00 0.00 5 THR A C 11
ATOM 4412 O O . THR A 1 5 ? -2.571 2.241 -7.444 1.00 0.00 5 THR A O 11
ATOM 4423 N N . GLY A 1 6 ? -1.231 2.767 -5.722 1.00 0.00 6 GLY A N 11
ATOM 4424 C CA . GLY A 1 6 ? -1.331 4.177 -5.953 1.00 0.00 6 GLY A CA 11
ATOM 4425 C C . GLY A 1 6 ? -2.458 4.784 -5.142 1.00 0.00 6 GLY A C 11
ATOM 4426 O O . GLY A 1 6 ? -2.484 5.991 -4.908 1.00 0.00 6 GLY A O 11
ATOM 4430 N N . SER A 1 7 ? -3.376 3.944 -4.692 1.00 0.00 7 SER A N 11
ATOM 4431 C CA . SER A 1 7 ? -4.509 4.393 -3.927 1.00 0.00 7 SER A CA 11
ATOM 4432 C C . SER A 1 7 ? -4.127 4.520 -2.443 1.00 0.00 7 SER A C 11
ATOM 4433 O O . SER A 1 7 ? -3.114 3.947 -2.009 1.00 0.00 7 SER A O 11
ATOM 4441 N N . PHE A 1 8 ? -4.929 5.264 -1.694 1.00 0.00 8 PHE A N 11
ATOM 4442 C CA . PHE A 1 8 ? -4.682 5.526 -0.279 1.00 0.00 8 PHE A CA 11
ATOM 4443 C C . PHE A 1 8 ? -4.901 4.269 0.560 1.00 0.00 8 PHE A C 11
ATOM 4444 O O . PHE A 1 8 ? -5.904 3.555 0.388 1.00 0.00 8 PHE A O 11
ATOM 4461 N N . CYS A 1 9 ? -3.984 4.005 1.442 1.00 0.00 9 CYS A N 11
ATOM 4462 C CA . CYS A 1 9 ? -4.070 2.878 2.333 1.00 0.00 9 CYS A CA 11
ATOM 4463 C C . CYS A 1 9 ? -3.589 3.262 3.712 1.00 0.00 9 CYS A C 11
ATOM 4464 O O . CYS A 1 9 ? -2.795 4.191 3.878 1.00 0.00 9 CYS A O 11
ATOM 4471 N N . THR A 1 10 ? -4.089 2.584 4.701 1.00 0.00 10 THR A N 11
ATOM 4472 C CA . THR A 1 10 ? -3.624 2.779 6.038 1.00 0.00 10 THR A CA 11
ATOM 4473 C C . THR A 1 10 ? -2.849 1.557 6.530 1.00 0.00 10 THR A C 11
ATOM 4474 O O . THR A 1 10 ? -1.831 1.688 7.216 1.00 0.00 10 THR A O 11
ATOM 4485 N N . LEU A 1 11 ? -3.295 0.374 6.141 1.00 0.00 11 LEU A N 11
ATOM 4486 C CA . LEU A 1 11 ? -2.659 -0.855 6.555 1.00 0.00 11 LEU A CA 11
ATOM 4487 C C . LEU A 1 11 ? -2.217 -1.644 5.328 1.00 0.00 11 LEU A C 11
ATOM 4488 O O . LEU A 1 11 ? -2.983 -1.802 4.374 1.00 0.00 11 LEU A O 11
ATOM 4504 N N . SER A 1 12 ? -1.005 -2.142 5.380 1.00 0.00 12 SER A N 11
ATOM 4505 C CA . SER A 1 12 ? -0.340 -2.803 4.276 1.00 0.00 12 SER A CA 11
ATOM 4506 C C . SER A 1 12 ? -1.074 -4.019 3.699 1.00 0.00 12 SER A C 11
ATOM 4507 O O . SER A 1 12 ? -1.162 -4.164 2.470 1.00 0.00 12 SER A O 11
ATOM 4515 N N . LYS A 1 13 ? -1.649 -4.846 4.560 1.00 0.00 13 LYS A N 11
ATOM 4516 C CA . LYS A 1 13 ? -2.293 -6.089 4.119 1.00 0.00 13 LYS A CA 11
ATOM 4517 C C . LYS A 1 13 ? -3.527 -5.841 3.232 1.00 0.00 13 LYS A C 11
ATOM 4518 O O . LYS A 1 13 ? -4.000 -6.755 2.548 1.00 0.00 13 LYS A O 11
ATOM 4537 N N . GLY A 1 14 ? -4.022 -4.608 3.233 1.00 0.00 14 GLY A N 11
ATOM 4538 C CA . GLY A 1 14 ? -5.186 -4.274 2.442 1.00 0.00 14 GLY A CA 11
ATOM 4539 C C . GLY A 1 14 ? -4.829 -4.031 0.992 1.00 0.00 14 GLY A C 11
ATOM 4540 O O . GLY A 1 14 ? -5.661 -4.181 0.098 1.00 0.00 14 GLY A O 11
ATOM 4544 N N . CYS A 1 15 ? -3.591 -3.683 0.756 1.00 0.00 15 CYS A N 11
ATOM 4545 C CA . CYS A 1 15 ? -3.118 -3.393 -0.581 1.00 0.00 15 CYS A CA 11
ATOM 4546 C C . CYS A 1 15 ? -2.986 -4.652 -1.410 1.00 0.00 15 CYS A C 11
ATOM 4547 O O . CYS A 1 15 ? -2.733 -5.738 -0.877 1.00 0.00 15 CYS A O 11
ATOM 4554 N N . CYS A 1 16 ? -3.167 -4.515 -2.710 1.00 0.00 16 CYS A N 11
ATOM 4555 C CA . CYS A 1 16 ? -2.995 -5.628 -3.642 1.00 0.00 16 CYS A CA 11
ATOM 4556 C C . CYS A 1 16 ? -1.552 -6.109 -3.662 1.00 0.00 16 CYS A C 11
ATOM 4557 O O . CYS A 1 16 ? -1.287 -7.284 -3.881 1.00 0.00 16 CYS A O 11
ATOM 4564 N N . THR A 1 17 ? -0.623 -5.205 -3.428 1.00 0.00 17 THR A N 11
ATOM 4565 C CA . THR A 1 17 ? 0.772 -5.554 -3.365 1.00 0.00 17 THR A CA 11
ATOM 4566 C C . THR A 1 17 ? 1.207 -5.936 -1.950 1.00 0.00 17 THR A C 11
ATOM 4567 O O . THR A 1 17 ? 2.361 -6.313 -1.729 1.00 0.00 17 THR A O 11
ATOM 4578 N N . LYS A 1 18 ? 0.273 -5.802 -0.989 1.00 0.00 18 LYS A N 11
ATOM 4579 C CA . LYS A 1 18 ? 0.532 -6.030 0.449 1.00 0.00 18 LYS A CA 11
ATOM 4580 C C . LYS A 1 18 ? 1.566 -5.027 0.982 1.00 0.00 18 LYS A C 11
ATOM 4581 O O . LYS A 1 18 ? 2.071 -5.157 2.097 1.00 0.00 18 LYS A O 11
ATOM 4600 N N . ASN A 1 19 ? 1.815 -4.001 0.195 1.00 0.00 19 ASN A N 11
ATOM 4601 C CA . ASN A 1 19 ? 2.803 -3.008 0.502 1.00 0.00 19 ASN A CA 11
ATOM 4602 C C . ASN A 1 19 ? 2.163 -1.632 0.530 1.00 0.00 19 ASN A C 11
ATOM 4603 O O . ASN A 1 19 ? 1.644 -1.153 -0.483 1.00 0.00 19 ASN A O 11
ATOM 4614 N N . CYS A 1 20 ? 2.194 -1.023 1.678 1.00 0.00 20 CYS A N 11
ATOM 4615 C CA . CYS A 1 20 ? 1.628 0.290 1.899 1.00 0.00 20 CYS A CA 11
ATOM 4616 C C . CYS A 1 20 ? 2.709 1.123 2.550 1.00 0.00 20 CYS A C 11
ATOM 4617 O O . CYS A 1 20 ? 3.167 0.803 3.654 1.00 0.00 20 CYS A O 11
ATOM 4624 N N . GLY A 1 21 ? 3.148 2.152 1.868 1.00 0.00 21 GLY A N 11
ATOM 4625 C CA . GLY A 1 21 ? 4.271 2.928 2.342 1.00 0.00 21 GLY A CA 11
ATOM 4626 C C . GLY A 1 21 ? 3.905 3.988 3.334 1.00 0.00 21 GLY A C 11
ATOM 4627 O O . GLY A 1 21 ? 2.726 4.172 3.665 1.00 0.00 21 GLY A O 11
ATOM 4631 N N . TRP A 1 22 ? 4.911 4.728 3.779 1.00 0.00 22 TRP A N 11
ATOM 4632 C CA . TRP A 1 22 ? 4.742 5.834 4.709 1.00 0.00 22 TRP A CA 11
ATOM 4633 C C . TRP A 1 22 ? 4.030 7.016 4.036 1.00 0.00 22 TRP A C 11
ATOM 4634 O O . TRP A 1 22 ? 3.653 7.995 4.673 1.00 0.00 22 TRP A O 11
ATOM 4655 N N . ASN A 1 23 ? 3.858 6.887 2.744 1.00 0.00 23 ASN A N 11
ATOM 4656 C CA . ASN A 1 23 ? 3.175 7.852 1.906 1.00 0.00 23 ASN A CA 11
ATOM 4657 C C . ASN A 1 23 ? 1.676 7.584 1.952 1.00 0.00 23 ASN A C 11
ATOM 4658 O O . ASN A 1 23 ? 0.880 8.352 1.402 1.00 0.00 23 ASN A O 11
ATOM 4669 N N . PHE A 1 24 ? 1.316 6.465 2.604 1.00 0.00 24 PHE A N 11
ATOM 4670 C CA . PHE A 1 24 ? -0.063 6.009 2.765 1.00 0.00 24 PHE A CA 11
ATOM 4671 C C . PHE A 1 24 ? -0.697 5.647 1.437 1.00 0.00 24 PHE A C 11
ATOM 4672 O O . PHE A 1 24 ? -1.890 5.824 1.227 1.00 0.00 24 PHE A O 11
ATOM 4689 N N . LYS A 1 25 ? 0.109 5.114 0.554 1.00 0.00 25 LYS A N 11
ATOM 4690 C CA . LYS A 1 25 ? -0.356 4.645 -0.723 1.00 0.00 25 LYS A CA 11
ATOM 4691 C C . LYS A 1 25 ? 0.191 3.260 -0.955 1.00 0.00 25 LYS A C 11
ATOM 4692 O O . LYS A 1 25 ? 1.294 2.929 -0.471 1.00 0.00 25 LYS A O 11
ATOM 4711 N N . CYS A 1 26 ? -0.574 2.450 -1.639 1.00 0.00 26 CYS A N 11
ATOM 4712 C CA . CYS A 1 26 ? -0.180 1.109 -1.940 1.00 0.00 26 CYS A CA 11
ATOM 4713 C C . CYS A 1 26 ? 0.905 1.135 -2.992 1.00 0.00 26 CYS A C 11
ATOM 4714 O O . CYS A 1 26 ? 0.666 1.521 -4.141 1.00 0.00 26 CYS A O 11
ATOM 4721 N N . ASN A 1 27 ? 2.069 0.733 -2.601 1.00 0.00 27 ASN A N 11
ATOM 4722 C CA . ASN A 1 27 ? 3.243 0.819 -3.430 1.00 0.00 27 ASN A CA 11
ATOM 4723 C C . ASN A 1 27 ? 3.589 -0.562 -3.949 1.00 0.00 27 ASN A C 11
ATOM 4724 O O . ASN A 1 27 ? 3.239 -1.567 -3.316 1.00 0.00 27 ASN A O 11
ATOM 4765 N N . ASN A 1 30 ? 9.036 -3.464 -3.432 1.00 0.00 30 ASN A N 11
ATOM 4766 C CA . ASN A 1 30 ? 10.387 -3.007 -3.709 1.00 0.00 30 ASN A CA 11
ATOM 4767 C C . ASN A 1 30 ? 11.314 -3.538 -2.668 1.00 0.00 30 ASN A C 11
ATOM 4768 O O . ASN A 1 30 ? 12.268 -4.245 -2.975 1.00 0.00 30 ASN A O 11
ATOM 4779 N N . GLN A 1 31 ? 11.018 -3.221 -1.441 1.00 0.00 31 GLN A N 11
ATOM 4780 C CA . GLN A 1 31 ? 11.803 -3.638 -0.320 1.00 0.00 31 GLN A CA 11
ATOM 4781 C C . GLN A 1 31 ? 10.903 -4.345 0.651 1.00 0.00 31 GLN A C 11
ATOM 4782 O O . GLN A 1 31 ? 10.152 -3.670 1.372 1.00 0.00 31 GLN A O 11
ATOM 4797 N N . GLY A 1 1 ? -11.587 -7.874 -2.175 1.00 0.00 1 GLY A N 12
ATOM 4798 C CA . GLY A 1 1 ? -10.830 -6.958 -3.017 1.00 0.00 1 GLY A CA 12
ATOM 4799 C C . GLY A 1 1 ? -9.609 -6.462 -2.308 1.00 0.00 1 GLY A C 12
ATOM 4800 O O . GLY A 1 1 ? -9.413 -6.758 -1.123 1.00 0.00 1 GLY A O 12
ATOM 4806 N N . CYS A 1 2 ? -8.784 -5.739 -3.009 1.00 0.00 2 CYS A N 12
ATOM 4807 C CA . CYS A 1 2 ? -7.582 -5.192 -2.449 1.00 0.00 2 CYS A CA 12
ATOM 4808 C C . CYS A 1 2 ? -7.461 -3.742 -2.835 1.00 0.00 2 CYS A C 12
ATOM 4809 O O . CYS A 1 2 ? -8.088 -3.305 -3.807 1.00 0.00 2 CYS A O 12
ATOM 4816 N N . ILE A 1 3 ? -6.679 -3.003 -2.097 1.00 0.00 3 ILE A N 12
ATOM 4817 C CA . ILE A 1 3 ? -6.443 -1.619 -2.381 1.00 0.00 3 ILE A CA 12
ATOM 4818 C C . ILE A 1 3 ? -5.450 -1.520 -3.519 1.00 0.00 3 ILE A C 12
ATOM 4819 O O . ILE A 1 3 ? -4.297 -2.015 -3.416 1.00 0.00 3 ILE A O 12
ATOM 4835 N N . ALA A 1 4 ? -5.906 -0.935 -4.601 1.00 0.00 4 ALA A N 12
ATOM 4836 C CA . ALA A 1 4 ? -5.116 -0.754 -5.793 1.00 0.00 4 ALA A CA 12
ATOM 4837 C C . ALA A 1 4 ? -3.922 0.122 -5.494 1.00 0.00 4 ALA A C 12
ATOM 4838 O O . ALA A 1 4 ? -4.023 1.099 -4.739 1.00 0.00 4 ALA A O 12
ATOM 4845 N N . THR A 1 5 ? -2.805 -0.214 -6.063 1.00 0.00 5 THR A N 12
ATOM 4846 C CA . THR A 1 5 ? -1.604 0.495 -5.812 1.00 0.00 5 THR A CA 12
ATOM 4847 C C . THR A 1 5 ? -1.678 1.926 -6.331 1.00 0.00 5 THR A C 12
ATOM 4848 O O . THR A 1 5 ? -2.189 2.185 -7.431 1.00 0.00 5 THR A O 12
ATOM 4859 N N . GLY A 1 6 ? -1.209 2.843 -5.528 1.00 0.00 6 GLY A N 12
ATOM 4860 C CA . GLY A 1 6 ? -1.345 4.238 -5.830 1.00 0.00 6 GLY A CA 12
ATOM 4861 C C . GLY A 1 6 ? -2.480 4.851 -5.037 1.00 0.00 6 GLY A C 12
ATOM 4862 O O . GLY A 1 6 ? -2.573 6.064 -4.910 1.00 0.00 6 GLY A O 12
ATOM 4866 N N . SER A 1 7 ? -3.359 4.010 -4.519 1.00 0.00 7 SER A N 12
ATOM 4867 C CA . SER A 1 7 ? -4.472 4.466 -3.712 1.00 0.00 7 SER A CA 12
ATOM 4868 C C . SER A 1 7 ? -4.080 4.467 -2.228 1.00 0.00 7 SER A C 12
ATOM 4869 O O . SER A 1 7 ? -3.139 3.763 -1.834 1.00 0.00 7 SER A O 12
ATOM 4877 N N . PHE A 1 8 ? -4.793 5.262 -1.438 1.00 0.00 8 PHE A N 12
ATOM 4878 C CA . PHE A 1 8 ? -4.555 5.414 0.001 1.00 0.00 8 PHE A CA 12
ATOM 4879 C C . PHE A 1 8 ? -4.804 4.108 0.768 1.00 0.00 8 PHE A C 12
ATOM 4880 O O . PHE A 1 8 ? -5.774 3.386 0.498 1.00 0.00 8 PHE A O 12
ATOM 4897 N N . CYS A 1 9 ? -3.936 3.817 1.700 1.00 0.00 9 CYS A N 12
ATOM 4898 C CA . CYS A 1 9 ? -4.037 2.637 2.521 1.00 0.00 9 CYS A CA 12
ATOM 4899 C C . CYS A 1 9 ? -3.754 2.954 3.977 1.00 0.00 9 CYS A C 12
ATOM 4900 O O . CYS A 1 9 ? -2.874 3.761 4.297 1.00 0.00 9 CYS A O 12
ATOM 4907 N N . THR A 1 10 ? -4.514 2.352 4.854 1.00 0.00 10 THR A N 12
ATOM 4908 C CA . THR A 1 10 ? -4.254 2.446 6.264 1.00 0.00 10 THR A CA 12
ATOM 4909 C C . THR A 1 10 ? -3.690 1.125 6.769 1.00 0.00 10 THR A C 12
ATOM 4910 O O . THR A 1 10 ? -3.059 1.058 7.822 1.00 0.00 10 THR A O 12
ATOM 4921 N N . LEU A 1 11 ? -3.907 0.079 5.989 1.00 0.00 11 LEU A N 12
ATOM 4922 C CA . LEU A 1 11 ? -3.460 -1.248 6.318 1.00 0.00 11 LEU A CA 12
ATOM 4923 C C . LEU A 1 11 ? -2.680 -1.815 5.154 1.00 0.00 11 LEU A C 12
ATOM 4924 O O . LEU A 1 11 ? -3.187 -1.850 4.023 1.00 0.00 11 LEU A O 12
ATOM 4940 N N . SER A 1 12 ? -1.481 -2.283 5.431 1.00 0.00 12 SER A N 12
ATOM 4941 C CA . SER A 1 12 ? -0.601 -2.848 4.435 1.00 0.00 12 SER A CA 12
ATOM 4942 C C . SER A 1 12 ? -1.236 -4.073 3.792 1.00 0.00 12 SER A C 12
ATOM 4943 O O . SER A 1 12 ? -1.167 -4.263 2.575 1.00 0.00 12 SER A O 12
ATOM 4951 N N . LYS A 1 13 ? -1.914 -4.839 4.635 1.00 0.00 13 LYS A N 12
ATOM 4952 C CA . LYS A 1 13 ? -2.625 -6.066 4.276 1.00 0.00 13 LYS A CA 12
ATOM 4953 C C . LYS A 1 13 ? -3.575 -5.803 3.119 1.00 0.00 13 LYS A C 12
ATOM 4954 O O . LYS A 1 13 ? -3.690 -6.614 2.188 1.00 0.00 13 LYS A O 12
ATOM 4973 N N . GLY A 1 14 ? -4.243 -4.655 3.200 1.00 0.00 14 GLY A N 12
ATOM 4974 C CA . GLY A 1 14 ? -5.252 -4.273 2.235 1.00 0.00 14 GLY A CA 12
ATOM 4975 C C . GLY A 1 14 ? -4.734 -4.093 0.823 1.00 0.00 14 GLY A C 12
ATOM 4976 O O . GLY A 1 14 ? -5.450 -4.374 -0.133 1.00 0.00 14 GLY A O 12
ATOM 4980 N N . CYS A 1 15 ? -3.508 -3.640 0.683 1.00 0.00 15 CYS A N 12
ATOM 4981 C CA . CYS A 1 15 ? -2.921 -3.380 -0.627 1.00 0.00 15 CYS A CA 12
ATOM 4982 C C . CYS A 1 15 ? -2.841 -4.643 -1.474 1.00 0.00 15 CYS A C 12
ATOM 4983 O O . CYS A 1 15 ? -2.641 -5.740 -0.950 1.00 0.00 15 CYS A O 12
ATOM 4990 N N . CYS A 1 16 ? -3.006 -4.497 -2.775 1.00 0.00 16 CYS A N 12
ATOM 4991 C CA . CYS A 1 16 ? -2.874 -5.626 -3.695 1.00 0.00 16 CYS A CA 12
ATOM 4992 C C . CYS A 1 16 ? -1.448 -6.202 -3.650 1.00 0.00 16 CYS A C 12
ATOM 4993 O O . CYS A 1 16 ? -1.246 -7.417 -3.781 1.00 0.00 16 CYS A O 12
ATOM 5000 N N . THR A 1 17 ? -0.466 -5.328 -3.426 1.00 0.00 17 THR A N 12
ATOM 5001 C CA . THR A 1 17 ? 0.920 -5.733 -3.268 1.00 0.00 17 THR A CA 12
ATOM 5002 C C . THR A 1 17 ? 1.239 -6.029 -1.799 1.00 0.00 17 THR A C 12
ATOM 5003 O O . THR A 1 17 ? 2.357 -6.462 -1.464 1.00 0.00 17 THR A O 12
ATOM 5014 N N . LYS A 1 18 ? 0.238 -5.786 -0.930 1.00 0.00 18 LYS A N 12
ATOM 5015 C CA . LYS A 1 18 ? 0.371 -5.853 0.528 1.00 0.00 18 LYS A CA 12
ATOM 5016 C C . LYS A 1 18 ? 1.530 -4.998 1.041 1.00 0.00 18 LYS A C 12
ATOM 5017 O O . LYS A 1 18 ? 2.068 -5.214 2.133 1.00 0.00 18 LYS A O 12
ATOM 5036 N N . ASN A 1 19 ? 1.831 -3.973 0.264 1.00 0.00 19 ASN A N 12
ATOM 5037 C CA . ASN A 1 19 ? 2.898 -3.049 0.526 1.00 0.00 19 ASN A CA 12
ATOM 5038 C C . ASN A 1 19 ? 2.342 -1.636 0.533 1.00 0.00 19 ASN A C 12
ATOM 5039 O O . ASN A 1 19 ? 2.074 -1.052 -0.529 1.00 0.00 19 ASN A O 12
ATOM 5050 N N . CYS A 1 20 ? 2.101 -1.133 1.708 1.00 0.00 20 CYS A N 12
ATOM 5051 C CA . CYS A 1 20 ? 1.593 0.209 1.903 1.00 0.00 20 CYS A CA 12
ATOM 5052 C C . CYS A 1 20 ? 2.777 1.076 2.283 1.00 0.00 20 CYS A C 12
ATOM 5053 O O . CYS A 1 20 ? 3.516 0.738 3.206 1.00 0.00 20 CYS A O 12
ATOM 5060 N N . GLY A 1 21 ? 2.983 2.165 1.585 1.00 0.00 21 GLY A N 12
ATOM 5061 C CA . GLY A 1 21 ? 4.180 2.926 1.798 1.00 0.00 21 GLY A CA 12
ATOM 5062 C C . GLY A 1 21 ? 4.048 4.086 2.744 1.00 0.00 21 GLY A C 12
ATOM 5063 O O . GLY A 1 21 ? 2.973 4.354 3.284 1.00 0.00 21 GLY A O 12
ATOM 5067 N N . TRP A 1 22 ? 5.162 4.794 2.913 1.00 0.00 22 TRP A N 12
ATOM 5068 C CA . TRP A 1 22 ? 5.295 5.962 3.779 1.00 0.00 22 TRP A CA 12
ATOM 5069 C C . TRP A 1 22 ? 4.362 7.102 3.343 1.00 0.00 22 TRP A C 12
ATOM 5070 O O . TRP A 1 22 ? 4.013 7.976 4.129 1.00 0.00 22 TRP A O 12
ATOM 5091 N N . ASN A 1 23 ? 3.963 7.058 2.094 1.00 0.00 23 ASN A N 12
ATOM 5092 C CA . ASN A 1 23 ? 3.109 8.061 1.488 1.00 0.00 23 ASN A CA 12
ATOM 5093 C C . ASN A 1 23 ? 1.655 7.724 1.736 1.00 0.00 23 ASN A C 12
ATOM 5094 O O . ASN A 1 23 ? 0.756 8.396 1.230 1.00 0.00 23 ASN A O 12
ATOM 5105 N N . PHE A 1 24 ? 1.444 6.652 2.507 1.00 0.00 24 PHE A N 12
ATOM 5106 C CA . PHE A 1 24 ? 0.125 6.162 2.890 1.00 0.00 24 PHE A CA 12
ATOM 5107 C C . PHE A 1 24 ? -0.633 5.653 1.685 1.00 0.00 24 PHE A C 12
ATOM 5108 O O . PHE A 1 24 ? -1.854 5.588 1.686 1.00 0.00 24 PHE A O 12
ATOM 5125 N N . LYS A 1 25 ? 0.096 5.294 0.659 1.00 0.00 25 LYS A N 12
ATOM 5126 C CA . LYS A 1 25 ? -0.474 4.728 -0.515 1.00 0.00 25 LYS A CA 12
ATOM 5127 C C . LYS A 1 25 ? 0.227 3.434 -0.821 1.00 0.00 25 LYS A C 12
ATOM 5128 O O . LYS A 1 25 ? 1.390 3.240 -0.437 1.00 0.00 25 LYS A O 12
ATOM 5147 N N . CYS A 1 26 ? -0.475 2.538 -1.455 1.00 0.00 26 CYS A N 12
ATOM 5148 C CA . CYS A 1 26 ? 0.061 1.248 -1.766 1.00 0.00 26 CYS A CA 12
ATOM 5149 C C . CYS A 1 26 ? 1.101 1.383 -2.860 1.00 0.00 26 CYS A C 12
ATOM 5150 O O . CYS A 1 26 ? 0.852 2.021 -3.889 1.00 0.00 26 CYS A O 12
ATOM 5157 N N . ASN A 1 27 ? 2.248 0.813 -2.631 1.00 0.00 27 ASN A N 12
ATOM 5158 C CA . ASN A 1 27 ? 3.384 0.941 -3.531 1.00 0.00 27 ASN A CA 12
ATOM 5159 C C . ASN A 1 27 ? 3.536 -0.298 -4.398 1.00 0.00 27 ASN A C 12
ATOM 5160 O O . ASN A 1 27 ? 2.776 -1.272 -4.227 1.00 0.00 27 ASN A O 12
ATOM 5201 N N . ASN A 1 30 ? 7.551 -4.626 -3.486 1.00 0.00 30 ASN A N 12
ATOM 5202 C CA . ASN A 1 30 ? 8.887 -4.457 -2.914 1.00 0.00 30 ASN A CA 12
ATOM 5203 C C . ASN A 1 30 ? 9.214 -5.605 -1.990 1.00 0.00 30 ASN A C 12
ATOM 5204 O O . ASN A 1 30 ? 10.345 -5.733 -1.506 1.00 0.00 30 ASN A O 12
ATOM 5215 N N . GLN A 1 31 ? 8.225 -6.418 -1.732 1.00 0.00 31 GLN A N 12
ATOM 5216 C CA . GLN A 1 31 ? 8.372 -7.571 -0.890 1.00 0.00 31 GLN A CA 12
ATOM 5217 C C . GLN A 1 31 ? 8.605 -8.776 -1.770 1.00 0.00 31 GLN A C 12
ATOM 5218 O O . GLN A 1 31 ? 9.764 -9.216 -1.907 1.00 0.00 31 GLN A O 12
ATOM 5233 N N . GLY A 1 1 ? -12.413 -5.302 -4.221 1.00 0.00 1 GLY A N 13
ATOM 5234 C CA . GLY A 1 1 ? -11.261 -6.188 -4.088 1.00 0.00 1 GLY A CA 13
ATOM 5235 C C . GLY A 1 1 ? -10.259 -5.620 -3.125 1.00 0.00 1 GLY A C 13
ATOM 5236 O O . GLY A 1 1 ? -10.641 -5.111 -2.067 1.00 0.00 1 GLY A O 13
ATOM 5242 N N . CYS A 1 2 ? -8.996 -5.679 -3.485 1.00 0.00 2 CYS A N 13
ATOM 5243 C CA . CYS A 1 2 ? -7.922 -5.161 -2.657 1.00 0.00 2 CYS A CA 13
ATOM 5244 C C . CYS A 1 2 ? -7.646 -3.700 -3.000 1.00 0.00 2 CYS A C 13
ATOM 5245 O O . CYS A 1 2 ? -8.165 -3.185 -4.012 1.00 0.00 2 CYS A O 13
ATOM 5252 N N . ILE A 1 3 ? -6.857 -3.020 -2.182 1.00 0.00 3 ILE A N 13
ATOM 5253 C CA . ILE A 1 3 ? -6.550 -1.635 -2.441 1.00 0.00 3 ILE A CA 13
ATOM 5254 C C . ILE A 1 3 ? -5.498 -1.565 -3.536 1.00 0.00 3 ILE A C 13
ATOM 5255 O O . ILE A 1 3 ? -4.377 -2.104 -3.389 1.00 0.00 3 ILE A O 13
ATOM 5271 N N . ALA A 1 4 ? -5.880 -0.960 -4.641 1.00 0.00 4 ALA A N 13
ATOM 5272 C CA . ALA A 1 4 ? -5.027 -0.832 -5.804 1.00 0.00 4 ALA A CA 13
ATOM 5273 C C . ALA A 1 4 ? -3.821 0.019 -5.489 1.00 0.00 4 ALA A C 13
ATOM 5274 O O . ALA A 1 4 ? -3.876 0.918 -4.638 1.00 0.00 4 ALA A O 13
ATOM 5281 N N . THR A 1 5 ? -2.737 -0.247 -6.157 1.00 0.00 5 THR A N 13
ATOM 5282 C CA . THR A 1 5 ? -1.545 0.475 -5.905 1.00 0.00 5 THR A CA 13
ATOM 5283 C C . THR A 1 5 ? -1.653 1.885 -6.428 1.00 0.00 5 THR A C 13
ATOM 5284 O O . THR A 1 5 ? -2.133 2.115 -7.551 1.00 0.00 5 THR A O 13
ATOM 5295 N N . GLY A 1 6 ? -1.246 2.816 -5.617 1.00 0.00 6 GLY A N 13
ATOM 5296 C CA . GLY A 1 6 ? -1.429 4.201 -5.929 1.00 0.00 6 GLY A CA 13
ATOM 5297 C C . GLY A 1 6 ? -2.564 4.797 -5.127 1.00 0.00 6 GLY A C 13
ATOM 5298 O O . GLY A 1 6 ? -2.681 6.016 -5.017 1.00 0.00 6 GLY A O 13
ATOM 5302 N N . SER A 1 7 ? -3.404 3.937 -4.566 1.00 0.00 7 SER A N 13
ATOM 5303 C CA . SER A 1 7 ? -4.512 4.379 -3.751 1.00 0.00 7 SER A CA 13
ATOM 5304 C C . SER A 1 7 ? -4.082 4.471 -2.284 1.00 0.00 7 SER A C 13
ATOM 5305 O O . SER A 1 7 ? -3.079 3.858 -1.889 1.00 0.00 7 SER A O 13
ATOM 5313 N N . PHE A 1 8 ? -4.841 5.232 -1.512 1.00 0.00 8 PHE A N 13
ATOM 5314 C CA . PHE A 1 8 ? -4.580 5.487 -0.102 1.00 0.00 8 PHE A CA 13
ATOM 5315 C C . PHE A 1 8 ? -4.778 4.225 0.739 1.00 0.00 8 PHE A C 13
ATOM 5316 O O . PHE A 1 8 ? -5.787 3.517 0.596 1.00 0.00 8 PHE A O 13
ATOM 5333 N N . CYS A 1 9 ? -3.842 3.961 1.604 1.00 0.00 9 CYS A N 13
ATOM 5334 C CA . CYS A 1 9 ? -3.893 2.820 2.474 1.00 0.00 9 CYS A CA 13
ATOM 5335 C C . CYS A 1 9 ? -3.446 3.185 3.878 1.00 0.00 9 CYS A C 13
ATOM 5336 O O . CYS A 1 9 ? -2.660 4.124 4.084 1.00 0.00 9 CYS A O 13
ATOM 5343 N N . THR A 1 10 ? -3.972 2.479 4.834 1.00 0.00 10 THR A N 13
ATOM 5344 C CA . THR A 1 10 ? -3.533 2.596 6.187 1.00 0.00 10 THR A CA 13
ATOM 5345 C C . THR A 1 10 ? -2.891 1.280 6.625 1.00 0.00 10 THR A C 13
ATOM 5346 O O . THR A 1 10 ? -1.917 1.262 7.382 1.00 0.00 10 THR A O 13
ATOM 5357 N N . LEU A 1 11 ? -3.411 0.181 6.110 1.00 0.00 11 LEU A N 13
ATOM 5358 C CA . LEU A 1 11 ? -2.944 -1.133 6.472 1.00 0.00 11 LEU A CA 13
ATOM 5359 C C . LEU A 1 11 ? -2.350 -1.827 5.254 1.00 0.00 11 LEU A C 13
ATOM 5360 O O . LEU A 1 11 ? -2.951 -1.832 4.178 1.00 0.00 11 LEU A O 13
ATOM 5376 N N . SER A 1 12 ? -1.191 -2.407 5.442 1.00 0.00 12 SER A N 13
ATOM 5377 C CA . SER A 1 12 ? -0.426 -3.067 4.401 1.00 0.00 12 SER A CA 13
ATOM 5378 C C . SER A 1 12 ? -1.170 -4.226 3.721 1.00 0.00 12 SER A C 13
ATOM 5379 O O . SER A 1 12 ? -1.201 -4.312 2.486 1.00 0.00 12 SER A O 13
ATOM 5387 N N . LYS A 1 13 ? -1.796 -5.086 4.512 1.00 0.00 13 LYS A N 13
ATOM 5388 C CA . LYS A 1 13 ? -2.506 -6.242 3.985 1.00 0.00 13 LYS A CA 13
ATOM 5389 C C . LYS A 1 13 ? -3.760 -5.882 3.176 1.00 0.00 13 LYS A C 13
ATOM 5390 O O . LYS A 1 13 ? -4.360 -6.752 2.546 1.00 0.00 13 LYS A O 13
ATOM 5409 N N . GLY A 1 14 ? -4.138 -4.616 3.184 1.00 0.00 14 GLY A N 13
ATOM 5410 C CA . GLY A 1 14 ? -5.266 -4.180 2.394 1.00 0.00 14 GLY A CA 13
ATOM 5411 C C . GLY A 1 14 ? -4.866 -3.977 0.945 1.00 0.00 14 GLY A C 13
ATOM 5412 O O . GLY A 1 14 ? -5.669 -4.171 0.025 1.00 0.00 14 GLY A O 13
ATOM 5416 N N . CYS A 1 15 ? -3.619 -3.616 0.744 1.00 0.00 15 CYS A N 13
ATOM 5417 C CA . CYS A 1 15 ? -3.075 -3.367 -0.580 1.00 0.00 15 CYS A CA 13
ATOM 5418 C C . CYS A 1 15 ? -2.951 -4.652 -1.368 1.00 0.00 15 CYS A C 13
ATOM 5419 O O . CYS A 1 15 ? -2.728 -5.725 -0.792 1.00 0.00 15 CYS A O 13
ATOM 5426 N N . CYS A 1 16 ? -3.100 -4.554 -2.676 1.00 0.00 16 CYS A N 13
ATOM 5427 C CA . CYS A 1 16 ? -2.939 -5.708 -3.551 1.00 0.00 16 CYS A CA 13
ATOM 5428 C C . CYS A 1 16 ? -1.502 -6.230 -3.508 1.00 0.00 16 CYS A C 13
ATOM 5429 O O . CYS A 1 16 ? -1.271 -7.428 -3.511 1.00 0.00 16 CYS A O 13
ATOM 5436 N N . THR A 1 17 ? -0.539 -5.319 -3.419 1.00 0.00 17 THR A N 13
ATOM 5437 C CA . THR A 1 17 ? 0.866 -5.677 -3.333 1.00 0.00 17 THR A CA 13
ATOM 5438 C C . THR A 1 17 ? 1.269 -6.089 -1.923 1.00 0.00 17 THR A C 13
ATOM 5439 O O . THR A 1 17 ? 2.402 -6.534 -1.692 1.00 0.00 17 THR A O 13
ATOM 5450 N N . LYS A 1 18 ? 0.325 -5.915 -0.980 1.00 0.00 18 LYS A N 13
ATOM 5451 C CA . LYS A 1 18 ? 0.513 -6.186 0.452 1.00 0.00 18 LYS A CA 13
ATOM 5452 C C . LYS A 1 18 ? 1.538 -5.203 1.057 1.00 0.00 18 LYS A C 13
ATOM 5453 O O . LYS A 1 18 ? 2.029 -5.403 2.167 1.00 0.00 18 LYS A O 13
ATOM 5472 N N . ASN A 1 19 ? 1.814 -4.124 0.337 1.00 0.00 19 ASN A N 13
ATOM 5473 C CA . ASN A 1 19 ? 2.784 -3.127 0.768 1.00 0.00 19 ASN A CA 13
ATOM 5474 C C . ASN A 1 19 ? 2.168 -1.738 0.751 1.00 0.00 19 ASN A C 13
ATOM 5475 O O . ASN A 1 19 ? 1.749 -1.244 -0.304 1.00 0.00 19 ASN A O 13
ATOM 5486 N N . CYS A 1 20 ? 2.111 -1.123 1.899 1.00 0.00 20 CYS A N 13
ATOM 5487 C CA . CYS A 1 20 ? 1.575 0.211 2.038 1.00 0.00 20 CYS A CA 13
ATOM 5488 C C . CYS A 1 20 ? 2.740 1.154 2.334 1.00 0.00 20 CYS A C 13
ATOM 5489 O O . CYS A 1 20 ? 3.542 0.894 3.242 1.00 0.00 20 CYS A O 13
ATOM 5496 N N . GLY A 1 21 ? 2.862 2.208 1.569 1.00 0.00 21 GLY A N 13
ATOM 5497 C CA . GLY A 1 21 ? 3.979 3.104 1.724 1.00 0.00 21 GLY A CA 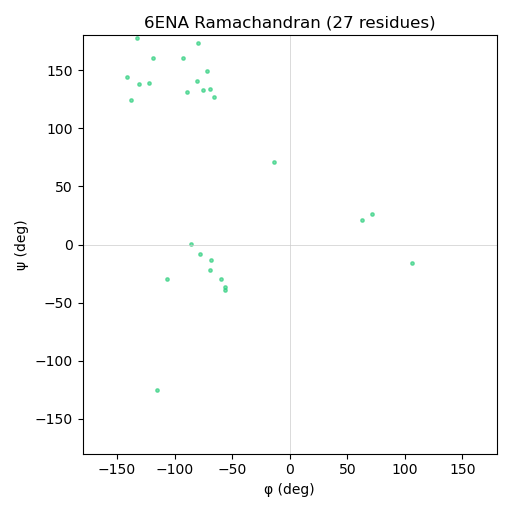13
ATOM 5498 C C . GLY A 1 21 ? 3.774 4.101 2.836 1.00 0.00 21 GLY A C 13
ATOM 5499 O O . GLY A 1 21 ? 2.662 4.244 3.355 1.00 0.00 21 GLY A O 13
ATOM 5503 N N . TRP A 1 22 ? 4.840 4.813 3.202 1.00 0.00 22 TRP A N 13
ATOM 5504 C CA . TRP A 1 22 ? 4.787 5.808 4.254 1.00 0.00 22 TRP A CA 13
ATOM 5505 C C . TRP A 1 22 ? 4.112 7.081 3.744 1.00 0.00 22 TRP A C 13
ATOM 5506 O O . TRP A 1 22 ? 3.890 8.048 4.495 1.00 0.00 22 TRP A O 13
ATOM 5527 N N . ASN A 1 23 ? 3.799 7.060 2.463 1.00 0.00 23 ASN A N 13
ATOM 5528 C CA . ASN A 1 23 ? 3.096 8.123 1.779 1.00 0.00 23 ASN A CA 13
ATOM 5529 C C . ASN A 1 23 ? 1.613 7.851 1.826 1.00 0.00 23 ASN A C 13
ATOM 5530 O O . ASN A 1 23 ? 0.820 8.576 1.224 1.00 0.00 23 ASN A O 13
ATOM 5541 N N . PHE A 1 24 ? 1.251 6.776 2.539 1.00 0.00 24 PHE A N 13
ATOM 5542 C CA . PHE A 1 24 ? -0.131 6.353 2.737 1.00 0.00 24 PHE A CA 13
ATOM 5543 C C . PHE A 1 24 ? -0.753 5.854 1.441 1.00 0.00 24 PHE A C 13
ATOM 5544 O O . PHE A 1 24 ? -1.953 5.867 1.292 1.00 0.00 24 PHE A O 13
ATOM 5561 N N . LYS A 1 25 ? 0.068 5.404 0.520 1.00 0.00 25 LYS A N 13
ATOM 5562 C CA . LYS A 1 25 ? -0.413 4.837 -0.725 1.00 0.00 25 LYS A CA 13
ATOM 5563 C C . LYS A 1 25 ? 0.194 3.469 -0.919 1.00 0.00 25 LYS A C 13
ATOM 5564 O O . LYS A 1 25 ? 1.309 3.217 -0.472 1.00 0.00 25 LYS A O 13
ATOM 5583 N N . CYS A 1 26 ? -0.530 2.583 -1.547 1.00 0.00 26 CYS A N 13
ATOM 5584 C CA . CYS A 1 26 ? -0.050 1.242 -1.785 1.00 0.00 26 CYS A CA 13
ATOM 5585 C C . CYS A 1 26 ? 1.075 1.254 -2.813 1.00 0.00 26 CYS A C 13
ATOM 5586 O O . CYS A 1 26 ? 0.918 1.784 -3.916 1.00 0.00 26 CYS A O 13
ATOM 5593 N N . ASN A 1 27 ? 2.204 0.688 -2.427 1.00 0.00 27 ASN A N 13
ATOM 5594 C CA . ASN A 1 27 ? 3.427 0.664 -3.238 1.00 0.00 27 ASN A CA 13
ATOM 5595 C C . ASN A 1 27 ? 3.701 -0.771 -3.675 1.00 0.00 27 ASN A C 13
ATOM 5596 O O . ASN A 1 27 ? 3.157 -1.695 -3.075 1.00 0.00 27 ASN A O 13
ATOM 5637 N N . ASN A 1 30 ? 7.817 -5.157 -1.400 1.00 0.00 30 ASN A N 13
ATOM 5638 C CA . ASN A 1 30 ? 9.210 -5.023 -1.047 1.00 0.00 30 ASN A CA 13
ATOM 5639 C C . ASN A 1 30 ? 9.571 -6.043 0.024 1.00 0.00 30 ASN A C 13
ATOM 5640 O O . ASN A 1 30 ? 10.376 -6.937 -0.211 1.00 0.00 30 ASN A O 13
ATOM 5651 N N . GLN A 1 31 ? 8.971 -5.912 1.189 1.00 0.00 31 GLN A N 13
ATOM 5652 C CA . GLN A 1 31 ? 9.196 -6.838 2.284 1.00 0.00 31 GLN A CA 13
ATOM 5653 C C . GLN A 1 31 ? 8.007 -7.784 2.403 1.00 0.00 31 GLN A C 13
ATOM 5654 O O . GLN A 1 31 ? 6.935 -7.363 2.889 1.00 0.00 31 GLN A O 13
ATOM 5669 N N . GLY A 1 1 ? -11.778 -7.666 -3.017 1.00 0.00 1 GLY A N 14
ATOM 5670 C CA . GLY A 1 1 ? -10.985 -6.720 -3.780 1.00 0.00 1 GLY A CA 14
ATOM 5671 C C . GLY A 1 1 ? -10.003 -6.028 -2.895 1.00 0.00 1 GLY A C 14
ATOM 5672 O O . GLY A 1 1 ? -10.359 -5.560 -1.813 1.00 0.00 1 GLY A O 14
ATOM 5678 N N . CYS A 1 2 ? -8.774 -6.001 -3.313 1.00 0.00 2 CYS A N 14
ATOM 5679 C CA . CYS A 1 2 ? -7.720 -5.352 -2.583 1.00 0.00 2 CYS A CA 14
ATOM 5680 C C . CYS A 1 2 ? -7.632 -3.879 -2.972 1.00 0.00 2 CYS A C 14
ATOM 5681 O O . CYS A 1 2 ? -8.355 -3.416 -3.871 1.00 0.00 2 CYS A O 14
ATOM 5688 N N . ILE A 1 3 ? -6.806 -3.141 -2.283 1.00 0.00 3 ILE A N 14
ATOM 5689 C CA . ILE A 1 3 ? -6.595 -1.752 -2.581 1.00 0.00 3 ILE A CA 14
ATOM 5690 C C . ILE A 1 3 ? -5.513 -1.659 -3.636 1.00 0.00 3 ILE A C 14
ATOM 5691 O O . ILE A 1 3 ? -4.393 -2.178 -3.445 1.00 0.00 3 ILE A O 14
ATOM 5707 N N . ALA A 1 4 ? -5.848 -1.042 -4.746 1.00 0.00 4 ALA A N 14
ATOM 5708 C CA . ALA A 1 4 ? -4.935 -0.912 -5.858 1.00 0.00 4 ALA A CA 14
ATOM 5709 C C . ALA A 1 4 ? -3.787 -0.009 -5.499 1.00 0.00 4 ALA A C 14
ATOM 5710 O O . ALA A 1 4 ? -3.935 0.912 -4.676 1.00 0.00 4 ALA A O 14
ATOM 5717 N N . THR A 1 5 ? -2.654 -0.255 -6.088 1.00 0.00 5 THR A N 14
ATOM 5718 C CA . THR A 1 5 ? -1.514 0.542 -5.822 1.00 0.00 5 THR A CA 14
ATOM 5719 C C . THR A 1 5 ? -1.709 1.945 -6.380 1.00 0.00 5 THR A C 14
ATOM 5720 O O . THR A 1 5 ? -2.220 2.118 -7.486 1.00 0.00 5 THR A O 14
ATOM 5731 N N . GLY A 1 6 ? -1.344 2.926 -5.606 1.00 0.00 6 GLY A N 14
ATOM 5732 C CA . GLY A 1 6 ? -1.621 4.293 -5.964 1.00 0.00 6 GLY A CA 14
ATOM 5733 C C . GLY A 1 6 ? -2.768 4.844 -5.138 1.00 0.00 6 GLY A C 14
ATOM 5734 O O . GLY A 1 6 ? -2.957 6.057 -5.046 1.00 0.00 6 GLY A O 14
ATOM 5738 N N . SER A 1 7 ? -3.542 3.950 -4.546 1.00 0.00 7 SER A N 14
ATOM 5739 C CA . SER A 1 7 ? -4.650 4.340 -3.703 1.00 0.00 7 SER A CA 14
ATOM 5740 C C . SER A 1 7 ? -4.202 4.445 -2.238 1.00 0.00 7 SER A C 14
ATOM 5741 O O . SER A 1 7 ? -3.164 3.878 -1.858 1.00 0.00 7 SER A O 14
ATOM 5749 N N . PHE A 1 8 ? -4.994 5.153 -1.442 1.00 0.00 8 PHE A N 14
ATOM 5750 C CA . PHE A 1 8 ? -4.707 5.416 -0.035 1.00 0.00 8 PHE A CA 14
ATOM 5751 C C . PHE A 1 8 ? -4.839 4.148 0.815 1.00 0.00 8 PHE A C 14
ATOM 5752 O O . PHE A 1 8 ? -5.843 3.403 0.708 1.00 0.00 8 PHE A O 14
ATOM 5769 N N . CYS A 1 9 ? -3.855 3.916 1.649 1.00 0.00 9 CYS A N 14
ATOM 5770 C CA . CYS A 1 9 ? -3.841 2.780 2.527 1.00 0.00 9 CYS A CA 14
ATOM 5771 C C . CYS A 1 9 ? -3.391 3.181 3.918 1.00 0.00 9 CYS A C 14
ATOM 5772 O O . CYS A 1 9 ? -2.601 4.128 4.102 1.00 0.00 9 CYS A O 14
ATOM 5779 N N . THR A 1 10 ? -3.915 2.505 4.885 1.00 0.00 10 THR A N 14
ATOM 5780 C CA . THR A 1 10 ? -3.465 2.623 6.228 1.00 0.00 10 THR A CA 14
ATOM 5781 C C . THR A 1 10 ? -2.935 1.269 6.700 1.00 0.00 10 THR A C 14
ATOM 5782 O O . THR A 1 10 ? -2.069 1.192 7.573 1.00 0.00 10 THR A O 14
ATOM 5793 N N . LEU A 1 11 ? -3.421 0.205 6.074 1.00 0.00 11 LEU A N 14
ATOM 5794 C CA . LEU A 1 11 ? -3.046 -1.149 6.426 1.00 0.00 11 LEU A CA 14
ATOM 5795 C C . LEU A 1 11 ? -2.375 -1.846 5.242 1.00 0.00 11 LEU A C 14
ATOM 5796 O O . LEU A 1 11 ? -2.850 -1.752 4.109 1.00 0.00 11 LEU A O 14
ATOM 5812 N N . SER A 1 12 ? -1.292 -2.558 5.520 1.00 0.00 12 SER A N 14
ATOM 5813 C CA . SER A 1 12 ? -0.516 -3.287 4.520 1.00 0.00 12 SER A CA 14
ATOM 5814 C C . SER A 1 12 ? -1.371 -4.329 3.780 1.00 0.00 12 SER A C 14
ATOM 5815 O O . SER A 1 12 ? -1.375 -4.387 2.548 1.00 0.00 12 SER A O 14
ATOM 5823 N N . LYS A 1 13 ? -2.115 -5.115 4.555 1.00 0.00 13 LYS A N 14
ATOM 5824 C CA . LYS A 1 13 ? -2.970 -6.186 4.046 1.00 0.00 13 LYS A CA 14
ATOM 5825 C C . LYS A 1 13 ? -4.101 -5.684 3.146 1.00 0.00 13 LYS A C 14
ATOM 5826 O O . LYS A 1 13 ? -4.788 -6.482 2.516 1.00 0.00 13 LYS A O 14
ATOM 5845 N N . GLY A 1 14 ? -4.302 -4.385 3.103 1.00 0.00 14 GLY A N 14
ATOM 5846 C CA . GLY A 1 14 ? -5.314 -3.837 2.250 1.00 0.00 14 GLY A CA 14
ATOM 5847 C C . GLY A 1 14 ? -4.848 -3.790 0.820 1.00 0.00 14 GLY A C 14
ATOM 5848 O O . GLY A 1 14 ? -5.592 -4.112 -0.094 1.00 0.00 14 GLY A O 14
ATOM 5852 N N . CYS A 1 15 ? -3.602 -3.455 0.646 1.00 0.00 15 CYS A N 14
ATOM 5853 C CA . CYS A 1 15 ? -2.998 -3.282 -0.664 1.00 0.00 15 CYS A CA 14
ATOM 5854 C C . CYS A 1 15 ? -2.881 -4.593 -1.417 1.00 0.00 15 CYS A C 14
ATOM 5855 O O . CYS A 1 15 ? -2.633 -5.637 -0.813 1.00 0.00 15 CYS A O 14
ATOM 5862 N N . CYS A 1 16 ? -3.061 -4.538 -2.731 1.00 0.00 16 CYS A N 14
ATOM 5863 C CA . CYS A 1 16 ? -2.884 -5.709 -3.592 1.00 0.00 16 CYS A CA 14
ATOM 5864 C C . CYS A 1 16 ? -1.444 -6.211 -3.517 1.00 0.00 16 CYS A C 14
ATOM 5865 O O . CYS A 1 16 ? -1.196 -7.414 -3.475 1.00 0.00 16 CYS A O 14
ATOM 5872 N N . THR A 1 17 ? -0.493 -5.287 -3.457 1.00 0.00 17 THR A N 14
ATOM 5873 C CA . THR A 1 17 ? 0.894 -5.649 -3.335 1.00 0.00 17 THR A CA 14
ATOM 5874 C C . THR A 1 17 ? 1.263 -6.006 -1.896 1.00 0.00 17 THR A C 14
ATOM 5875 O O . THR A 1 17 ? 2.346 -6.517 -1.641 1.00 0.00 17 THR A O 14
ATOM 5886 N N . LYS A 1 18 ? 0.332 -5.733 -0.965 1.00 0.00 18 LYS A N 14
ATOM 5887 C CA . LYS A 1 18 ? 0.526 -5.887 0.494 1.00 0.00 18 LYS A CA 14
ATOM 5888 C C . LYS A 1 18 ? 1.565 -4.885 1.015 1.00 0.00 18 LYS A C 14
ATOM 5889 O O . LYS A 1 18 ? 1.993 -4.952 2.166 1.00 0.00 18 LYS A O 14
ATOM 5908 N N . ASN A 1 19 ? 1.930 -3.933 0.180 1.00 0.00 19 ASN A N 14
ATOM 5909 C CA . ASN A 1 19 ? 2.948 -2.963 0.525 1.00 0.00 19 ASN A CA 14
ATOM 5910 C C . ASN A 1 19 ? 2.336 -1.583 0.640 1.00 0.00 19 ASN A C 14
ATOM 5911 O O . ASN A 1 19 ? 1.985 -0.961 -0.368 1.00 0.00 19 ASN A O 14
ATOM 5922 N N . CYS A 1 20 ? 2.166 -1.138 1.851 1.00 0.00 20 CYS A N 14
ATOM 5923 C CA . CYS A 1 20 ? 1.606 0.165 2.127 1.00 0.00 20 CYS A CA 14
ATOM 5924 C C . CYS A 1 20 ? 2.739 1.079 2.568 1.00 0.00 20 CYS A C 14
ATOM 5925 O O . CYS A 1 20 ? 3.359 0.855 3.620 1.00 0.00 20 CYS A O 14
ATOM 5932 N N . GLY A 1 21 ? 3.030 2.082 1.768 1.00 0.00 21 GLY A N 14
ATOM 5933 C CA . GLY A 1 21 ? 4.169 2.934 2.019 1.00 0.00 21 GLY A CA 14
ATOM 5934 C C . GLY A 1 21 ? 3.920 4.037 3.024 1.00 0.00 21 GLY A C 14
ATOM 5935 O O . GLY A 1 21 ? 2.802 4.215 3.520 1.00 0.00 21 GLY A O 14
ATOM 5939 N N . TRP A 1 22 ? 4.966 4.822 3.281 1.00 0.00 22 TRP A N 14
ATOM 5940 C CA . TRP A 1 22 ? 4.932 5.936 4.211 1.00 0.00 22 TRP A CA 14
ATOM 5941 C C . TRP A 1 22 ? 4.295 7.161 3.563 1.00 0.00 22 TRP A C 14
ATOM 5942 O O . TRP A 1 22 ? 4.195 8.239 4.153 1.00 0.00 22 TRP A O 14
ATOM 5963 N N . ASN A 1 23 ? 3.900 6.980 2.339 1.00 0.00 23 ASN A N 14
ATOM 5964 C CA . ASN A 1 23 ? 3.245 7.987 1.538 1.00 0.00 23 ASN A CA 14
ATOM 5965 C C . ASN A 1 23 ? 1.748 7.777 1.613 1.00 0.00 23 ASN A C 14
ATOM 5966 O O . ASN A 1 23 ? 0.979 8.465 0.940 1.00 0.00 23 ASN A O 14
ATOM 5977 N N . PHE A 1 24 ? 1.355 6.793 2.440 1.00 0.00 24 PHE A N 14
ATOM 5978 C CA . PHE A 1 24 ? -0.041 6.427 2.677 1.00 0.00 24 PHE A CA 14
ATOM 5979 C C . PHE A 1 24 ? -0.686 5.830 1.449 1.00 0.00 24 PHE A C 14
ATOM 5980 O O . PHE A 1 24 ? -1.904 5.817 1.327 1.00 0.00 24 PHE A O 14
ATOM 5997 N N . LYS A 1 25 ? 0.118 5.295 0.565 1.00 0.00 25 LYS A N 14
ATOM 5998 C CA . LYS A 1 25 ? -0.393 4.682 -0.625 1.00 0.00 25 LYS A CA 14
ATOM 5999 C C . LYS A 1 25 ? 0.182 3.314 -0.809 1.00 0.00 25 LYS A C 14
ATOM 6000 O O . LYS A 1 25 ? 1.293 3.012 -0.336 1.00 0.00 25 LYS A O 14
ATOM 6019 N N . CYS A 1 26 ? -0.586 2.479 -1.438 1.00 0.00 26 CYS A N 14
ATOM 6020 C CA . CYS A 1 26 ? -0.158 1.160 -1.769 1.00 0.00 26 CYS A CA 14
ATOM 6021 C C . CYS A 1 26 ? 0.872 1.246 -2.871 1.00 0.00 26 CYS A C 14
ATOM 6022 O O . CYS A 1 26 ? 0.612 1.821 -3.925 1.00 0.00 26 CYS A O 14
ATOM 6029 N N . ASN A 1 27 ? 2.023 0.697 -2.630 1.00 0.00 27 ASN A N 14
ATOM 6030 C CA . ASN A 1 27 ? 3.132 0.799 -3.554 1.00 0.00 27 ASN A CA 14
ATOM 6031 C C . ASN A 1 27 ? 3.564 -0.590 -3.961 1.00 0.00 27 ASN A C 14
ATOM 6032 O O . ASN A 1 27 ? 3.320 -1.546 -3.222 1.00 0.00 27 ASN A O 14
ATOM 6073 N N . ASN A 1 30 ? 9.944 -3.847 -3.186 1.00 0.00 30 ASN A N 14
ATOM 6074 C CA . ASN A 1 30 ? 11.315 -4.178 -3.505 1.00 0.00 30 ASN A CA 14
ATOM 6075 C C . ASN A 1 30 ? 11.693 -5.388 -2.672 1.00 0.00 30 ASN A C 14
ATOM 6076 O O . ASN A 1 30 ? 12.858 -5.789 -2.589 1.00 0.00 30 ASN A O 14
ATOM 6087 N N . GLN A 1 31 ? 10.670 -5.975 -2.074 1.00 0.00 31 GLN A N 14
ATOM 6088 C CA . GLN A 1 31 ? 10.808 -7.136 -1.247 1.00 0.00 31 GLN A CA 14
ATOM 6089 C C . GLN A 1 31 ? 10.548 -8.363 -2.107 1.00 0.00 31 GLN A C 14
ATOM 6090 O O . GLN A 1 31 ? 9.394 -8.836 -2.158 1.00 0.00 31 GLN A O 14
ATOM 6105 N N . GLY A 1 1 ? -12.201 -5.517 -3.308 1.00 0.00 1 GLY A N 15
ATOM 6106 C CA . GLY A 1 1 ? -11.043 -6.401 -3.327 1.00 0.00 1 GLY A CA 15
ATOM 6107 C C . GLY A 1 1 ? -9.903 -5.773 -2.585 1.00 0.00 1 GLY A C 15
ATOM 6108 O O . GLY A 1 1 ? -10.117 -5.156 -1.540 1.00 0.00 1 GLY A O 15
ATOM 6114 N N . CYS A 1 2 ? -8.710 -5.902 -3.104 1.00 0.00 2 CYS A N 15
ATOM 6115 C CA . CYS A 1 2 ? -7.544 -5.311 -2.489 1.00 0.00 2 CYS A CA 15
ATOM 6116 C C . CYS A 1 2 ? -7.436 -3.846 -2.867 1.00 0.00 2 CYS A C 15
ATOM 6117 O O . CYS A 1 2 ? -7.935 -3.431 -3.926 1.00 0.00 2 CYS A O 15
ATOM 6124 N N . ILE A 1 3 ? -6.810 -3.062 -2.012 1.00 0.00 3 ILE A N 15
ATOM 6125 C CA . ILE A 1 3 ? -6.652 -1.654 -2.264 1.00 0.00 3 ILE A CA 15
ATOM 6126 C C . ILE A 1 3 ? -5.699 -1.455 -3.436 1.00 0.00 3 ILE A C 15
ATOM 6127 O O . ILE A 1 3 ? -4.569 -2.010 -3.445 1.00 0.00 3 ILE A O 15
ATOM 6143 N N . ALA A 1 4 ? -6.183 -0.723 -4.428 1.00 0.00 4 ALA A N 15
ATOM 6144 C CA . ALA A 1 4 ? -5.451 -0.429 -5.641 1.00 0.00 4 ALA A CA 15
ATOM 6145 C C . ALA A 1 4 ? -4.160 0.288 -5.332 1.00 0.00 4 ALA A C 15
ATOM 6146 O O . ALA A 1 4 ? -4.085 1.113 -4.412 1.00 0.00 4 ALA A O 15
ATOM 6153 N N . THR A 1 5 ? -3.147 -0.018 -6.074 1.00 0.00 5 THR A N 15
ATOM 6154 C CA . THR A 1 5 ? -1.891 0.573 -5.848 1.00 0.00 5 THR A CA 15
ATOM 6155 C C . THR A 1 5 ? -1.828 1.993 -6.371 1.00 0.00 5 THR A C 15
ATOM 6156 O O . THR A 1 5 ? -2.312 2.296 -7.458 1.00 0.00 5 THR A O 15
ATOM 6167 N N . GLY A 1 6 ? -1.267 2.857 -5.582 1.00 0.00 6 GLY A N 15
ATOM 6168 C CA . GLY A 1 6 ? -1.266 4.256 -5.886 1.00 0.00 6 GLY A CA 15
ATOM 6169 C C . GLY A 1 6 ? -2.327 4.962 -5.083 1.00 0.00 6 GLY A C 15
ATOM 6170 O O . GLY A 1 6 ? -2.255 6.169 -4.854 1.00 0.00 6 GLY A O 15
ATOM 6174 N N . SER A 1 7 ? -3.302 4.202 -4.645 1.00 0.00 7 SER A N 15
ATOM 6175 C CA . SER A 1 7 ? -4.377 4.703 -3.844 1.00 0.00 7 SER A CA 15
ATOM 6176 C C . SER A 1 7 ? -3.968 4.705 -2.374 1.00 0.00 7 SER A C 15
ATOM 6177 O O . SER A 1 7 ? -2.986 4.046 -1.999 1.00 0.00 7 SER A O 15
ATOM 6185 N N . PHE A 1 8 ? -4.706 5.441 -1.573 1.00 0.00 8 PHE A N 15
ATOM 6186 C CA . PHE A 1 8 ? -4.452 5.580 -0.154 1.00 0.00 8 PHE A CA 15
ATOM 6187 C C . PHE A 1 8 ? -4.602 4.238 0.562 1.00 0.00 8 PHE A C 15
ATOM 6188 O O . PHE A 1 8 ? -5.575 3.501 0.327 1.00 0.00 8 PHE A O 15
ATOM 6205 N N . CYS A 1 9 ? -3.657 3.932 1.417 1.00 0.00 9 CYS A N 15
ATOM 6206 C CA . CYS A 1 9 ? -3.677 2.702 2.177 1.00 0.00 9 CYS A CA 15
ATOM 6207 C C . CYS A 1 9 ? -3.760 2.977 3.663 1.00 0.00 9 CYS A C 15
ATOM 6208 O O . CYS A 1 9 ? -3.196 3.951 4.157 1.00 0.00 9 CYS A O 15
ATOM 6215 N N . THR A 1 10 ? -4.517 2.163 4.351 1.00 0.00 10 THR A N 15
ATOM 6216 C CA . THR A 1 10 ? -4.604 2.227 5.781 1.00 0.00 10 THR A CA 15
ATOM 6217 C C . THR A 1 10 ? -3.717 1.148 6.401 1.00 0.00 10 THR A C 15
ATOM 6218 O O . THR A 1 10 ? -3.011 1.384 7.391 1.00 0.00 10 THR A O 15
ATOM 6229 N N . LEU A 1 11 ? -3.758 -0.029 5.803 1.00 0.00 11 LEU A N 15
ATOM 6230 C CA . LEU A 1 11 ? -2.989 -1.166 6.248 1.00 0.00 11 LEU A CA 15
ATOM 6231 C C . LEU A 1 11 ? -2.288 -1.796 5.061 1.00 0.00 11 LEU A C 15
ATOM 6232 O O . LEU A 1 11 ? -2.823 -1.790 3.947 1.00 0.00 11 LEU A O 15
ATOM 6248 N N . SER A 1 12 ? -1.123 -2.348 5.308 1.00 0.00 12 SER A N 15
ATOM 6249 C CA . SER A 1 12 ? -0.297 -2.980 4.303 1.00 0.00 12 SER A CA 15
ATOM 6250 C C . SER A 1 12 ? -1.006 -4.144 3.625 1.00 0.00 12 SER A C 15
ATOM 6251 O O . SER A 1 12 ? -1.162 -4.160 2.400 1.00 0.00 12 SER A O 15
ATOM 6259 N N . LYS A 1 13 ? -1.489 -5.080 4.431 1.00 0.00 13 LYS A N 15
ATOM 6260 C CA . LYS A 1 13 ? -2.178 -6.275 3.948 1.00 0.00 13 LYS A CA 15
ATOM 6261 C C . LYS A 1 13 ? -3.506 -5.960 3.229 1.00 0.00 13 LYS A C 15
ATOM 6262 O O . LYS A 1 13 ? -4.156 -6.856 2.682 1.00 0.00 13 LYS A O 15
ATOM 6281 N N . GLY A 1 14 ? -3.897 -4.698 3.224 1.00 0.00 14 GLY A N 15
ATOM 6282 C CA . GLY A 1 14 ? -5.089 -4.302 2.525 1.00 0.00 14 GLY A CA 15
ATOM 6283 C C . GLY A 1 14 ? -4.796 -4.063 1.062 1.00 0.00 14 GLY A C 15
ATOM 6284 O O . GLY A 1 14 ? -5.659 -4.232 0.203 1.00 0.00 14 GLY A O 15
ATOM 6288 N N . CYS A 1 15 ? -3.565 -3.710 0.782 1.00 0.00 15 CYS A N 15
ATOM 6289 C CA . CYS A 1 15 ? -3.125 -3.414 -0.563 1.00 0.00 15 CYS A CA 15
ATOM 6290 C C . CYS A 1 15 ? -2.915 -4.691 -1.338 1.00 0.00 15 CYS A C 15
ATOM 6291 O O . CYS A 1 15 ? -2.588 -5.727 -0.752 1.00 0.00 15 CYS A O 15
ATOM 6298 N N . CYS A 1 16 ? -3.094 -4.626 -2.647 1.00 0.00 16 CYS A N 15
ATOM 6299 C CA . CYS A 1 16 ? -2.866 -5.779 -3.515 1.00 0.00 16 CYS A CA 15
ATOM 6300 C C . CYS A 1 16 ? -1.438 -6.287 -3.371 1.00 0.00 16 CYS A C 15
ATOM 6301 O O . CYS A 1 16 ? -1.202 -7.475 -3.195 1.00 0.00 16 CYS A O 15
ATOM 6308 N N . THR A 1 17 ? -0.507 -5.362 -3.337 1.00 0.00 17 THR A N 15
ATOM 6309 C CA . THR A 1 17 ? 0.898 -5.656 -3.245 1.00 0.00 17 THR A CA 15
ATOM 6310 C C . THR A 1 17 ? 1.330 -5.972 -1.808 1.00 0.00 17 THR A C 15
ATOM 6311 O O . THR A 1 17 ? 2.502 -6.248 -1.548 1.00 0.00 17 THR A O 15
ATOM 6322 N N . LYS A 1 18 ? 0.364 -5.902 -0.875 1.00 0.00 18 LYS A N 15
ATOM 6323 C CA . LYS A 1 18 ? 0.576 -6.149 0.564 1.00 0.00 18 LYS A CA 15
ATOM 6324 C C . LYS A 1 18 ? 1.529 -5.104 1.171 1.00 0.00 18 LYS A C 15
ATOM 6325 O O . LYS A 1 18 ? 2.047 -5.283 2.280 1.00 0.00 18 LYS A O 15
ATOM 6344 N N . ASN A 1 19 ? 1.704 -3.998 0.474 1.00 0.00 19 ASN A N 15
ATOM 6345 C CA . ASN A 1 19 ? 2.633 -2.971 0.887 1.00 0.00 19 ASN A CA 15
ATOM 6346 C C . ASN A 1 19 ? 1.995 -1.600 0.896 1.00 0.00 19 ASN A C 15
ATOM 6347 O O . ASN A 1 19 ? 1.579 -1.081 -0.147 1.00 0.00 19 ASN A O 15
ATOM 6358 N N . CYS A 1 20 ? 1.913 -1.036 2.068 1.00 0.00 20 CYS A N 15
ATOM 6359 C CA . CYS A 1 20 ? 1.417 0.304 2.268 1.00 0.00 20 CYS A CA 15
ATOM 6360 C C . CYS A 1 20 ? 2.632 1.179 2.458 1.00 0.00 20 CYS A C 15
ATOM 6361 O O . CYS A 1 20 ? 3.487 0.874 3.291 1.00 0.00 20 CYS A O 15
ATOM 6368 N N . GLY A 1 21 ? 2.755 2.209 1.672 1.00 0.00 21 GLY A N 15
ATOM 6369 C CA . GLY A 1 21 ? 3.922 3.029 1.741 1.00 0.00 21 GLY A CA 15
ATOM 6370 C C . GLY A 1 21 ? 3.860 4.065 2.833 1.00 0.00 21 GLY A C 15
ATOM 6371 O O . GLY A 1 21 ? 2.790 4.349 3.380 1.00 0.00 21 GLY A O 15
ATOM 6375 N N . TRP A 1 22 ? 5.006 4.651 3.131 1.00 0.00 22 TRP A N 15
ATOM 6376 C CA . TRP A 1 22 ? 5.161 5.710 4.125 1.00 0.00 22 TRP A CA 15
ATOM 6377 C C . TRP A 1 22 ? 4.368 6.970 3.728 1.00 0.00 22 TRP A C 15
ATOM 6378 O O . TRP A 1 22 ? 4.092 7.850 4.544 1.00 0.00 22 TRP A O 15
ATOM 6399 N N . ASN A 1 23 ? 4.006 7.022 2.478 1.00 0.00 23 ASN A N 15
ATOM 6400 C CA . ASN A 1 23 ? 3.258 8.115 1.901 1.00 0.00 23 ASN A CA 15
ATOM 6401 C C . ASN A 1 23 ? 1.768 7.793 1.919 1.00 0.00 23 ASN A C 15
ATOM 6402 O O . ASN A 1 23 ? 0.942 8.570 1.419 1.00 0.00 23 ASN A O 15
ATOM 6413 N N . PHE A 1 24 ? 1.441 6.646 2.508 1.00 0.00 24 PHE A N 15
ATOM 6414 C CA . PHE A 1 24 ? 0.077 6.152 2.625 1.00 0.00 24 PHE A CA 15
ATOM 6415 C C . PHE A 1 24 ? -0.555 5.848 1.289 1.00 0.00 24 PHE A C 15
ATOM 6416 O O . PHE A 1 24 ? -1.747 6.066 1.082 1.00 0.00 24 PHE A O 15
ATOM 6433 N N . LYS A 1 25 ? 0.244 5.347 0.386 1.00 0.00 25 LYS A N 15
ATOM 6434 C CA . LYS A 1 25 ? -0.243 4.838 -0.871 1.00 0.00 25 LYS A CA 15
ATOM 6435 C C . LYS A 1 25 ? 0.205 3.404 -0.995 1.00 0.00 25 LYS A C 15
ATOM 6436 O O . LYS A 1 25 ? 1.285 3.055 -0.510 1.00 0.00 25 LYS A O 15
ATOM 6455 N N . CYS A 1 26 ? -0.619 2.570 -1.576 1.00 0.00 26 CYS A N 15
ATOM 6456 C CA . CYS A 1 26 ? -0.252 1.195 -1.802 1.00 0.00 26 CYS A CA 15
ATOM 6457 C C . CYS A 1 26 ? 0.830 1.148 -2.861 1.00 0.00 26 CYS A C 15
ATOM 6458 O O . CYS A 1 26 ? 0.631 1.605 -3.991 1.00 0.00 26 CYS A O 15
ATOM 6465 N N . ASN A 1 27 ? 1.958 0.623 -2.495 1.00 0.00 27 ASN A N 15
ATOM 6466 C CA . ASN A 1 27 ? 3.142 0.657 -3.333 1.00 0.00 27 ASN A CA 15
ATOM 6467 C C . ASN A 1 27 ? 3.562 -0.751 -3.696 1.00 0.00 27 ASN A C 15
ATOM 6468 O O . ASN A 1 27 ? 3.104 -1.681 -3.041 1.00 0.00 27 ASN A O 15
ATOM 6509 N N . ASN A 1 30 ? 6.988 -4.902 -0.927 1.00 0.00 30 ASN A N 15
ATOM 6510 C CA . ASN A 1 30 ? 8.263 -4.706 -0.283 1.00 0.00 30 ASN A CA 15
ATOM 6511 C C . ASN A 1 30 ? 8.407 -5.674 0.862 1.00 0.00 30 ASN A C 15
ATOM 6512 O O . ASN A 1 30 ? 7.791 -5.506 1.919 1.00 0.00 30 ASN A O 15
ATOM 6523 N N . GLN A 1 31 ? 9.154 -6.705 0.634 1.00 0.00 31 GLN A N 15
ATOM 6524 C CA . GLN A 1 31 ? 9.427 -7.672 1.648 1.00 0.00 31 GLN A CA 15
ATOM 6525 C C . GLN A 1 31 ? 10.725 -7.281 2.317 1.00 0.00 31 GLN A C 15
ATOM 6526 O O . GLN A 1 31 ? 10.686 -6.705 3.422 1.00 0.00 31 GLN A O 15
ATOM 6541 N N . GLY A 1 1 ? -11.984 -7.314 -1.649 1.00 0.00 1 GLY A N 16
ATOM 6542 C CA . GLY A 1 1 ? -10.994 -6.891 -2.639 1.00 0.00 1 GLY A CA 16
ATOM 6543 C C . GLY A 1 1 ? -9.792 -6.317 -1.960 1.00 0.00 1 GLY A C 16
ATOM 6544 O O . GLY A 1 1 ? -9.693 -6.390 -0.739 1.00 0.00 1 GLY A O 16
ATOM 6550 N N . CYS A 1 2 ? -8.894 -5.753 -2.722 1.00 0.00 2 CYS A N 16
ATOM 6551 C CA . CYS A 1 2 ? -7.687 -5.160 -2.190 1.00 0.00 2 CYS A CA 16
ATOM 6552 C C . CYS A 1 2 ? -7.561 -3.743 -2.695 1.00 0.00 2 CYS A C 16
ATOM 6553 O O . CYS A 1 2 ? -8.149 -3.399 -3.726 1.00 0.00 2 CYS A O 16
ATOM 6560 N N . ILE A 1 3 ? -6.836 -2.919 -1.978 1.00 0.00 3 ILE A N 16
ATOM 6561 C CA . ILE A 1 3 ? -6.633 -1.551 -2.378 1.00 0.00 3 ILE A CA 16
ATOM 6562 C C . ILE A 1 3 ? -5.649 -1.506 -3.543 1.00 0.00 3 ILE A C 16
ATOM 6563 O O . ILE A 1 3 ? -4.524 -2.053 -3.455 1.00 0.00 3 ILE A O 16
ATOM 6579 N N . ALA A 1 4 ? -6.085 -0.889 -4.630 1.00 0.00 4 ALA A N 16
ATOM 6580 C CA . ALA A 1 4 ? -5.290 -0.753 -5.836 1.00 0.00 4 ALA A CA 16
ATOM 6581 C C . ALA A 1 4 ? -4.063 0.090 -5.549 1.00 0.00 4 ALA A C 16
ATOM 6582 O O . ALA A 1 4 ? -4.135 1.064 -4.786 1.00 0.00 4 ALA A O 16
ATOM 6589 N N . THR A 1 5 ? -2.958 -0.254 -6.152 1.00 0.00 5 THR A N 16
ATOM 6590 C CA . THR A 1 5 ? -1.732 0.414 -5.865 1.00 0.00 5 THR A CA 16
ATOM 6591 C C . THR A 1 5 ? -1.731 1.839 -6.395 1.00 0.00 5 THR A C 16
ATOM 6592 O O . THR A 1 5 ? -2.218 2.108 -7.505 1.00 0.00 5 THR A O 16
ATOM 6603 N N . GLY A 1 6 ? -1.216 2.740 -5.597 1.00 0.00 6 GLY A N 16
ATOM 6604 C CA . GLY A 1 6 ? -1.262 4.135 -5.912 1.00 0.00 6 GLY A CA 16
ATOM 6605 C C . GLY A 1 6 ? -2.359 4.822 -5.139 1.00 0.00 6 GLY A C 16
ATOM 6606 O O . GLY A 1 6 ? -2.345 6.041 -4.973 1.00 0.00 6 GLY A O 16
ATOM 6610 N N . SER A 1 7 ? -3.297 4.040 -4.649 1.00 0.00 7 SER A N 16
ATOM 6611 C CA . SER A 1 7 ? -4.407 4.560 -3.899 1.00 0.00 7 SER A CA 16
ATOM 6612 C C . SER A 1 7 ? -4.070 4.571 -2.406 1.00 0.00 7 SER A C 16
ATOM 6613 O O . SER A 1 7 ? -3.146 3.858 -1.962 1.00 0.00 7 SER A O 16
ATOM 6621 N N . PHE A 1 8 ? -4.805 5.379 -1.661 1.00 0.00 8 PHE A N 16
ATOM 6622 C CA . PHE A 1 8 ? -4.616 5.563 -0.230 1.00 0.00 8 PHE A CA 16
ATOM 6623 C C . PHE A 1 8 ? -4.941 4.281 0.531 1.00 0.00 8 PHE A C 16
ATOM 6624 O O . PHE A 1 8 ? -5.968 3.629 0.267 1.00 0.00 8 PHE A O 16
ATOM 6641 N N . CYS A 1 9 ? -4.086 3.925 1.449 1.00 0.00 9 CYS A N 16
ATOM 6642 C CA . CYS A 1 9 ? -4.270 2.739 2.257 1.00 0.00 9 CYS A CA 16
ATOM 6643 C C . CYS A 1 9 ? -4.379 3.144 3.714 1.00 0.00 9 CYS A C 16
ATOM 6644 O O . CYS A 1 9 ? -4.115 4.292 4.071 1.00 0.00 9 CYS A O 16
ATOM 6651 N N . THR A 1 10 ? -4.794 2.227 4.541 1.00 0.00 10 THR A N 16
ATOM 6652 C CA . THR A 1 10 ? -4.717 2.420 5.951 1.00 0.00 10 THR A CA 16
ATOM 6653 C C . THR A 1 10 ? -3.736 1.403 6.550 1.00 0.00 10 THR A C 16
ATOM 6654 O O . THR A 1 10 ? -3.014 1.698 7.514 1.00 0.00 10 THR A O 16
ATOM 6665 N N . LEU A 1 11 ? -3.704 0.206 5.956 1.00 0.00 11 LEU A N 16
ATOM 6666 C CA . LEU A 1 11 ? -2.764 -0.844 6.318 1.00 0.00 11 LEU A CA 16
ATOM 6667 C C . LEU A 1 11 ? -2.170 -1.422 5.034 1.00 0.00 11 LEU A C 16
ATOM 6668 O O . LEU A 1 11 ? -2.867 -1.529 4.026 1.00 0.00 11 LEU A O 16
ATOM 6684 N N . SER A 1 12 ? -0.909 -1.793 5.076 1.00 0.00 12 SER A N 16
ATOM 6685 C CA . SER A 1 12 ? -0.205 -2.348 3.935 1.00 0.00 12 SER A CA 16
ATOM 6686 C C . SER A 1 12 ? -0.822 -3.660 3.442 1.00 0.00 12 SER A C 16
ATOM 6687 O O . SER A 1 12 ? -0.971 -3.871 2.241 1.00 0.00 12 SER A O 16
ATOM 6695 N N . LYS A 1 13 ? -1.245 -4.501 4.373 1.00 0.00 13 LYS A N 16
ATOM 6696 C CA . LYS A 1 13 ? -1.803 -5.809 4.040 1.00 0.00 13 LYS A CA 16
ATOM 6697 C C . LYS A 1 13 ? -3.147 -5.726 3.301 1.00 0.00 13 LYS A C 16
ATOM 6698 O O . LYS A 1 13 ? -3.634 -6.729 2.780 1.00 0.00 13 LYS A O 16
ATOM 6717 N N . GLY A 1 14 ? -3.730 -4.537 3.253 1.00 0.00 14 GLY A N 16
ATOM 6718 C CA . GLY A 1 14 ? -4.984 -4.350 2.558 1.00 0.00 14 GLY A CA 16
ATOM 6719 C C . GLY A 1 14 ? -4.757 -4.010 1.102 1.00 0.00 14 GLY A C 16
ATOM 6720 O O . GLY A 1 14 ? -5.686 -3.984 0.301 1.00 0.00 14 GLY A O 16
ATOM 6724 N N . CYS A 1 15 ? -3.520 -3.764 0.766 1.00 0.00 15 CYS A N 16
ATOM 6725 C CA . CYS A 1 15 ? -3.143 -3.421 -0.581 1.00 0.00 15 CYS A CA 16
ATOM 6726 C C . CYS A 1 15 ? -2.955 -4.676 -1.405 1.00 0.00 15 CYS A C 16
ATOM 6727 O O . CYS A 1 15 ? -2.582 -5.721 -0.867 1.00 0.00 15 CYS A O 16
ATOM 6734 N N . CYS A 1 16 ? -3.188 -4.567 -2.702 1.00 0.00 16 CYS A N 16
ATOM 6735 C CA . CYS A 1 16 ? -3.044 -5.698 -3.625 1.00 0.00 16 CYS A CA 16
ATOM 6736 C C . CYS A 1 16 ? -1.628 -6.274 -3.634 1.00 0.00 16 CYS A C 16
ATOM 6737 O O . CYS A 1 16 ? -1.436 -7.461 -3.857 1.00 0.00 16 CYS A O 16
ATOM 6744 N N . THR A 1 17 ? -0.648 -5.438 -3.377 1.00 0.00 17 THR A N 16
ATOM 6745 C CA . THR A 1 17 ? 0.732 -5.859 -3.309 1.00 0.00 17 THR A CA 16
ATOM 6746 C C . THR A 1 17 ? 1.141 -6.252 -1.895 1.00 0.00 17 THR A C 16
ATOM 6747 O O . THR A 1 17 ? 2.282 -6.657 -1.669 1.00 0.00 17 THR A O 16
ATOM 6758 N N . LYS A 1 18 ? 0.207 -6.094 -0.941 1.00 0.00 18 LYS A N 16
ATOM 6759 C CA . LYS A 1 18 ? 0.459 -6.267 0.502 1.00 0.00 18 LYS A CA 16
ATOM 6760 C C . LYS A 1 18 ? 1.440 -5.200 1.006 1.00 0.00 18 LYS A C 16
ATOM 6761 O O . LYS A 1 18 ? 1.899 -5.251 2.143 1.00 0.00 18 LYS A O 16
ATOM 6780 N N . ASN A 1 19 ? 1.704 -4.204 0.182 1.00 0.00 19 ASN A N 16
ATOM 6781 C CA . ASN A 1 19 ? 2.675 -3.193 0.511 1.00 0.00 19 ASN A CA 16
ATOM 6782 C C . ASN A 1 19 ? 2.078 -1.804 0.383 1.00 0.00 19 ASN A C 16
ATOM 6783 O O . ASN A 1 19 ? 1.411 -1.488 -0.598 1.00 0.00 19 ASN A O 16
ATOM 6794 N N . CYS A 1 20 ? 2.313 -0.998 1.375 1.00 0.00 20 CYS A N 16
ATOM 6795 C CA . CYS A 1 20 ? 1.907 0.386 1.397 1.00 0.00 20 CYS A CA 16
ATOM 6796 C C . CYS A 1 20 ? 2.997 1.134 2.113 1.00 0.00 20 CYS A C 16
ATOM 6797 O O . CYS A 1 20 ? 3.453 0.675 3.157 1.00 0.00 20 CYS A O 16
ATOM 6804 N N . GLY A 1 21 ? 3.428 2.249 1.585 1.00 0.00 21 GLY A N 16
ATOM 6805 C CA . GLY A 1 21 ? 4.533 2.951 2.203 1.00 0.00 21 GLY A CA 16
ATOM 6806 C C . GLY A 1 21 ? 4.084 3.953 3.229 1.00 0.00 21 GLY A C 16
ATOM 6807 O O . GLY A 1 21 ? 2.883 4.067 3.522 1.00 0.00 21 GLY A O 16
ATOM 6811 N N . TRP A 1 22 ? 5.040 4.708 3.761 1.00 0.00 22 TRP A N 16
ATOM 6812 C CA . TRP A 1 22 ? 4.790 5.751 4.742 1.00 0.00 22 TRP A CA 16
ATOM 6813 C C . TRP A 1 22 ? 3.986 6.889 4.116 1.00 0.00 22 TRP A C 16
ATOM 6814 O O . TRP A 1 22 ? 3.448 7.747 4.817 1.00 0.00 22 TRP A O 16
ATOM 6835 N N . ASN A 1 23 ? 3.918 6.869 2.801 1.00 0.00 23 ASN A N 16
ATOM 6836 C CA . ASN A 1 23 ? 3.198 7.845 2.007 1.00 0.00 23 ASN A CA 16
ATOM 6837 C C . ASN A 1 23 ? 1.697 7.610 2.115 1.00 0.00 23 ASN A C 16
ATOM 6838 O O . ASN A 1 23 ? 0.913 8.454 1.706 1.00 0.00 23 ASN A O 16
ATOM 6849 N N . PHE A 1 24 ? 1.323 6.444 2.676 1.00 0.00 24 PHE A N 16
ATOM 6850 C CA . PHE A 1 24 ? -0.075 6.018 2.859 1.00 0.00 24 PHE A CA 16
ATOM 6851 C C . PHE A 1 24 ? -0.708 5.579 1.556 1.00 0.00 24 PHE A C 16
ATOM 6852 O O . PHE A 1 24 ? -1.921 5.538 1.430 1.00 0.00 24 PHE A O 16
ATOM 6869 N N . LYS A 1 25 ? 0.108 5.232 0.588 1.00 0.00 25 LYS A N 16
ATOM 6870 C CA . LYS A 1 25 ? -0.395 4.709 -0.655 1.00 0.00 25 LYS A CA 16
ATOM 6871 C C . LYS A 1 25 ? 0.240 3.371 -0.958 1.00 0.00 25 LYS A C 16
ATOM 6872 O O . LYS A 1 25 ? 1.428 3.149 -0.664 1.00 0.00 25 LYS A O 16
ATOM 6891 N N . CYS A 1 26 ? -0.556 2.480 -1.501 1.00 0.00 26 CYS A N 16
ATOM 6892 C CA . CYS A 1 26 ? -0.156 1.127 -1.781 1.00 0.00 26 CYS A CA 16
ATOM 6893 C C . CYS A 1 26 ? 0.920 1.081 -2.851 1.00 0.00 26 CYS A C 16
ATOM 6894 O O . CYS A 1 26 ? 0.684 1.456 -3.997 1.00 0.00 26 CYS A O 16
ATOM 6901 N N . ASN A 1 27 ? 2.076 0.590 -2.476 1.00 0.00 27 ASN A N 16
ATOM 6902 C CA . ASN A 1 27 ? 3.250 0.596 -3.331 1.00 0.00 27 ASN A CA 16
ATOM 6903 C C . ASN A 1 27 ? 3.464 -0.773 -3.932 1.00 0.00 27 ASN A C 16
ATOM 6904 O O . ASN A 1 27 ? 2.968 -1.760 -3.400 1.00 0.00 27 ASN A O 16
ATOM 6945 N N . ASN A 1 30 ? 8.728 -3.667 -3.655 1.00 0.00 30 ASN A N 16
ATOM 6946 C CA . ASN A 1 30 ? 10.028 -3.026 -3.783 1.00 0.00 30 ASN A CA 16
ATOM 6947 C C . ASN A 1 30 ? 11.080 -3.734 -2.958 1.00 0.00 30 ASN A C 16
ATOM 6948 O O . ASN A 1 30 ? 12.257 -3.357 -2.972 1.00 0.00 30 ASN A O 16
ATOM 6959 N N . GLN A 1 31 ? 10.664 -4.742 -2.230 1.00 0.00 31 GLN A N 16
ATOM 6960 C CA . GLN A 1 31 ? 11.563 -5.526 -1.415 1.00 0.00 31 GLN A CA 16
ATOM 6961 C C . GLN A 1 31 ? 11.358 -6.987 -1.738 1.00 0.00 31 GLN A C 16
ATOM 6962 O O . GLN A 1 31 ? 11.949 -7.468 -2.716 1.00 0.00 31 GLN A O 16
ATOM 6977 N N . GLY A 1 1 ? -12.313 -6.675 -1.686 1.00 0.00 1 GLY A N 17
ATOM 6978 C CA . GLY A 1 1 ? -11.202 -6.594 -2.629 1.00 0.00 1 GLY A CA 17
ATOM 6979 C C . GLY A 1 1 ? -10.069 -5.835 -2.013 1.00 0.00 1 GLY A C 17
ATOM 6980 O O . GLY A 1 1 ? -10.259 -5.179 -0.989 1.00 0.00 1 GLY A O 17
ATOM 6986 N N . CYS A 1 2 ? -8.906 -5.919 -2.599 1.00 0.00 2 CYS A N 17
ATOM 6987 C CA . CYS A 1 2 ? -7.742 -5.244 -2.073 1.00 0.00 2 CYS A CA 17
ATOM 6988 C C . CYS A 1 2 ? -7.607 -3.861 -2.695 1.00 0.00 2 CYS A C 17
ATOM 6989 O O . CYS A 1 2 ? -8.212 -3.583 -3.741 1.00 0.00 2 CYS A O 17
ATOM 6996 N N . ILE A 1 3 ? -6.850 -2.997 -2.057 1.00 0.00 3 ILE A N 17
ATOM 6997 C CA . ILE A 1 3 ? -6.643 -1.659 -2.555 1.00 0.00 3 ILE A CA 17
ATOM 6998 C C . ILE A 1 3 ? -5.608 -1.698 -3.664 1.00 0.00 3 ILE A C 17
ATOM 6999 O O . ILE A 1 3 ? -4.491 -2.248 -3.477 1.00 0.00 3 ILE A O 17
ATOM 7015 N N . ALA A 1 4 ? -5.974 -1.160 -4.809 1.00 0.00 4 ALA A N 17
ATOM 7016 C CA . ALA A 1 4 ? -5.082 -1.103 -5.934 1.00 0.00 4 ALA A CA 17
ATOM 7017 C C . ALA A 1 4 ? -3.973 -0.113 -5.656 1.00 0.00 4 ALA A C 17
ATOM 7018 O O . ALA A 1 4 ? -4.154 0.869 -4.900 1.00 0.00 4 ALA A O 17
ATOM 7025 N N . THR A 1 5 ? -2.843 -0.352 -6.240 1.00 0.00 5 THR A N 17
ATOM 7026 C CA . THR A 1 5 ? -1.705 0.447 -5.981 1.00 0.00 5 THR A CA 17
ATOM 7027 C C . THR A 1 5 ? -1.871 1.862 -6.522 1.00 0.00 5 THR A C 17
ATOM 7028 O O . THR A 1 5 ? -2.416 2.077 -7.616 1.00 0.00 5 THR A O 17
ATOM 7039 N N . GLY A 1 6 ? -1.446 2.815 -5.740 1.00 0.00 6 GLY A N 17
ATOM 7040 C CA . GLY A 1 6 ? -1.607 4.196 -6.080 1.00 0.00 6 GLY A CA 17
ATOM 7041 C C . GLY A 1 6 ? -2.611 4.862 -5.177 1.00 0.00 6 GLY A C 17
ATOM 7042 O O . GLY A 1 6 ? -2.516 6.059 -4.910 1.00 0.00 6 GLY A O 17
ATOM 7046 N N . SER A 1 7 ? -3.557 4.088 -4.691 1.00 0.00 7 SER A N 17
ATOM 7047 C CA . SER A 1 7 ? -4.579 4.610 -3.835 1.00 0.00 7 SER A CA 17
ATOM 7048 C C . SER A 1 7 ? -4.128 4.638 -2.376 1.00 0.00 7 SER A C 17
ATOM 7049 O O . SER A 1 7 ? -3.156 3.953 -1.996 1.00 0.00 7 SER A O 17
ATOM 7057 N N . PHE A 1 8 ? -4.820 5.452 -1.592 1.00 0.00 8 PHE A N 17
ATOM 7058 C CA . PHE A 1 8 ? -4.555 5.638 -0.175 1.00 0.00 8 PHE A CA 17
ATOM 7059 C C . PHE A 1 8 ? -4.827 4.356 0.618 1.00 0.00 8 PHE A C 17
ATOM 7060 O O . PHE A 1 8 ? -5.916 3.761 0.519 1.00 0.00 8 PHE A O 17
ATOM 7077 N N . CYS A 1 9 ? -3.864 3.952 1.396 1.00 0.00 9 CYS A N 17
ATOM 7078 C CA . CYS A 1 9 ? -3.974 2.762 2.205 1.00 0.00 9 CYS A CA 17
ATOM 7079 C C . CYS A 1 9 ? -3.823 3.097 3.676 1.00 0.00 9 CYS A C 17
ATOM 7080 O O . CYS A 1 9 ? -3.184 4.095 4.040 1.00 0.00 9 CYS A O 17
ATOM 7087 N N . THR A 1 10 ? -4.434 2.308 4.513 1.00 0.00 10 THR A N 17
ATOM 7088 C CA . THR A 1 10 ? -4.264 2.441 5.931 1.00 0.00 10 THR A CA 17
ATOM 7089 C C . THR A 1 10 ? -3.497 1.234 6.476 1.00 0.00 10 THR A C 17
ATOM 7090 O O . THR A 1 10 ? -2.726 1.340 7.437 1.00 0.00 10 THR A O 17
ATOM 7101 N N . LEU A 1 11 ? -3.686 0.100 5.822 1.00 0.00 11 LEU A N 17
ATOM 7102 C CA . LEU A 1 11 ? -3.098 -1.146 6.231 1.00 0.00 11 LEU A CA 17
ATOM 7103 C C . LEU A 1 11 ? -2.257 -1.711 5.103 1.00 0.00 11 LEU A C 17
ATOM 7104 O O . LEU A 1 11 ? -2.629 -1.604 3.934 1.00 0.00 11 LEU A O 17
ATOM 7120 N N . SER A 1 12 ? -1.154 -2.323 5.456 1.00 0.00 12 SER A N 17
ATOM 7121 C CA . SER A 1 12 ? -0.247 -2.949 4.521 1.00 0.00 12 SER A CA 17
ATOM 7122 C C . SER A 1 12 ? -0.945 -4.067 3.753 1.00 0.00 12 SER A C 17
ATOM 7123 O O . SER A 1 12 ? -1.004 -4.067 2.516 1.00 0.00 12 SER A O 17
ATOM 7131 N N . LYS A 1 13 ? -1.513 -4.982 4.508 1.00 0.00 13 LYS A N 17
ATOM 7132 C CA . LYS A 1 13 ? -2.258 -6.111 3.986 1.00 0.00 13 LYS A CA 17
ATOM 7133 C C . LYS A 1 13 ? -3.523 -5.689 3.206 1.00 0.00 13 LYS A C 17
ATOM 7134 O O . LYS A 1 13 ? -4.161 -6.520 2.567 1.00 0.00 13 LYS A O 17
ATOM 7153 N N . GLY A 1 14 ? -3.876 -4.416 3.262 1.00 0.00 14 GLY A N 17
ATOM 7154 C CA . GLY A 1 14 ? -5.041 -3.940 2.546 1.00 0.00 14 GLY A CA 17
ATOM 7155 C C . GLY A 1 14 ? -4.749 -3.776 1.072 1.00 0.00 14 GLY A C 17
ATOM 7156 O O . GLY A 1 14 ? -5.634 -3.906 0.228 1.00 0.00 14 GLY A O 17
ATOM 7160 N N . CYS A 1 15 ? -3.503 -3.522 0.769 1.00 0.00 15 CYS A N 17
ATOM 7161 C CA . CYS A 1 15 ? -3.059 -3.318 -0.590 1.00 0.00 15 CYS A CA 17
ATOM 7162 C C . CYS A 1 15 ? -2.922 -4.636 -1.322 1.00 0.00 15 CYS A C 17
ATOM 7163 O O . CYS A 1 15 ? -2.592 -5.669 -0.716 1.00 0.00 15 CYS A O 17
ATOM 7170 N N . CYS A 1 16 ? -3.160 -4.612 -2.614 1.00 0.00 16 CYS A N 17
ATOM 7171 C CA . CYS A 1 16 ? -2.997 -5.792 -3.447 1.00 0.00 16 CYS A CA 17
ATOM 7172 C C . CYS A 1 16 ? -1.532 -6.253 -3.466 1.00 0.00 16 CYS A C 17
ATOM 7173 O O . CYS A 1 16 ? -1.251 -7.446 -3.507 1.00 0.00 16 CYS A O 17
ATOM 7180 N N . THR A 1 17 ? -0.597 -5.309 -3.395 1.00 0.00 17 THR A N 17
ATOM 7181 C CA . THR A 1 17 ? 0.811 -5.644 -3.339 1.00 0.00 17 THR A CA 17
ATOM 7182 C C . THR A 1 17 ? 1.283 -5.930 -1.912 1.00 0.00 17 THR A C 17
ATOM 7183 O O . THR A 1 17 ? 2.458 -6.253 -1.705 1.00 0.00 17 THR A O 17
ATOM 7194 N N . LYS A 1 18 ? 0.359 -5.810 -0.926 1.00 0.00 18 LYS A N 17
ATOM 7195 C CA . LYS A 1 18 ? 0.686 -5.867 0.504 1.00 0.00 18 LYS A CA 17
ATOM 7196 C C . LYS A 1 18 ? 1.764 -4.848 0.875 1.00 0.00 18 LYS A C 17
ATOM 7197 O O . LYS A 1 18 ? 2.441 -4.971 1.895 1.00 0.00 18 LYS A O 17
ATOM 7216 N N . ASN A 1 19 ? 1.865 -3.817 0.067 1.00 0.00 19 ASN A N 17
ATOM 7217 C CA . ASN A 1 19 ? 2.844 -2.797 0.260 1.00 0.00 19 ASN A CA 17
ATOM 7218 C C . ASN A 1 19 ? 2.177 -1.455 0.408 1.00 0.00 19 ASN A C 17
ATOM 7219 O O . ASN A 1 19 ? 1.768 -0.836 -0.583 1.00 0.00 19 ASN A O 17
ATOM 7230 N N . CYS A 1 20 ? 2.010 -1.054 1.630 1.00 0.00 20 CYS A N 17
ATOM 7231 C CA . CYS A 1 20 ? 1.459 0.229 1.969 1.00 0.00 20 CYS A CA 17
ATOM 7232 C C . CYS A 1 20 ? 2.593 1.043 2.522 1.00 0.00 20 CYS A C 17
ATOM 7233 O O . CYS A 1 20 ? 3.090 0.759 3.614 1.00 0.00 20 CYS A O 17
ATOM 7240 N N . GLY A 1 21 ? 3.041 2.009 1.771 1.00 0.00 21 GLY A N 17
ATOM 7241 C CA . GLY A 1 21 ? 4.173 2.779 2.187 1.00 0.00 21 GLY A CA 17
ATOM 7242 C C . GLY A 1 21 ? 3.810 3.812 3.219 1.00 0.00 21 GLY A C 17
ATOM 7243 O O . GLY A 1 21 ? 2.626 4.027 3.519 1.00 0.00 21 GLY A O 17
ATOM 7247 N N . TRP A 1 22 ? 4.810 4.488 3.742 1.00 0.00 22 TRP A N 17
ATOM 7248 C CA . TRP A 1 22 ? 4.621 5.507 4.725 1.00 0.00 22 TRP A CA 17
ATOM 7249 C C . TRP A 1 22 ? 4.224 6.826 4.058 1.00 0.00 22 TRP A C 17
ATOM 7250 O O . TRP A 1 22 ? 4.055 7.858 4.708 1.00 0.00 22 TRP A O 17
ATOM 7271 N N . ASN A 1 23 ? 4.060 6.746 2.749 1.00 0.00 23 ASN A N 17
ATOM 7272 C CA . ASN A 1 23 ? 3.538 7.821 1.916 1.00 0.00 23 ASN A CA 17
ATOM 7273 C C . ASN A 1 23 ? 2.020 7.718 1.884 1.00 0.00 23 ASN A C 17
ATOM 7274 O O . ASN A 1 23 ? 1.347 8.526 1.248 1.00 0.00 23 ASN A O 17
ATOM 7285 N N . PHE A 1 24 ? 1.508 6.670 2.554 1.00 0.00 24 PHE A N 17
ATOM 7286 C CA . PHE A 1 24 ? 0.079 6.389 2.712 1.00 0.00 24 PHE A CA 17
ATOM 7287 C C . PHE A 1 24 ? -0.564 5.864 1.434 1.00 0.00 24 PHE A C 17
ATOM 7288 O O . PHE A 1 24 ? -1.784 5.886 1.286 1.00 0.00 24 PHE A O 17
ATOM 7305 N N . LYS A 1 25 ? 0.240 5.344 0.541 1.00 0.00 25 LYS A N 17
ATOM 7306 C CA . LYS A 1 25 ? -0.273 4.793 -0.689 1.00 0.00 25 LYS A CA 17
ATOM 7307 C C . LYS A 1 25 ? 0.222 3.379 -0.877 1.00 0.00 25 LYS A C 17
ATOM 7308 O O . LYS A 1 25 ? 1.295 3.006 -0.370 1.00 0.00 25 LYS A O 17
ATOM 7327 N N . CYS A 1 26 ? -0.562 2.593 -1.571 1.00 0.00 26 CYS A N 17
ATOM 7328 C CA . CYS A 1 26 ? -0.166 1.270 -1.931 1.00 0.00 26 CYS A CA 17
ATOM 7329 C C . CYS A 1 26 ? 0.863 1.395 -3.035 1.00 0.00 26 CYS A C 17
ATOM 7330 O O . CYS A 1 26 ? 0.587 1.977 -4.091 1.00 0.00 26 CYS A O 17
ATOM 7337 N N . ASN A 1 27 ? 2.026 0.886 -2.799 1.00 0.00 27 ASN A N 17
ATOM 7338 C CA . ASN A 1 27 ? 3.146 1.080 -3.698 1.00 0.00 27 ASN A CA 17
ATOM 7339 C C . ASN A 1 27 ? 3.467 -0.218 -4.425 1.00 0.00 27 ASN A C 17
ATOM 7340 O O . ASN A 1 27 ? 2.965 -1.290 -4.018 1.00 0.00 27 ASN A O 17
ATOM 7381 N N . ASN A 1 30 ? 7.511 -4.535 -3.309 1.00 0.00 30 ASN A N 17
ATOM 7382 C CA . ASN A 1 30 ? 8.941 -4.632 -3.044 1.00 0.00 30 ASN A CA 17
ATOM 7383 C C . ASN A 1 30 ? 9.255 -6.033 -2.562 1.00 0.00 30 ASN A C 17
ATOM 7384 O O . ASN A 1 30 ? 10.396 -6.492 -2.639 1.00 0.00 30 ASN A O 17
ATOM 7395 N N . GLN A 1 31 ? 8.221 -6.705 -2.094 1.00 0.00 31 GLN A N 17
ATOM 7396 C CA . GLN A 1 31 ? 8.280 -8.070 -1.620 1.00 0.00 31 GLN A CA 17
ATOM 7397 C C . GLN A 1 31 ? 7.057 -8.807 -2.130 1.00 0.00 31 GLN A C 17
ATOM 7398 O O . GLN A 1 31 ? 5.980 -8.694 -1.510 1.00 0.00 31 GLN A O 17
ATOM 7413 N N . GLY A 1 1 ? -11.553 -5.178 -4.368 1.00 0.00 1 GLY A N 18
ATOM 7414 C CA . GLY A 1 1 ? -11.302 -5.917 -3.134 1.00 0.00 1 GLY A CA 18
ATOM 7415 C C . GLY A 1 1 ? -10.133 -5.326 -2.389 1.00 0.00 1 GLY A C 18
ATOM 7416 O O . GLY A 1 1 ? -10.311 -4.483 -1.510 1.00 0.00 1 GLY A O 18
ATOM 7422 N N . CYS A 1 2 ? -8.942 -5.758 -2.736 1.00 0.00 2 CYS A N 18
ATOM 7423 C CA . CYS A 1 2 ? -7.730 -5.210 -2.167 1.00 0.00 2 CYS A CA 18
ATOM 7424 C C . CYS A 1 2 ? -7.519 -3.803 -2.710 1.00 0.00 2 CYS A C 18
ATOM 7425 O O . CYS A 1 2 ? -8.050 -3.462 -3.780 1.00 0.00 2 CYS A O 18
ATOM 7432 N N . ILE A 1 3 ? -6.797 -2.984 -1.995 1.00 0.00 3 ILE A N 18
ATOM 7433 C CA . ILE A 1 3 ? -6.587 -1.626 -2.430 1.00 0.00 3 ILE A CA 18
ATOM 7434 C C . ILE A 1 3 ? -5.584 -1.593 -3.576 1.00 0.00 3 ILE A C 18
ATOM 7435 O O . ILE A 1 3 ? -4.463 -2.147 -3.466 1.00 0.00 3 ILE A O 18
ATOM 7451 N N . ALA A 1 4 ? -6.006 -0.997 -4.674 1.00 0.00 4 ALA A N 18
ATOM 7452 C CA . ALA A 1 4 ? -5.193 -0.853 -5.860 1.00 0.00 4 ALA A CA 18
ATOM 7453 C C . ALA A 1 4 ? -4.007 0.045 -5.560 1.00 0.00 4 ALA A C 18
ATOM 7454 O O . ALA A 1 4 ? -4.111 0.995 -4.760 1.00 0.00 4 ALA A O 18
ATOM 7461 N N . THR A 1 5 ? -2.899 -0.223 -6.184 1.00 0.00 5 THR A N 18
ATOM 7462 C CA . THR A 1 5 ? -1.720 0.498 -5.885 1.00 0.00 5 THR A CA 18
ATOM 7463 C C . THR A 1 5 ? -1.728 1.883 -6.499 1.00 0.00 5 THR A C 18
ATOM 7464 O O . THR A 1 5 ? -2.137 2.073 -7.649 1.00 0.00 5 THR A O 18
ATOM 7475 N N . GLY A 1 6 ? -1.320 2.842 -5.708 1.00 0.00 6 GLY A N 18
ATOM 7476 C CA . GLY A 1 6 ? -1.403 4.225 -6.085 1.00 0.00 6 GLY A CA 18
ATOM 7477 C C . GLY A 1 6 ? -2.468 4.920 -5.266 1.00 0.00 6 GLY A C 18
ATOM 7478 O O . GLY A 1 6 ? -2.461 6.142 -5.122 1.00 0.00 6 GLY A O 18
ATOM 7482 N N . SER A 1 7 ? -3.382 4.132 -4.723 1.00 0.00 7 SER A N 18
ATOM 7483 C CA . SER A 1 7 ? -4.440 4.647 -3.900 1.00 0.00 7 SER A CA 18
ATOM 7484 C C . SER A 1 7 ? -4.035 4.650 -2.429 1.00 0.00 7 SER A C 18
ATOM 7485 O O . SER A 1 7 ? -3.076 3.967 -2.040 1.00 0.00 7 SER A O 18
ATOM 7493 N N . PHE A 1 8 ? -4.766 5.410 -1.641 1.00 0.00 8 PHE A N 18
ATOM 7494 C CA . PHE A 1 8 ? -4.527 5.578 -0.219 1.00 0.00 8 PHE A CA 18
ATOM 7495 C C . PHE A 1 8 ? -4.867 4.297 0.550 1.00 0.00 8 PHE A C 18
ATOM 7496 O O . PHE A 1 8 ? -5.928 3.679 0.318 1.00 0.00 8 PHE A O 18
ATOM 7513 N N . CYS A 1 9 ? -4.002 3.915 1.458 1.00 0.00 9 CYS A N 18
ATOM 7514 C CA . CYS A 1 9 ? -4.217 2.724 2.259 1.00 0.00 9 CYS A CA 18
ATOM 7515 C C . CYS A 1 9 ? -4.320 3.111 3.727 1.00 0.00 9 CYS A C 18
ATOM 7516 O O . CYS A 1 9 ? -4.009 4.254 4.121 1.00 0.00 9 CYS A O 18
ATOM 7523 N N . THR A 1 10 ? -4.776 2.194 4.530 1.00 0.00 10 THR A N 18
ATOM 7524 C CA . THR A 1 10 ? -4.711 2.368 5.937 1.00 0.00 10 THR A CA 18
ATOM 7525 C C . THR A 1 10 ? -3.748 1.336 6.531 1.00 0.00 10 THR A C 18
ATOM 7526 O O . THR A 1 10 ? -3.015 1.625 7.482 1.00 0.00 10 THR A O 18
ATOM 7537 N N . LEU A 1 11 ? -3.706 0.157 5.914 1.00 0.00 11 LEU A N 18
ATOM 7538 C CA . LEU A 1 11 ? -2.819 -0.922 6.310 1.00 0.00 11 LEU A CA 18
ATOM 7539 C C . LEU A 1 11 ? -2.201 -1.540 5.053 1.00 0.00 11 LEU A C 18
ATOM 7540 O O . LEU A 1 11 ? -2.892 -1.717 4.051 1.00 0.00 11 LEU A O 18
ATOM 7556 N N . SER A 1 12 ? -0.922 -1.878 5.120 1.00 0.00 12 SER A N 18
ATOM 7557 C CA . SER A 1 12 ? -0.170 -2.474 4.004 1.00 0.00 12 SER A CA 18
ATOM 7558 C C . SER A 1 12 ? -0.844 -3.725 3.434 1.00 0.00 12 SER A C 18
ATOM 7559 O O . SER A 1 12 ? -1.015 -3.867 2.220 1.00 0.00 12 SER A O 18
ATOM 7567 N N . LYS A 1 13 ? -1.252 -4.593 4.324 1.00 0.00 13 LYS A N 18
ATOM 7568 C CA . LYS A 1 13 ? -1.856 -5.864 3.994 1.00 0.00 13 LYS A CA 18
ATOM 7569 C C . LYS A 1 13 ? -3.231 -5.738 3.319 1.00 0.00 13 LYS A C 18
ATOM 7570 O O . LYS A 1 13 ? -3.785 -6.732 2.847 1.00 0.00 13 LYS A O 18
ATOM 7589 N N . GLY A 1 14 ? -3.760 -4.528 3.254 1.00 0.00 14 GLY A N 18
ATOM 7590 C CA . GLY A 1 14 ? -5.023 -4.308 2.582 1.00 0.00 14 GLY A CA 18
ATOM 7591 C C . GLY A 1 14 ? -4.813 -4.051 1.102 1.00 0.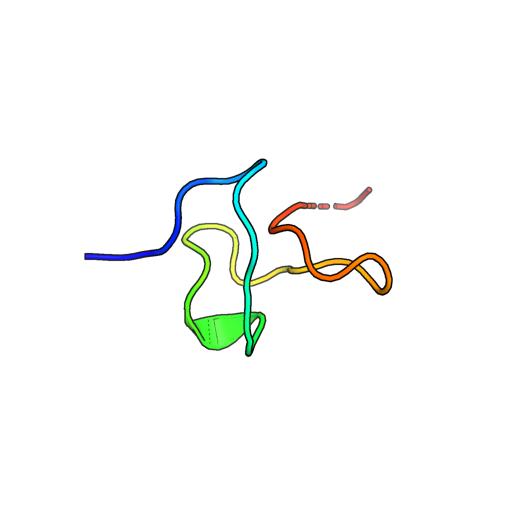00 14 GLY A C 18
ATOM 7592 O O . GLY A 1 14 ? -5.719 -4.219 0.282 1.00 0.00 14 GLY A O 18
ATOM 7596 N N . CYS A 1 15 ? -3.609 -3.674 0.765 1.00 0.00 15 CYS A N 18
ATOM 7597 C CA . CYS A 1 15 ? -3.228 -3.377 -0.594 1.00 0.00 15 CYS A CA 18
ATOM 7598 C C . CYS A 1 15 ? -3.040 -4.662 -1.371 1.00 0.00 15 CYS A C 18
ATOM 7599 O O . CYS A 1 15 ? -2.708 -5.700 -0.786 1.00 0.00 15 CYS A O 18
ATOM 7606 N N . CYS A 1 16 ? -3.251 -4.606 -2.670 1.00 0.00 16 CYS A N 18
ATOM 7607 C CA . CYS A 1 16 ? -3.085 -5.771 -3.538 1.00 0.00 16 CYS A CA 18
ATOM 7608 C C . CYS A 1 16 ? -1.635 -6.282 -3.541 1.00 0.00 16 CYS A C 18
ATOM 7609 O O . CYS A 1 16 ? -1.386 -7.479 -3.647 1.00 0.00 16 CYS A O 18
ATOM 7616 N N . THR A 1 17 ? -0.681 -5.378 -3.391 1.00 0.00 17 THR A N 18
ATOM 7617 C CA . THR A 1 17 ? 0.713 -5.755 -3.332 1.00 0.00 17 THR A CA 18
ATOM 7618 C C . THR A 1 17 ? 1.142 -6.144 -1.920 1.00 0.00 17 THR A C 18
ATOM 7619 O O . THR A 1 17 ? 2.294 -6.511 -1.703 1.00 0.00 17 THR A O 18
ATOM 7630 N N . LYS A 1 18 ? 0.206 -6.033 -0.962 1.00 0.00 18 LYS A N 18
ATOM 7631 C CA . LYS A 1 18 ? 0.468 -6.278 0.471 1.00 0.00 18 LYS A CA 18
ATOM 7632 C C . LYS A 1 18 ? 1.523 -5.314 1.011 1.00 0.00 18 LYS A C 18
ATOM 7633 O O . LYS A 1 18 ? 2.119 -5.550 2.061 1.00 0.00 18 LYS A O 18
ATOM 7652 N N . ASN A 1 19 ? 1.710 -4.212 0.324 1.00 0.00 19 ASN A N 18
ATOM 7653 C CA . ASN A 1 19 ? 2.702 -3.246 0.702 1.00 0.00 19 ASN A CA 18
ATOM 7654 C C . ASN A 1 19 ? 2.164 -1.845 0.534 1.00 0.00 19 ASN A C 18
ATOM 7655 O O . ASN A 1 19 ? 1.512 -1.527 -0.465 1.00 0.00 19 ASN A O 18
ATOM 7666 N N . CYS A 1 20 ? 2.404 -1.037 1.513 1.00 0.00 20 CYS A N 18
ATOM 7667 C CA . CYS A 1 20 ? 1.997 0.338 1.511 1.00 0.00 20 CYS A CA 18
ATOM 7668 C C . CYS A 1 20 ? 3.080 1.098 2.218 1.00 0.00 20 CYS A C 18
ATOM 7669 O O . CYS A 1 20 ? 3.572 0.636 3.257 1.00 0.00 20 CYS A O 18
ATOM 7676 N N . GLY A 1 21 ? 3.472 2.218 1.688 1.00 0.00 21 GLY A N 18
ATOM 7677 C CA . GLY A 1 21 ? 4.576 2.934 2.273 1.00 0.00 21 GLY A CA 18
ATOM 7678 C C . GLY A 1 21 ? 4.136 3.961 3.273 1.00 0.00 21 GLY A C 18
ATOM 7679 O O . GLY A 1 21 ? 2.947 4.051 3.609 1.00 0.00 21 GLY A O 18
ATOM 7683 N N . TRP A 1 22 ? 5.071 4.771 3.712 1.00 0.00 22 TRP A N 18
ATOM 7684 C CA . TRP A 1 22 ? 4.831 5.810 4.682 1.00 0.00 22 TRP A CA 18
ATOM 7685 C C . TRP A 1 22 ? 4.154 7.013 4.035 1.00 0.00 22 TRP A C 18
ATOM 7686 O O . TRP A 1 22 ? 3.867 8.014 4.689 1.00 0.00 22 TRP A O 18
ATOM 7707 N N . ASN A 1 23 ? 3.919 6.898 2.752 1.00 0.00 23 ASN A N 18
ATOM 7708 C CA . ASN A 1 23 ? 3.193 7.879 1.967 1.00 0.00 23 ASN A CA 18
ATOM 7709 C C . ASN A 1 23 ? 1.693 7.597 2.073 1.00 0.00 23 ASN A C 18
ATOM 7710 O O . ASN A 1 23 ? 0.863 8.419 1.678 1.00 0.00 23 ASN A O 18
ATOM 7721 N N . PHE A 1 24 ? 1.374 6.414 2.632 1.00 0.00 24 PHE A N 18
ATOM 7722 C CA . PHE A 1 24 ? -0.001 5.928 2.825 1.00 0.00 24 PHE A CA 18
ATOM 7723 C C . PHE A 1 24 ? -0.685 5.612 1.520 1.00 0.00 24 PHE A C 18
ATOM 7724 O O . PHE A 1 24 ? -1.901 5.634 1.417 1.00 0.00 24 PHE A O 18
ATOM 7741 N N . LYS A 1 25 ? 0.102 5.269 0.549 1.00 0.00 25 LYS A N 18
ATOM 7742 C CA . LYS A 1 25 ? -0.397 4.822 -0.712 1.00 0.00 25 LYS A CA 18
ATOM 7743 C C . LYS A 1 25 ? 0.102 3.415 -0.907 1.00 0.00 25 LYS A C 18
ATOM 7744 O O . LYS A 1 25 ? 1.236 3.091 -0.490 1.00 0.00 25 LYS A O 18
ATOM 7763 N N . CYS A 1 26 ? -0.706 2.584 -1.492 1.00 0.00 26 CYS A N 18
ATOM 7764 C CA . CYS A 1 26 ? -0.324 1.229 -1.756 1.00 0.00 26 CYS A CA 18
ATOM 7765 C C . CYS A 1 26 ? 0.784 1.210 -2.791 1.00 0.00 26 CYS A C 18
ATOM 7766 O O . CYS A 1 26 ? 0.613 1.710 -3.913 1.00 0.00 26 CYS A O 18
ATOM 7773 N N . ASN A 1 27 ? 1.903 0.641 -2.420 1.00 0.00 27 ASN A N 18
ATOM 7774 C CA . ASN A 1 27 ? 3.101 0.682 -3.234 1.00 0.00 27 ASN A CA 18
ATOM 7775 C C . ASN A 1 27 ? 3.477 -0.731 -3.615 1.00 0.00 27 ASN A C 18
ATOM 7776 O O . ASN A 1 27 ? 3.129 -1.673 -2.886 1.00 0.00 27 ASN A O 18
ATOM 7817 N N . ASN A 1 30 ? 8.461 -4.028 -1.747 1.00 0.00 30 ASN A N 18
ATOM 7818 C CA . ASN A 1 30 ? 9.774 -3.459 -1.506 1.00 0.00 30 ASN A CA 18
ATOM 7819 C C . ASN A 1 30 ? 10.607 -4.354 -0.610 1.00 0.00 30 ASN A C 18
ATOM 7820 O O . ASN A 1 30 ? 11.841 -4.365 -0.702 1.00 0.00 30 ASN A O 18
ATOM 7831 N N . GLN A 1 31 ? 9.952 -5.110 0.242 1.00 0.00 31 GLN A N 18
ATOM 7832 C CA . GLN A 1 31 ? 10.646 -5.967 1.173 1.00 0.00 31 GLN A CA 18
ATOM 7833 C C . GLN A 1 31 ? 10.535 -7.399 0.707 1.00 0.00 31 GLN A C 18
ATOM 7834 O O . GLN A 1 31 ? 11.403 -7.843 -0.057 1.00 0.00 31 GLN A O 18
ATOM 7849 N N . GLY A 1 1 ? -12.174 -6.265 -2.335 1.00 0.00 1 GLY A N 19
ATOM 7850 C CA . GLY A 1 1 ? -10.913 -6.858 -2.762 1.00 0.00 1 GLY A CA 19
ATOM 7851 C C . GLY A 1 1 ? -9.747 -6.224 -2.053 1.00 0.00 1 GLY A C 19
ATOM 7852 O O . GLY A 1 1 ? -9.675 -6.245 -0.817 1.00 0.00 1 GLY A O 19
ATOM 7858 N N . CYS A 1 2 ? -8.859 -5.636 -2.803 1.00 0.00 2 CYS A N 19
ATOM 7859 C CA . CYS A 1 2 ? -7.684 -5.016 -2.250 1.00 0.00 2 CYS A CA 19
ATOM 7860 C C . CYS A 1 2 ? -7.530 -3.618 -2.795 1.00 0.00 2 CYS A C 19
ATOM 7861 O O . CYS A 1 2 ? -8.154 -3.263 -3.799 1.00 0.00 2 CYS A O 19
ATOM 7868 N N . ILE A 1 3 ? -6.737 -2.826 -2.134 1.00 0.00 3 ILE A N 19
ATOM 7869 C CA . ILE A 1 3 ? -6.483 -1.477 -2.557 1.00 0.00 3 ILE A CA 19
ATOM 7870 C C . ILE A 1 3 ? -5.476 -1.496 -3.690 1.00 0.00 3 ILE A C 19
ATOM 7871 O O . ILE A 1 3 ? -4.356 -2.044 -3.543 1.00 0.00 3 ILE A O 19
ATOM 7887 N N . ALA A 1 4 ? -5.876 -0.929 -4.809 1.00 0.00 4 ALA A N 19
ATOM 7888 C CA . ALA A 1 4 ? -5.035 -0.862 -5.986 1.00 0.00 4 ALA A CA 19
ATOM 7889 C C . ALA A 1 4 ? -3.876 0.071 -5.716 1.00 0.00 4 ALA A C 19
ATOM 7890 O O . ALA A 1 4 ? -4.065 1.150 -5.127 1.00 0.00 4 ALA A O 19
ATOM 7897 N N . THR A 1 5 ? -2.696 -0.324 -6.118 1.00 0.00 5 THR A N 19
ATOM 7898 C CA . THR A 1 5 ? -1.520 0.434 -5.834 1.00 0.00 5 THR A CA 19
ATOM 7899 C C . THR A 1 5 ? -1.533 1.822 -6.463 1.00 0.00 5 THR A C 19
ATOM 7900 O O . THR A 1 5 ? -1.797 1.985 -7.659 1.00 0.00 5 THR A O 19
ATOM 7911 N N . GLY A 1 6 ? -1.228 2.796 -5.644 1.00 0.00 6 GLY A N 19
ATOM 7912 C CA . GLY A 1 6 ? -1.348 4.183 -6.011 1.00 0.00 6 GLY A CA 19
ATOM 7913 C C . GLY A 1 6 ? -2.432 4.861 -5.187 1.00 0.00 6 GLY A C 19
ATOM 7914 O O . GLY A 1 6 ? -2.421 6.082 -4.991 1.00 0.00 6 GLY A O 19
ATOM 7918 N N . SER A 1 7 ? -3.348 4.057 -4.680 1.00 0.00 7 SER A N 19
ATOM 7919 C CA . SER A 1 7 ? -4.459 4.536 -3.889 1.00 0.00 7 SER A CA 19
ATOM 7920 C C . SER A 1 7 ? -4.103 4.552 -2.390 1.00 0.00 7 SER A C 19
ATOM 7921 O O . SER A 1 7 ? -3.119 3.918 -1.976 1.00 0.00 7 SER A O 19
ATOM 7929 N N . PHE A 1 8 ? -4.898 5.280 -1.617 1.00 0.00 8 PHE A N 19
ATOM 7930 C CA . PHE A 1 8 ? -4.684 5.517 -0.188 1.00 0.00 8 PHE A CA 19
ATOM 7931 C C . PHE A 1 8 ? -4.811 4.246 0.656 1.00 0.00 8 PHE A C 19
ATOM 7932 O O . PH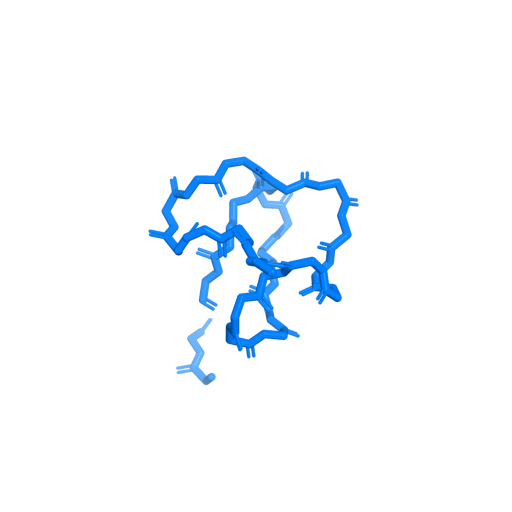E A 1 8 ? -5.788 3.488 0.525 1.00 0.00 8 PHE A O 19
ATOM 7949 N N . CYS A 1 9 ? -3.841 4.031 1.518 1.00 0.00 9 CYS A N 19
ATOM 7950 C CA . CYS A 1 9 ? -3.854 2.908 2.424 1.00 0.00 9 CYS A CA 19
ATOM 7951 C C . CYS A 1 9 ? -3.348 3.325 3.793 1.00 0.00 9 CYS A C 19
ATOM 7952 O O . CYS A 1 9 ? -2.644 4.340 3.940 1.00 0.00 9 CYS A O 19
ATOM 7959 N N . THR A 1 10 ? -3.722 2.564 4.790 1.00 0.00 10 THR A N 19
ATOM 7960 C CA . THR A 1 10 ? -3.226 2.738 6.124 1.00 0.00 10 THR A CA 19
ATOM 7961 C C . THR A 1 10 ? -2.642 1.416 6.655 1.00 0.00 10 THR A C 19
ATOM 7962 O O . THR A 1 10 ? -1.912 1.397 7.647 1.00 0.00 10 THR A O 19
ATOM 7973 N N . LEU A 1 11 ? -2.943 0.318 5.973 1.00 0.00 11 LEU A N 19
ATOM 7974 C CA . LEU A 1 11 ? -2.519 -1.015 6.379 1.00 0.00 11 LEU A CA 19
ATOM 7975 C C . LEU A 1 11 ? -1.974 -1.783 5.183 1.00 0.00 11 LEU A C 19
ATOM 7976 O O . LEU A 1 11 ? -2.569 -1.773 4.106 1.00 0.00 11 LEU A O 19
ATOM 7992 N N . SER A 1 12 ? -0.869 -2.469 5.402 1.00 0.00 12 SER A N 19
ATOM 7993 C CA . SER A 1 12 ? -0.136 -3.203 4.378 1.00 0.00 12 SER A CA 19
ATOM 7994 C C . SER A 1 12 ? -0.989 -4.240 3.649 1.00 0.00 12 SER A C 19
ATOM 7995 O O . SER A 1 12 ? -1.140 -4.192 2.424 1.00 0.00 12 SER A O 19
ATOM 8003 N N . LYS A 1 13 ? -1.590 -5.130 4.409 1.00 0.00 13 LYS A N 19
ATOM 8004 C CA . LYS A 1 13 ? -2.377 -6.227 3.868 1.00 0.00 13 LYS A CA 19
ATOM 8005 C C . LYS A 1 13 ? -3.645 -5.778 3.121 1.00 0.00 13 LYS A C 19
ATOM 8006 O O . LYS A 1 13 ? -4.297 -6.592 2.458 1.00 0.00 13 LYS A O 19
ATOM 8025 N N . GLY A 1 14 ? -3.976 -4.499 3.207 1.00 0.00 14 GLY A N 19
ATOM 8026 C CA . GLY A 1 14 ? -5.128 -3.990 2.500 1.00 0.00 14 GLY A CA 19
ATOM 8027 C C . GLY A 1 14 ? -4.808 -3.801 1.032 1.00 0.00 14 GLY A C 19
ATOM 8028 O O . GLY A 1 14 ? -5.683 -3.897 0.174 1.00 0.00 14 GLY A O 19
ATOM 8032 N N . CYS A 1 15 ? -3.550 -3.578 0.757 1.00 0.00 15 CYS A N 19
ATOM 8033 C CA . CYS A 1 15 ? -3.070 -3.350 -0.586 1.00 0.00 15 CYS A CA 19
ATOM 8034 C C . CYS A 1 15 ? -2.952 -4.656 -1.339 1.00 0.00 15 CYS A C 19
ATOM 8035 O O . CYS A 1 15 ? -2.688 -5.698 -0.736 1.00 0.00 15 CYS A O 19
ATOM 8042 N N . CYS A 1 16 ? -3.138 -4.606 -2.647 1.00 0.00 16 CYS A N 19
ATOM 8043 C CA . CYS A 1 16 ? -3.016 -5.797 -3.490 1.00 0.00 16 CYS A CA 19
ATOM 8044 C C . CYS A 1 16 ? -1.605 -6.376 -3.418 1.00 0.00 16 CYS A C 19
ATOM 8045 O O . CYS A 1 16 ? -1.427 -7.588 -3.262 1.00 0.00 16 CYS A O 19
ATOM 8052 N N . THR A 1 17 ? -0.604 -5.501 -3.455 1.00 0.00 17 THR A N 19
ATOM 8053 C CA . THR A 1 17 ? 0.784 -5.912 -3.369 1.00 0.00 17 THR A CA 19
ATOM 8054 C C . THR A 1 17 ? 1.178 -6.240 -1.935 1.00 0.00 17 THR A C 19
ATOM 8055 O O . THR A 1 17 ? 2.281 -6.728 -1.680 1.00 0.00 17 THR A O 19
ATOM 8066 N N . LYS A 1 18 ? 0.268 -5.934 -1.004 1.00 0.00 18 LYS A N 19
ATOM 8067 C CA . LYS A 1 18 ? 0.472 -6.080 0.440 1.00 0.00 18 LYS A CA 19
ATOM 8068 C C . LYS A 1 18 ? 1.510 -5.079 0.946 1.00 0.00 18 LYS A C 19
ATOM 8069 O O . LYS A 1 18 ? 1.949 -5.149 2.092 1.00 0.00 18 LYS A O 19
ATOM 8088 N N . ASN A 1 19 ? 1.860 -4.125 0.098 1.00 0.00 19 ASN A N 19
ATOM 8089 C CA . ASN A 1 19 ? 2.814 -3.101 0.452 1.00 0.00 19 ASN A CA 19
ATOM 8090 C C . ASN A 1 19 ? 2.124 -1.765 0.557 1.00 0.00 19 ASN A C 19
ATOM 8091 O O . ASN A 1 19 ? 1.674 -1.199 -0.447 1.00 0.00 19 ASN A O 19
ATOM 8102 N N . CYS A 1 20 ? 2.014 -1.282 1.753 1.00 0.00 20 CYS A N 19
ATOM 8103 C CA . CYS A 1 20 ? 1.412 -0.001 2.010 1.00 0.00 20 CYS A CA 19
ATOM 8104 C C . CYS A 1 20 ? 2.499 0.926 2.453 1.00 0.00 20 CYS A C 19
ATOM 8105 O O . CYS A 1 20 ? 3.254 0.605 3.378 1.00 0.00 20 CYS A O 19
ATOM 8112 N N . GLY A 1 21 ? 2.601 2.047 1.814 1.00 0.00 21 GLY A N 19
ATOM 8113 C CA . GLY A 1 21 ? 3.653 2.952 2.123 1.00 0.00 21 GLY A CA 19
ATOM 8114 C C . GLY A 1 21 ? 3.274 3.947 3.162 1.00 0.00 21 GLY A C 19
ATOM 8115 O O . GLY A 1 21 ? 2.089 4.183 3.426 1.00 0.00 21 GLY A O 19
ATOM 8119 N N . TRP A 1 22 ? 4.285 4.566 3.722 1.00 0.00 22 TRP A N 19
ATOM 8120 C CA . TRP A 1 22 ? 4.139 5.623 4.702 1.00 0.00 22 TRP A CA 19
ATOM 8121 C C . TRP A 1 22 ? 3.779 6.935 4.008 1.00 0.00 22 TRP A C 19
ATOM 8122 O O . TRP A 1 22 ? 3.653 7.982 4.629 1.00 0.00 22 TRP A O 19
ATOM 8143 N N . ASN A 1 23 ? 3.632 6.838 2.705 1.00 0.00 23 ASN A N 19
ATOM 8144 C CA . ASN A 1 23 ? 3.168 7.910 1.855 1.00 0.00 23 ASN A CA 19
ATOM 8145 C C . ASN A 1 23 ? 1.658 7.783 1.729 1.00 0.00 23 ASN A C 19
ATOM 8146 O O . ASN A 1 23 ? 1.014 8.519 0.982 1.00 0.00 23 ASN A O 19
ATOM 8157 N N . PHE A 1 24 ? 1.120 6.794 2.461 1.00 0.00 24 PHE A N 19
ATOM 8158 C CA . PHE A 1 24 ? -0.300 6.492 2.536 1.00 0.00 24 PHE A CA 19
ATOM 8159 C C . PHE A 1 24 ? -0.866 6.012 1.224 1.00 0.00 24 PHE A C 19
ATOM 8160 O O . PHE A 1 24 ? -2.049 6.107 0.978 1.00 0.00 24 PHE A O 19
ATOM 8177 N N . LYS A 1 25 ? -0.015 5.455 0.408 1.00 0.00 25 LYS A N 19
ATOM 8178 C CA . LYS A 1 25 ? -0.421 4.854 -0.827 1.00 0.00 25 LYS A CA 19
ATOM 8179 C C . LYS A 1 25 ? 0.087 3.446 -0.878 1.00 0.00 25 LYS A C 19
ATOM 8180 O O . LYS A 1 25 ? 1.134 3.139 -0.298 1.00 0.00 25 LYS A O 19
ATOM 8199 N N . CYS A 1 26 ? -0.654 2.587 -1.508 1.00 0.00 26 CYS A N 19
ATOM 8200 C CA . CYS A 1 26 ? -0.204 1.246 -1.735 1.00 0.00 26 CYS A CA 19
ATOM 8201 C C . CYS A 1 26 ? 0.852 1.277 -2.811 1.00 0.00 26 CYS A C 19
ATOM 8202 O O . CYS A 1 26 ? 0.670 1.936 -3.837 1.00 0.00 26 CYS A O 19
ATOM 8209 N N . ASN A 1 27 ? 1.936 0.592 -2.595 1.00 0.00 27 ASN A N 19
ATOM 8210 C CA . ASN A 1 27 ? 3.046 0.627 -3.521 1.00 0.00 27 ASN A CA 19
ATOM 8211 C C . ASN A 1 27 ? 3.439 -0.791 -3.853 1.00 0.00 27 ASN A C 19
ATOM 8212 O O . ASN A 1 27 ? 3.055 -1.708 -3.143 1.00 0.00 27 ASN A O 19
ATOM 8253 N N . ASN A 1 30 ? 9.313 -2.772 -4.389 1.00 0.00 30 ASN A N 19
ATOM 8254 C CA . ASN A 1 30 ? 10.398 -2.452 -5.290 1.00 0.00 30 ASN A CA 19
ATOM 8255 C C . ASN A 1 30 ? 11.679 -2.216 -4.518 1.00 0.00 30 ASN A C 19
ATOM 8256 O O . ASN A 1 30 ? 12.775 -2.410 -5.034 1.00 0.00 30 ASN A O 19
ATOM 8267 N N . GLN A 1 31 ? 11.543 -1.813 -3.281 1.00 0.00 31 GLN A N 19
ATOM 8268 C CA . GLN A 1 31 ? 12.684 -1.537 -2.450 1.00 0.00 31 GLN A CA 19
ATOM 8269 C C . GLN A 1 31 ? 13.175 -2.841 -1.845 1.00 0.00 31 GLN A C 19
ATOM 8270 O O . GLN A 1 31 ? 12.610 -3.296 -0.835 1.00 0.00 31 GLN A O 19
ATOM 8285 N N . GLY A 1 1 ? -11.713 -5.557 -4.347 1.00 0.00 1 GLY A N 20
ATOM 8286 C CA . GLY A 1 1 ? -11.243 -6.349 -3.208 1.00 0.00 1 GLY A CA 20
ATOM 8287 C C . GLY A 1 1 ? -10.085 -5.683 -2.522 1.00 0.00 1 GLY A C 20
ATOM 8288 O O . GLY A 1 1 ? -10.270 -4.901 -1.587 1.00 0.00 1 GLY A O 20
ATOM 8294 N N . CYS A 1 2 ? -8.891 -5.965 -2.980 1.00 0.00 2 CYS A N 20
ATOM 8295 C CA . CYS A 1 2 ? -7.700 -5.362 -2.422 1.00 0.00 2 CYS A CA 20
ATOM 8296 C C . CYS A 1 2 ? -7.599 -3.906 -2.874 1.00 0.00 2 CYS A C 20
ATOM 8297 O O . CYS A 1 2 ? -8.234 -3.512 -3.866 1.00 0.00 2 CYS A O 20
ATOM 8304 N N . ILE A 1 3 ? -6.862 -3.111 -2.148 1.00 0.00 3 ILE A N 20
ATOM 8305 C CA . ILE A 1 3 ? -6.676 -1.726 -2.482 1.00 0.00 3 ILE A CA 20
ATOM 8306 C C . ILE A 1 3 ? -5.693 -1.629 -3.637 1.00 0.00 3 ILE A C 20
ATOM 8307 O O . ILE A 1 3 ? -4.541 -2.117 -3.537 1.00 0.00 3 ILE A O 20
ATOM 8323 N N . ALA A 1 4 ? -6.169 -1.065 -4.733 1.00 0.00 4 ALA A N 20
ATOM 8324 C CA . ALA A 1 4 ? -5.379 -0.881 -5.934 1.00 0.00 4 ALA A CA 20
ATOM 8325 C C . ALA A 1 4 ? -4.174 -0.006 -5.644 1.00 0.00 4 ALA A C 20
ATOM 8326 O O . ALA A 1 4 ? -4.278 0.991 -4.899 1.00 0.00 4 ALA A O 20
ATOM 8333 N N . THR A 1 5 ? -3.051 -0.361 -6.218 1.00 0.00 5 THR A N 20
ATOM 8334 C CA . THR A 1 5 ? -1.825 0.326 -5.967 1.00 0.00 5 THR A CA 20
ATOM 8335 C C . THR A 1 5 ? -1.879 1.795 -6.344 1.00 0.00 5 THR A C 20
ATOM 8336 O O . THR A 1 5 ? -2.426 2.170 -7.395 1.00 0.00 5 THR A O 20
ATOM 8347 N N . GLY A 1 6 ? -1.348 2.622 -5.479 1.00 0.00 6 GLY A N 20
ATOM 8348 C CA . GLY A 1 6 ? -1.415 4.036 -5.673 1.00 0.00 6 GLY A CA 20
ATOM 8349 C C . GLY A 1 6 ? -2.517 4.673 -4.851 1.00 0.00 6 GLY A C 20
ATOM 8350 O O . GLY A 1 6 ? -2.451 5.861 -4.543 1.00 0.00 6 GLY A O 20
ATOM 8354 N N . SER A 1 7 ? -3.516 3.893 -4.478 1.00 0.00 7 SER A N 20
ATOM 8355 C CA . SER A 1 7 ? -4.609 4.418 -3.686 1.00 0.00 7 SER A CA 20
ATOM 8356 C C . SER A 1 7 ? -4.188 4.555 -2.221 1.00 0.00 7 SER A C 20
ATOM 8357 O O . SER A 1 7 ? -3.172 3.964 -1.804 1.00 0.00 7 SER A O 20
ATOM 8365 N N . PHE A 1 8 ? -4.946 5.340 -1.474 1.00 0.00 8 PHE A N 20
ATOM 8366 C CA . PHE A 1 8 ? -4.687 5.597 -0.067 1.00 0.00 8 PHE A CA 20
ATOM 8367 C C . PHE A 1 8 ? -4.842 4.329 0.752 1.00 0.00 8 PHE A C 20
ATOM 8368 O O . PHE A 1 8 ? -5.856 3.616 0.633 1.00 0.00 8 PHE A O 20
ATOM 8385 N N . CYS A 1 9 ? -3.858 4.041 1.552 1.00 0.00 9 CYS A N 20
ATOM 8386 C CA . CYS A 1 9 ? -3.915 2.904 2.435 1.00 0.00 9 CYS A CA 20
ATOM 8387 C C . CYS A 1 9 ? -3.360 3.240 3.814 1.00 0.00 9 CYS A C 20
ATOM 8388 O O . CYS A 1 9 ? -2.455 4.077 3.958 1.00 0.00 9 CYS A O 20
ATOM 8395 N N . THR A 1 10 ? -3.934 2.632 4.824 1.00 0.00 10 THR A N 20
ATOM 8396 C CA . THR A 1 10 ? -3.443 2.752 6.178 1.00 0.00 10 THR A CA 20
ATOM 8397 C C . THR A 1 10 ? -2.872 1.414 6.644 1.00 0.00 10 THR A C 20
ATOM 8398 O O . THR A 1 10 ? -2.148 1.331 7.645 1.00 0.00 10 THR A O 20
ATOM 8409 N N . LEU A 1 11 ? -3.213 0.370 5.914 1.00 0.00 11 LEU A N 20
ATOM 8410 C CA . LEU A 1 11 ? -2.809 -0.973 6.232 1.00 0.00 11 LEU A CA 20
ATOM 8411 C C . LEU A 1 11 ? -2.208 -1.613 5.001 1.00 0.00 11 LEU A C 20
ATOM 8412 O O . LEU A 1 11 ? -2.795 -1.555 3.916 1.00 0.00 11 LEU A O 20
ATOM 8428 N N . SER A 1 12 ? -1.067 -2.234 5.166 1.00 0.00 12 SER A N 20
ATOM 8429 C CA . SER A 1 12 ? -0.364 -2.869 4.078 1.00 0.00 12 SER A CA 20
ATOM 8430 C C . SER A 1 12 ? -1.128 -4.075 3.555 1.00 0.00 12 SER A C 20
ATOM 8431 O O . SER A 1 12 ? -1.148 -4.345 2.350 1.00 0.00 12 SER A O 20
ATOM 8439 N N . LYS A 1 13 ? -1.820 -4.743 4.464 1.00 0.00 13 LYS A N 20
ATOM 8440 C CA . LYS A 1 13 ? -2.602 -5.929 4.144 1.00 0.00 13 LYS A CA 20
ATOM 8441 C C . LYS A 1 13 ? -3.759 -5.640 3.195 1.00 0.00 13 LYS A C 20
ATOM 8442 O O . LYS A 1 13 ? -4.306 -6.553 2.588 1.00 0.00 13 LYS A O 20
ATOM 8461 N N . GLY A 1 14 ? -4.132 -4.378 3.079 1.00 0.00 14 GLY A N 20
ATOM 8462 C CA . GLY A 1 14 ? -5.235 -4.021 2.233 1.00 0.00 14 GLY A CA 20
ATOM 8463 C C . GLY A 1 14 ? -4.825 -3.938 0.792 1.00 0.00 14 GLY A C 20
ATOM 8464 O O . GLY A 1 14 ? -5.597 -4.262 -0.096 1.00 0.00 14 GLY A O 20
ATOM 8468 N N . CYS A 1 15 ? -3.597 -3.555 0.572 1.00 0.00 15 CYS A N 20
ATOM 8469 C CA . CYS A 1 15 ? -3.063 -3.345 -0.756 1.00 0.00 15 CYS A CA 20
ATOM 8470 C C . CYS A 1 15 ? -2.891 -4.644 -1.511 1.00 0.00 15 CYS A C 20
ATOM 8471 O O . CYS A 1 15 ? -2.601 -5.687 -0.914 1.00 0.00 15 CYS A O 20
ATOM 8478 N N . CYS A 1 16 ? -3.079 -4.589 -2.814 1.00 0.00 16 CYS A N 20
ATOM 8479 C CA . CYS A 1 16 ? -2.900 -5.759 -3.667 1.00 0.00 16 CYS A CA 20
ATOM 8480 C C . CYS A 1 16 ? -1.437 -6.222 -3.648 1.00 0.00 16 CYS A C 20
ATOM 8481 O O . CYS A 1 16 ? -1.153 -7.413 -3.683 1.00 0.00 16 CYS A O 20
ATOM 8488 N N . THR A 1 17 ? -0.517 -5.274 -3.545 1.00 0.00 17 THR A N 20
ATOM 8489 C CA . THR A 1 17 ? 0.901 -5.563 -3.480 1.00 0.00 17 THR A CA 20
ATOM 8490 C C . THR A 1 17 ? 1.356 -5.926 -2.073 1.00 0.00 17 THR A C 20
ATOM 8491 O O . THR A 1 17 ? 2.550 -6.075 -1.840 1.00 0.00 17 THR A O 20
ATOM 8502 N N . LYS A 1 18 ? 0.402 -5.984 -1.135 1.00 0.00 18 LYS A N 20
ATOM 8503 C CA . LYS A 1 18 ? 0.643 -6.309 0.291 1.00 0.00 18 LYS A CA 20
ATOM 8504 C C . LYS A 1 18 ? 1.563 -5.285 0.978 1.00 0.00 18 LYS A C 20
ATOM 8505 O O . LYS A 1 18 ? 1.993 -5.483 2.115 1.00 0.00 18 LYS A O 20
ATOM 8524 N N . ASN A 1 19 ? 1.815 -4.181 0.320 1.00 0.00 19 ASN A N 20
ATOM 8525 C CA . ASN A 1 19 ? 2.692 -3.173 0.852 1.00 0.00 19 ASN A CA 20
ATOM 8526 C C . ASN A 1 19 ? 2.052 -1.806 0.733 1.00 0.00 19 ASN A C 20
ATOM 8527 O O . ASN A 1 19 ? 1.442 -1.469 -0.282 1.00 0.00 19 ASN A O 20
ATOM 8538 N N . CYS A 1 20 ? 2.184 -1.054 1.766 1.00 0.00 20 CYS A N 20
ATOM 8539 C CA . CYS A 1 20 ? 1.674 0.276 1.875 1.00 0.00 20 CYS A CA 20
ATOM 8540 C C . CYS A 1 20 ? 2.750 1.047 2.575 1.00 0.00 20 CYS A C 20
ATOM 8541 O O . CYS A 1 20 ? 3.329 0.530 3.532 1.00 0.00 20 CYS A O 20
ATOM 8548 N N . GLY A 1 21 ? 3.071 2.220 2.114 1.00 0.00 21 GLY A N 20
ATOM 8549 C CA . GLY A 1 21 ? 4.175 2.916 2.709 1.00 0.00 21 GLY A CA 20
ATOM 8550 C C . GLY A 1 21 ? 3.773 4.091 3.556 1.00 0.00 21 GLY A C 20
ATOM 8551 O O . GLY A 1 21 ? 2.582 4.326 3.808 1.00 0.00 21 GLY A O 20
ATOM 8555 N N . TRP A 1 22 ? 4.780 4.859 3.959 1.00 0.00 22 TRP A N 20
ATOM 8556 C CA . TRP A 1 22 ? 4.632 6.085 4.745 1.00 0.00 22 TRP A CA 20
ATOM 8557 C C . TRP A 1 22 ? 4.022 7.199 3.893 1.00 0.00 22 TRP A C 20
ATOM 8558 O O . TRP A 1 22 ? 3.732 8.298 4.368 1.00 0.00 22 TRP A O 20
ATOM 8579 N N . ASN A 1 23 ? 3.864 6.909 2.634 1.00 0.00 23 ASN A N 20
ATOM 8580 C CA . ASN A 1 23 ? 3.266 7.811 1.682 1.00 0.00 23 ASN A CA 20
ATOM 8581 C C . ASN A 1 23 ? 1.758 7.608 1.668 1.00 0.00 23 ASN A C 20
ATOM 8582 O O . ASN A 1 23 ? 1.031 8.357 1.013 1.00 0.00 23 ASN A O 20
ATOM 8593 N N . PHE A 1 24 ? 1.307 6.579 2.408 1.00 0.00 24 PHE A N 20
ATOM 8594 C CA . PHE A 1 24 ? -0.111 6.220 2.527 1.00 0.00 24 PHE A CA 20
ATOM 8595 C C . PHE A 1 24 ? -0.705 5.867 1.186 1.00 0.00 24 PHE A C 20
ATOM 8596 O O . PHE A 1 24 ? -1.873 6.134 0.901 1.00 0.00 24 PHE A O 20
ATOM 8613 N N . LYS A 1 25 ? 0.109 5.243 0.383 1.00 0.00 25 LYS A N 20
ATOM 8614 C CA . LYS A 1 25 ? -0.260 4.771 -0.913 1.00 0.00 25 LYS A CA 20
ATOM 8615 C C . LYS A 1 25 ? 0.281 3.370 -1.043 1.00 0.00 25 LYS A C 20
ATOM 8616 O O . LYS A 1 25 ? 1.359 3.064 -0.495 1.00 0.00 25 LYS A O 20
ATOM 8635 N N . CYS A 1 26 ? -0.468 2.518 -1.687 1.00 0.00 26 CYS A N 20
ATOM 8636 C CA . CYS A 1 26 ? -0.072 1.149 -1.880 1.00 0.00 26 CYS A CA 20
ATOM 8637 C C . CYS A 1 26 ? 1.124 1.068 -2.800 1.00 0.00 26 CYS A C 20
ATOM 8638 O O . CYS A 1 26 ? 1.078 1.544 -3.940 1.00 0.00 26 CYS A O 20
ATOM 8645 N N . ASN A 1 27 ? 2.174 0.457 -2.306 1.00 0.00 27 ASN A N 20
ATOM 8646 C CA . ASN A 1 27 ? 3.448 0.375 -2.998 1.00 0.00 27 ASN A CA 20
ATOM 8647 C C . ASN A 1 27 ? 3.774 -1.091 -3.201 1.00 0.00 27 ASN A C 20
ATOM 8648 O O . ASN A 1 27 ? 3.170 -1.936 -2.557 1.00 0.00 27 ASN A O 20
ATOM 8689 N N . ASN A 1 30 ? 9.788 -3.897 -1.980 1.00 0.00 30 ASN A N 20
ATOM 8690 C CA . ASN A 1 30 ? 11.119 -3.486 -2.400 1.00 0.00 30 ASN A CA 20
ATOM 8691 C C . ASN A 1 30 ? 12.038 -4.673 -2.294 1.00 0.00 30 ASN A C 20
ATOM 8692 O O . ASN A 1 30 ? 12.978 -4.843 -3.065 1.00 0.00 30 ASN A O 20
ATOM 8703 N N . GLN A 1 31 ? 11.734 -5.491 -1.335 1.00 0.00 31 GLN A N 20
ATOM 8704 C CA . GLN A 1 31 ? 12.383 -6.742 -1.073 1.00 0.00 31 GLN A CA 20
ATOM 8705 C C . GLN A 1 31 ? 11.285 -7.712 -0.731 1.00 0.00 31 GLN A C 20
ATOM 8706 O O . GLN A 1 31 ? 10.791 -7.672 0.399 1.00 0.00 31 GLN A O 20
#

Sequence (29 aa):
GCIATGSFCTLSKGCCTKNCGWNFKCNNQGCIATGSFCTLSKGCCTKNCGWNFKCNNQGCIATGSFCTLSKGCCTKNCGWNFKCNNQGCIATGSFCTLSKGCCTKNCGWNFKCNNQGCIATGSFCTLSKGCCTKNCGWNFKCNNQGCIATGSFCTLSKGCCTKNCGWNFKCNNQGCIATGSFCTLSKGCCTKNCGWNFKCNNQGCIATGSFCTLSKGCCTKNCGWNFKCNNQGCIATGSFCTLSKGCCTKNCGWNFKCNNQGCIATGSFCTLSKGCCTKNCGWNFKCNNQGCIATGSFCTLSKGCCTKNCGWNFKCNNQGCIATGSFCTLSKGCCTKNCGWNFKCNNQGCIATGSFCTLSKGCCTKNCGWNFKCNNQGCIATGSFCTLSKGCCTKNCGWNFKCNNQGCIATGSFCTLSKGCCTKNCGWNFKCNNQGCIATGSFCTLSKGCCTKNCGWNFKCNNQGCIATGSFCTLSKGCCTKNCGWNFKCNNQGCIATGSFCTLSKGCCTKNCGWNFKCNNQGCIATGSFCTLSKGCCTKNCGWNFKCNNQGCIATGSFCTLSKGCCTKNCGWNFKCNNQ

Radius of gyration: 7.35 Å; Cα contacts (8 Å, |Δi|>4): 55; chains: 1; bounding box: 22×15×12 Å

Nearest PDB structures (foldseek):
  6ena-assembly1_A  TM=9.264E-01  e=1.966E-04  Lineus longissimus
  5fzv-assembly1_A  TM=9.239E-01  e=2.749E-01  Scytodes thoracica
  2l1q-assembly1_A  TM=8.156E-01  e=4.536E+00  Homo sapiens
  2gx1-assembly1_A  TM=5.806E-01  e=1.305E+00  unclassified
  6ena-assembly1_A  TM=9.333E-01  e=3.412E-05  Lineus longissimus

Organism: Lineus longissimus (NCBI:txid88925)